Protein AF-A0A933IPQ5-F1 (afdb_monomer_lite)

Structure (mmCIF, N/CA/C/O backbone):
data_AF-A0A933IPQ5-F1
#
_entry.id   AF-A0A933IPQ5-F1
#
loop_
_atom_site.group_PDB
_atom_site.id
_atom_site.type_symbol
_atom_site.label_atom_id
_atom_site.label_alt_id
_atom_site.label_comp_id
_atom_site.label_asym_id
_atom_site.label_entity_id
_atom_site.label_seq_id
_atom_site.pdbx_PDB_ins_code
_atom_site.Cartn_x
_atom_site.Cartn_y
_atom_site.Cartn_z
_atom_site.occupancy
_atom_site.B_iso_or_equiv
_atom_site.auth_seq_id
_atom_site.auth_comp_id
_atom_site.auth_asym_id
_atom_site.auth_atom_id
_atom_site.pdbx_PDB_model_num
ATOM 1 N N . MET A 1 1 ? 5.133 -59.206 -15.570 1.00 48.47 1 MET A N 1
ATOM 2 C CA . MET A 1 1 ? 6.486 -58.717 -15.201 1.00 48.47 1 MET A CA 1
ATOM 3 C C . MET A 1 1 ? 6.543 -57.252 -14.744 1.00 48.47 1 MET A C 1
ATOM 5 O O . MET A 1 1 ? 7.464 -56.928 -14.013 1.00 48.47 1 MET A O 1
ATOM 9 N N . ARG A 1 2 ? 5.582 -56.373 -15.083 1.00 54.66 2 ARG A N 1
ATOM 10 C CA . ARG A 1 2 ? 5.675 -54.924 -14.789 1.00 54.66 2 ARG A CA 1
ATOM 11 C C . ARG A 1 2 ? 5.268 -54.469 -13.374 1.00 54.66 2 ARG A C 1
ATOM 13 O O . ARG A 1 2 ? 5.701 -53.408 -12.951 1.00 54.66 2 ARG A O 1
ATOM 20 N N . TRP A 1 3 ? 4.528 -55.270 -12.603 1.00 41.00 3 TRP A N 1
ATOM 21 C CA . TRP A 1 3 ? 4.095 -54.862 -11.252 1.00 41.00 3 TRP A CA 1
ATOM 22 C C . TRP A 1 3 ? 5.186 -55.035 -10.179 1.00 41.00 3 TRP A C 1
ATOM 24 O O . TRP A 1 3 ? 5.293 -54.234 -9.258 1.00 41.00 3 TRP A O 1
ATOM 34 N N . LYS A 1 4 ? 6.077 -56.022 -10.357 1.00 39.09 4 LYS A N 1
ATOM 35 C CA . LYS A 1 4 ? 7.210 -56.267 -9.447 1.00 39.09 4 LYS A CA 1
ATOM 36 C C . LYS A 1 4 ? 8.252 -55.140 -9.483 1.00 39.09 4 LYS A C 1
ATOM 38 O O . LYS A 1 4 ? 8.844 -54.850 -8.456 1.00 39.09 4 LYS A O 1
ATOM 43 N N . ALA A 1 5 ? 8.432 -54.471 -10.625 1.00 44.38 5 ALA A N 1
ATOM 44 C CA . ALA A 1 5 ? 9.351 -53.336 -10.752 1.00 44.38 5 ALA A CA 1
ATOM 45 C C . ALA A 1 5 ? 8.850 -52.082 -10.007 1.00 44.38 5 ALA A C 1
ATOM 47 O O . ALA A 1 5 ? 9.643 -51.369 -9.400 1.00 44.38 5 ALA A O 1
ATOM 48 N N . ILE A 1 6 ? 7.531 -51.859 -9.987 1.00 47.00 6 ILE A N 1
ATOM 49 C CA . ILE A 1 6 ? 6.905 -50.716 -9.303 1.00 47.00 6 ILE A CA 1
ATOM 50 C C . ILE A 1 6 ? 6.960 -50.897 -7.780 1.00 47.00 6 ILE A C 1
ATOM 52 O O . ILE A 1 6 ? 7.282 -49.954 -7.065 1.00 47.00 6 ILE A O 1
ATOM 56 N N . CYS A 1 7 ? 6.751 -52.119 -7.275 1.00 43.81 7 CYS A N 1
ATOM 57 C CA . CYS A 1 7 ? 6.909 -52.413 -5.847 1.00 43.81 7 CYS A CA 1
ATOM 58 C C . CYS A 1 7 ? 8.363 -52.268 -5.365 1.00 43.81 7 CYS A C 1
ATOM 60 O O . CYS A 1 7 ? 8.586 -51.863 -4.229 1.00 43.81 7 CYS A O 1
ATOM 62 N N . ILE A 1 8 ? 9.347 -52.559 -6.223 1.00 44.97 8 ILE A N 1
ATOM 63 C CA . ILE A 1 8 ? 10.772 -52.394 -5.898 1.00 44.97 8 ILE A CA 1
ATOM 64 C C . ILE A 1 8 ? 11.154 -50.905 -5.864 1.00 44.97 8 ILE A C 1
ATOM 66 O O . ILE A 1 8 ? 11.843 -50.486 -4.941 1.00 44.97 8 ILE A O 1
ATOM 70 N N . LEU A 1 9 ? 10.649 -50.082 -6.790 1.00 43.47 9 LEU A N 1
ATOM 71 C CA . LEU A 1 9 ? 10.875 -48.628 -6.777 1.00 43.47 9 LEU A CA 1
ATOM 72 C C . LEU A 1 9 ? 10.226 -47.935 -5.564 1.00 43.47 9 LEU A C 1
ATOM 74 O O . LEU A 1 9 ? 10.855 -47.083 -4.940 1.00 43.47 9 LEU A O 1
ATOM 78 N N . LEU A 1 10 ? 9.014 -48.346 -5.173 1.00 42.91 10 LEU A N 1
ATOM 79 C CA . LEU A 1 10 ? 8.332 -47.832 -3.976 1.00 42.91 10 LEU A CA 1
ATOM 80 C C . LEU A 1 10 ? 9.028 -48.241 -2.670 1.00 42.91 10 LEU A C 1
ATOM 82 O O . LEU A 1 10 ? 9.073 -47.438 -1.739 1.00 42.91 10 LEU A O 1
ATOM 86 N N . ALA A 1 11 ? 9.619 -49.440 -2.613 1.00 43.91 11 ALA A N 1
ATOM 87 C CA . ALA A 1 11 ? 10.411 -49.901 -1.469 1.00 43.91 11 ALA A CA 1
ATOM 88 C C . ALA A 1 11 ? 11.759 -49.162 -1.348 1.00 43.91 11 ALA A C 1
ATOM 90 O O . ALA A 1 11 ? 12.208 -48.869 -0.243 1.00 43.91 11 ALA A O 1
ATOM 91 N N . VAL A 1 12 ? 12.383 -48.803 -2.477 1.00 47.97 12 VAL A N 1
ATOM 92 C CA . VAL A 1 12 ? 13.620 -48.003 -2.501 1.00 47.97 12 VAL A CA 1
ATOM 93 C C . VAL A 1 12 ? 13.349 -46.551 -2.084 1.00 47.97 12 VAL A C 1
ATOM 95 O O . VAL A 1 12 ? 14.118 -45.991 -1.306 1.00 47.97 12 VAL A O 1
ATOM 98 N N . ALA A 1 13 ? 12.225 -45.962 -2.504 1.00 41.53 13 ALA A N 1
ATOM 99 C CA . ALA A 1 13 ? 11.838 -44.604 -2.109 1.00 41.53 13 ALA A CA 1
ATOM 100 C C . ALA A 1 13 ? 11.466 -44.495 -0.615 1.00 41.53 13 ALA A C 1
ATOM 102 O O . ALA A 1 13 ? 11.823 -43.519 0.043 1.00 41.53 13 ALA A O 1
ATOM 103 N N . THR A 1 14 ? 10.812 -45.515 -0.044 1.00 41.28 14 THR A N 1
ATOM 104 C CA . THR A 1 14 ? 10.500 -45.545 1.400 1.00 41.28 14 THR A CA 1
ATOM 105 C C . THR A 1 14 ? 11.727 -45.827 2.268 1.00 41.28 14 THR A C 1
ATOM 107 O O . THR A 1 14 ? 11.842 -45.244 3.345 1.00 41.28 14 THR A O 1
ATOM 110 N N . ALA A 1 15 ? 12.684 -46.632 1.794 1.00 37.62 15 ALA A N 1
ATOM 111 C CA . ALA A 1 15 ? 13.966 -46.818 2.477 1.00 37.62 15 ALA A CA 1
ATOM 112 C C . ALA A 1 15 ? 14.816 -45.533 2.493 1.00 37.62 15 ALA A C 1
ATOM 114 O O . ALA A 1 15 ? 15.481 -45.255 3.489 1.00 37.62 15 ALA A O 1
ATOM 115 N N . TYR A 1 16 ? 14.746 -44.712 1.438 1.00 42.06 16 TYR A N 1
ATOM 116 C CA . TYR A 1 16 ? 15.435 -43.416 1.388 1.00 42.06 16 TYR A CA 1
ATOM 117 C C . TYR A 1 16 ? 14.831 -42.401 2.372 1.00 42.06 16 TYR A C 1
ATOM 119 O O . TYR A 1 16 ? 15.558 -41.660 3.030 1.00 42.06 16 TYR A O 1
ATOM 127 N N . PHE A 1 17 ? 13.503 -42.413 2.534 1.00 36.44 17 PHE A N 1
ATOM 128 C CA . PHE A 1 17 ? 12.793 -41.507 3.443 1.00 36.44 17 PHE A CA 1
ATOM 129 C C . PHE A 1 17 ? 13.015 -41.850 4.928 1.00 36.44 17 PHE A C 1
ATOM 131 O O . PHE A 1 17 ? 13.050 -40.956 5.769 1.00 36.44 17 PHE A O 1
ATOM 138 N N . PHE A 1 18 ? 13.232 -43.128 5.265 1.00 36.28 18 PHE A N 1
ATOM 139 C CA . PHE A 1 18 ? 13.487 -43.557 6.649 1.00 36.28 18 PHE A CA 1
ATOM 140 C C . PHE A 1 18 ? 14.949 -43.380 7.101 1.00 36.28 18 PHE A C 1
ATOM 142 O O . PHE A 1 18 ? 15.230 -43.411 8.297 1.00 36.28 18 PHE A O 1
ATOM 149 N N . CYS A 1 19 ? 15.888 -43.161 6.173 1.00 32.88 19 CYS A N 1
ATOM 150 C CA . CYS A 1 19 ? 17.315 -43.035 6.489 1.00 32.88 19 CYS A CA 1
ATOM 151 C C . CYS A 1 19 ? 17.750 -41.609 6.891 1.00 32.88 19 CYS A C 1
ATOM 153 O O . CYS A 1 19 ? 18.868 -41.432 7.361 1.00 32.88 19 CYS A O 1
ATOM 155 N N . MET A 1 20 ? 16.872 -40.606 6.759 1.00 35.16 20 MET A N 1
ATOM 156 C CA . MET A 1 20 ? 17.141 -39.200 7.127 1.00 35.16 20 MET A CA 1
ATOM 157 C C . MET A 1 20 ? 16.955 -38.903 8.627 1.00 35.16 20 MET A C 1
ATOM 159 O O . MET A 1 20 ? 17.103 -37.763 9.057 1.00 35.16 20 MET A O 1
ATOM 163 N N . ALA A 1 21 ? 16.643 -39.917 9.436 1.00 36.75 21 ALA A N 1
ATOM 164 C CA . ALA A 1 21 ? 16.423 -39.784 10.873 1.00 36.75 21 ALA A CA 1
ATOM 165 C C . ALA A 1 21 ? 17.331 -40.734 11.675 1.00 36.75 21 ALA A C 1
ATOM 167 O O . ALA A 1 21 ? 16.839 -41.569 12.428 1.00 36.75 21 ALA A O 1
ATOM 168 N N . SER A 1 22 ? 18.653 -40.662 11.472 1.00 33.84 22 SER A N 1
ATOM 169 C CA . SER A 1 22 ? 19.723 -41.237 12.322 1.00 33.84 22 SER A CA 1
ATOM 170 C C . SER A 1 22 ? 21.101 -40.781 11.798 1.00 33.84 22 SER A C 1
ATOM 172 O O . SER A 1 22 ? 21.211 -40.489 10.610 1.00 33.84 22 SER A O 1
ATOM 174 N N . PRO A 1 23 ? 22.146 -40.665 12.643 1.00 43.03 23 PRO A N 1
ATOM 175 C CA . PRO A 1 23 ? 23.284 -39.771 12.407 1.00 43.03 23 PRO A CA 1
ATOM 176 C C . PRO A 1 23 ? 24.157 -40.183 11.213 1.00 43.03 23 PRO A C 1
ATOM 178 O O . PRO A 1 23 ? 24.222 -41.358 10.847 1.00 43.03 23 PRO A O 1
ATOM 181 N N . LEU A 1 24 ? 24.866 -39.188 10.667 1.00 49.53 24 LEU A N 1
ATOM 182 C CA . LEU A 1 24 ? 25.658 -39.130 9.426 1.00 49.53 24 LEU A CA 1
ATOM 183 C C . LEU A 1 24 ? 26.529 -40.351 9.043 1.00 49.53 24 LEU A C 1
ATOM 185 O O . LEU A 1 24 ? 26.934 -40.468 7.890 1.00 49.53 24 LEU A O 1
ATOM 189 N N . ARG A 1 25 ? 26.771 -41.317 9.934 1.00 45.38 25 ARG A N 1
ATOM 190 C CA . ARG A 1 25 ? 27.591 -42.514 9.661 1.00 45.38 25 ARG A CA 1
ATOM 191 C C . ARG A 1 25 ? 27.015 -43.460 8.600 1.00 45.38 25 ARG A C 1
ATOM 193 O O . ARG A 1 25 ? 27.763 -44.245 8.019 1.00 45.38 25 ARG A O 1
ATOM 200 N N . ALA A 1 26 ? 25.704 -43.430 8.348 1.00 48.66 26 ALA A N 1
ATOM 201 C CA . ALA A 1 26 ? 25.083 -44.270 7.316 1.00 48.66 26 ALA A CA 1
ATOM 202 C C . ALA A 1 26 ? 25.345 -43.750 5.885 1.00 48.66 26 ALA A C 1
ATOM 204 O O . ALA A 1 26 ? 25.379 -44.538 4.939 1.00 48.66 26 ALA A O 1
ATOM 205 N N . GLN A 1 27 ? 25.581 -42.442 5.733 1.00 56.38 27 GLN A N 1
ATOM 206 C CA . GLN A 1 27 ? 25.750 -41.762 4.445 1.00 56.38 27 GLN A CA 1
ATOM 207 C C . GLN A 1 27 ? 27.141 -42.014 3.830 1.00 56.38 27 GLN A C 1
ATOM 209 O O . GLN A 1 27 ? 27.279 -42.140 2.613 1.00 56.38 27 GLN A O 1
ATOM 214 N N . ASP A 1 28 ? 28.151 -42.209 4.678 1.00 60.62 28 ASP A N 1
ATOM 215 C CA . ASP A 1 28 ? 29.546 -42.445 4.289 1.00 60.62 28 ASP A CA 1
ATOM 216 C C . ASP A 1 28 ? 29.768 -43.761 3.533 1.00 60.62 28 ASP A C 1
ATOM 218 O O . ASP A 1 28 ? 30.496 -43.814 2.537 1.00 60.62 28 ASP A O 1
ATOM 222 N N . ARG A 1 29 ? 29.111 -44.838 3.984 1.00 64.62 29 ARG A N 1
ATOM 223 C CA . ARG A 1 29 ? 29.166 -46.144 3.306 1.00 64.62 29 ARG A CA 1
ATOM 224 C C . ARG A 1 29 ? 28.451 -46.113 1.963 1.00 64.62 29 ARG A C 1
ATOM 226 O O . ARG A 1 29 ? 28.926 -46.737 1.019 1.00 64.62 29 ARG A O 1
ATOM 233 N N . ALA A 1 30 ? 27.343 -45.381 1.875 1.00 70.25 30 ALA A N 1
ATOM 234 C CA . ALA A 1 30 ? 26.564 -45.266 0.648 1.00 70.25 30 ALA A CA 1
ATOM 235 C C . ALA A 1 30 ? 27.353 -44.544 -0.454 1.00 70.25 30 ALA A C 1
ATOM 237 O O . ALA A 1 30 ? 27.318 -44.963 -1.609 1.00 70.25 30 ALA A O 1
ATOM 238 N N . LEU A 1 31 ? 28.121 -43.509 -0.094 1.00 73.00 31 LEU A N 1
ATOM 239 C CA . LEU A 1 31 ? 28.927 -42.753 -1.050 1.00 73.00 31 LEU A CA 1
ATOM 240 C C . LEU A 1 31 ? 30.082 -43.594 -1.615 1.00 73.00 31 LEU A C 1
ATOM 242 O O . LEU A 1 31 ? 30.294 -43.610 -2.824 1.00 73.00 31 LEU A O 1
ATOM 246 N N . GLN A 1 32 ? 30.783 -44.357 -0.767 1.00 77.12 32 GLN A N 1
ATOM 247 C CA . GLN A 1 32 ? 31.840 -45.276 -1.216 1.00 77.12 32 GLN A CA 1
ATOM 248 C C . GLN A 1 32 ? 31.290 -46.400 -2.107 1.00 77.12 32 GLN A C 1
ATOM 250 O O . GLN A 1 32 ? 31.875 -46.701 -3.148 1.00 77.12 32 GLN A O 1
ATOM 255 N N . GLN A 1 33 ? 30.134 -46.966 -1.743 1.00 77.62 33 GLN A N 1
ATOM 256 C CA . GLN A 1 33 ? 29.444 -47.983 -2.542 1.00 77.62 33 GLN A CA 1
ATOM 257 C C . GLN A 1 33 ? 28.963 -47.440 -3.893 1.00 77.62 33 GLN A C 1
ATOM 259 O O . GLN A 1 33 ? 28.982 -48.164 -4.885 1.00 77.62 33 GLN A O 1
ATOM 264 N N . LEU A 1 34 ? 28.566 -46.166 -3.957 1.00 76.56 34 LEU A N 1
ATOM 265 C CA . LEU A 1 34 ? 28.175 -45.512 -5.203 1.00 76.56 34 LEU A CA 1
ATOM 266 C C . LEU A 1 34 ? 29.368 -45.347 -6.153 1.00 76.56 34 LEU A C 1
ATOM 268 O O . LEU A 1 34 ? 29.233 -45.647 -7.337 1.00 76.56 34 LEU A O 1
ATOM 272 N N . VAL A 1 35 ? 30.537 -44.932 -5.648 1.00 80.50 35 VAL A N 1
ATOM 273 C CA . VAL A 1 35 ? 31.761 -44.840 -6.469 1.00 80.50 35 VAL A CA 1
ATOM 274 C C . VAL A 1 35 ? 32.143 -46.210 -7.035 1.00 80.50 35 VAL A C 1
ATOM 276 O O . VAL A 1 35 ? 32.444 -46.315 -8.221 1.00 80.50 35 VAL A O 1
ATOM 279 N N . GLU A 1 36 ? 32.054 -47.268 -6.225 1.00 80.38 36 GLU A N 1
ATOM 280 C CA . GLU A 1 36 ? 32.298 -48.643 -6.682 1.00 80.38 36 GLU A CA 1
ATOM 281 C C . GLU A 1 36 ? 31.300 -49.096 -7.748 1.00 80.38 36 GLU A C 1
ATOM 283 O O . GLU A 1 36 ? 31.692 -49.701 -8.743 1.00 80.38 36 GLU A O 1
ATOM 288 N N . LEU A 1 37 ? 30.016 -48.773 -7.584 1.00 80.94 37 LEU A N 1
ATOM 289 C CA . LEU A 1 37 ? 28.974 -49.160 -8.532 1.00 80.94 37 LEU A CA 1
ATOM 290 C C . LEU A 1 37 ? 29.114 -48.426 -9.876 1.00 80.94 37 LEU A C 1
ATOM 292 O O . LEU A 1 37 ? 28.857 -49.012 -10.929 1.00 80.94 37 LEU A O 1
ATOM 296 N N . LEU A 1 38 ? 29.546 -47.163 -9.851 1.00 75.44 38 LEU A N 1
ATOM 297 C CA . LEU A 1 38 ? 29.796 -46.352 -11.044 1.00 75.44 38 LEU A CA 1
ATOM 298 C C . LEU A 1 38 ? 31.059 -46.801 -11.797 1.00 75.44 38 LEU A C 1
ATOM 300 O O . LEU A 1 38 ? 31.038 -46.863 -13.028 1.00 75.44 38 LEU A O 1
ATOM 304 N N . GLU A 1 39 ? 32.113 -47.199 -11.080 1.00 81.00 39 GLU A N 1
ATOM 305 C CA . GLU A 1 39 ? 33.301 -47.837 -11.665 1.00 81.00 39 GLU A CA 1
ATOM 306 C C . GLU A 1 39 ? 32.932 -49.183 -12.318 1.00 81.00 39 GLU A C 1
ATOM 308 O O . GLU A 1 39 ? 33.271 -49.443 -13.473 1.00 81.00 39 GLU A O 1
ATOM 313 N N . GLN A 1 40 ? 32.128 -50.010 -11.640 1.00 81.62 40 GLN A N 1
ATOM 314 C CA . GLN A 1 40 ? 31.706 -51.326 -12.136 1.00 81.62 40 GLN A CA 1
ATOM 315 C C . GLN A 1 40 ? 30.782 -51.253 -13.368 1.00 81.62 40 GLN A C 1
ATOM 317 O O . GLN A 1 40 ? 30.703 -52.201 -14.151 1.00 81.62 40 GLN A O 1
ATOM 322 N N . LYS A 1 41 ? 30.072 -50.132 -13.549 1.00 81.56 41 LYS A N 1
ATOM 323 C CA . LYS A 1 41 ? 29.212 -49.855 -14.712 1.00 81.56 41 LYS A CA 1
ATOM 324 C C . LYS A 1 41 ? 29.945 -49.153 -15.860 1.00 81.56 41 LYS A C 1
ATOM 326 O O . LYS A 1 41 ? 29.312 -48.876 -16.876 1.00 81.56 41 LYS A O 1
ATOM 331 N N . GLY A 1 42 ? 31.248 -48.894 -15.716 1.00 74.38 42 GLY A N 1
ATOM 332 C CA . GLY A 1 42 ? 32.068 -48.222 -16.726 1.00 74.38 42 GLY A CA 1
ATOM 333 C C . GLY A 1 42 ? 31.754 -46.733 -16.893 1.00 74.38 42 GLY A C 1
ATOM 334 O O . GLY A 1 42 ? 32.132 -46.149 -17.903 1.00 74.38 42 GLY A O 1
ATOM 335 N N . ALA A 1 43 ? 31.049 -46.127 -15.931 1.00 73.94 43 ALA A N 1
ATOM 336 C CA . ALA A 1 43 ? 30.713 -44.703 -15.939 1.00 73.94 43 ALA A CA 1
ATOM 337 C C . ALA A 1 43 ? 31.867 -43.819 -15.425 1.00 73.94 43 ALA A C 1
ATOM 339 O O . ALA A 1 43 ? 31.844 -42.612 -15.639 1.00 73.94 43 ALA A O 1
ATOM 340 N N . LEU A 1 44 ? 32.863 -44.417 -14.760 1.00 76.31 44 LEU A N 1
ATOM 341 C CA . LEU A 1 44 ? 34.088 -43.774 -14.281 1.00 76.31 44 LEU A CA 1
ATOM 342 C C . LEU A 1 44 ? 35.300 -44.605 -14.700 1.00 76.31 44 LEU A C 1
ATOM 344 O O . LEU A 1 44 ? 35.275 -45.835 -14.614 1.00 76.31 44 LEU A O 1
ATOM 348 N N . THR A 1 45 ? 36.381 -43.940 -15.099 1.00 86.25 45 THR A N 1
ATOM 349 C CA . THR A 1 45 ? 37.680 -44.604 -15.248 1.00 86.25 45 THR A CA 1
ATOM 350 C C . THR A 1 45 ? 38.297 -44.898 -13.869 1.00 86.25 45 THR A C 1
ATOM 352 O O . THR A 1 45 ? 38.021 -44.177 -12.905 1.00 86.25 45 THR A O 1
ATOM 355 N N . PRO A 1 46 ? 39.183 -45.906 -13.738 1.00 84.12 46 PRO A N 1
ATOM 356 C CA . PRO A 1 46 ? 39.826 -46.224 -12.455 1.00 84.12 46 PRO A CA 1
ATOM 357 C C . PRO A 1 46 ? 40.570 -45.034 -11.817 1.00 84.12 46 PRO A C 1
ATOM 359 O O . PRO A 1 46 ? 40.583 -44.884 -10.597 1.00 84.12 46 PRO A O 1
ATOM 362 N N . ALA A 1 47 ? 41.142 -44.142 -12.637 1.00 81.94 47 ALA A N 1
ATOM 363 C CA . ALA A 1 47 ? 41.834 -42.939 -12.167 1.00 81.94 47 ALA A CA 1
ATOM 364 C C . ALA A 1 47 ? 40.873 -41.877 -11.587 1.00 81.94 47 ALA A C 1
ATOM 366 O O . ALA A 1 47 ? 41.185 -41.219 -10.587 1.00 81.94 47 ALA A O 1
ATOM 367 N N . GLU A 1 48 ? 39.687 -41.718 -12.180 1.00 77.88 48 GLU A N 1
ATOM 368 C CA . GLU A 1 48 ? 38.645 -40.808 -11.684 1.00 77.88 48 GLU A CA 1
ATOM 369 C C . GLU A 1 48 ? 38.014 -41.343 -10.393 1.00 77.88 48 GLU A C 1
ATOM 371 O O . GLU A 1 48 ? 37.830 -40.589 -9.433 1.00 77.88 48 GLU A O 1
ATOM 376 N N . ALA A 1 49 ? 37.775 -42.656 -10.322 1.00 76.88 49 ALA A N 1
ATOM 377 C CA . ALA A 1 49 ? 37.281 -43.319 -9.120 1.00 76.88 49 ALA A CA 1
ATOM 378 C C . ALA A 1 49 ? 38.261 -43.165 -7.942 1.00 76.88 49 ALA A C 1
ATOM 380 O O . ALA A 1 49 ? 37.842 -42.858 -6.823 1.00 76.88 49 ALA A O 1
ATOM 381 N N . GLU A 1 50 ? 39.571 -43.306 -8.173 1.00 85.62 50 GLU A N 1
ATOM 382 C CA . GLU A 1 50 ? 40.584 -43.105 -7.129 1.00 85.62 50 GLU A CA 1
ATOM 383 C C . GLU A 1 50 ? 40.627 -41.649 -6.633 1.00 85.62 50 GLU A C 1
ATOM 385 O O . GLU A 1 50 ? 40.718 -41.397 -5.428 1.00 85.62 50 GLU A O 1
ATOM 390 N N . THR A 1 51 ? 40.492 -40.681 -7.544 1.00 85.88 51 THR A N 1
ATOM 391 C CA . THR A 1 51 ? 40.437 -39.252 -7.198 1.00 85.88 51 THR A CA 1
ATOM 392 C C . THR A 1 51 ? 39.222 -38.940 -6.325 1.00 85.88 51 THR A C 1
ATOM 394 O O . THR A 1 51 ? 39.357 -38.297 -5.282 1.00 85.88 51 THR A O 1
ATOM 397 N N . MET A 1 52 ? 38.048 -39.463 -6.688 1.00 78.00 52 MET A N 1
ATOM 398 C CA . MET A 1 52 ? 36.831 -39.313 -5.890 1.00 78.00 52 MET A CA 1
ATOM 399 C C . MET A 1 52 ? 36.964 -39.952 -4.504 1.00 78.00 52 MET A C 1
ATOM 401 O O . MET A 1 52 ? 36.625 -39.314 -3.509 1.00 78.00 52 MET A O 1
ATOM 405 N N . ARG A 1 53 ? 37.535 -41.161 -4.395 1.00 84.12 53 ARG A N 1
ATOM 406 C CA . ARG A 1 53 ? 37.780 -41.809 -3.090 1.00 84.12 53 ARG A CA 1
ATOM 407 C C . ARG A 1 53 ? 38.684 -40.959 -2.186 1.00 84.12 53 ARG A C 1
ATOM 409 O O . ARG A 1 53 ? 38.437 -40.884 -0.982 1.00 84.12 53 ARG A O 1
ATOM 416 N N . ARG A 1 54 ? 39.699 -40.284 -2.744 1.00 86.69 54 ARG A N 1
ATOM 417 C CA . ARG A 1 54 ? 40.584 -39.378 -1.982 1.00 86.69 54 ARG A CA 1
ATOM 418 C C . ARG A 1 54 ? 39.858 -38.134 -1.471 1.00 86.69 54 ARG A C 1
ATOM 420 O O . ARG A 1 54 ? 40.103 -37.733 -0.335 1.00 86.69 54 ARG A O 1
ATOM 427 N N . ILE A 1 55 ? 38.980 -37.538 -2.279 1.00 83.62 55 ILE A N 1
ATOM 428 C CA . ILE A 1 55 ? 38.173 -36.374 -1.875 1.00 83.62 55 ILE A CA 1
ATOM 429 C C . ILE A 1 55 ? 37.225 -36.765 -0.739 1.00 83.62 55 ILE A C 1
ATOM 431 O O . ILE A 1 55 ? 37.239 -36.127 0.308 1.00 83.62 55 ILE A O 1
ATOM 435 N N . ILE A 1 56 ? 36.511 -37.883 -0.888 1.00 82.56 56 ILE A N 1
ATOM 436 C CA . ILE A 1 56 ? 35.590 -38.397 0.136 1.00 82.56 56 ILE A CA 1
ATOM 437 C C . ILE A 1 56 ? 36.326 -38.644 1.460 1.00 82.56 56 ILE A C 1
ATOM 439 O O . ILE A 1 56 ? 35.876 -38.206 2.515 1.00 82.56 56 ILE A O 1
ATOM 443 N N . ALA A 1 57 ? 37.499 -39.284 1.416 1.00 83.62 57 ALA A N 1
ATOM 444 C CA . ALA A 1 57 ? 38.297 -39.538 2.616 1.00 83.62 57 ALA A CA 1
ATOM 445 C C . ALA A 1 57 ? 38.819 -38.248 3.279 1.00 83.62 57 ALA A C 1
ATOM 447 O O . ALA A 1 57 ? 38.979 -38.201 4.500 1.00 83.62 57 ALA A O 1
ATOM 448 N N . ARG A 1 58 ? 39.105 -37.201 2.493 1.00 87.56 58 ARG A N 1
ATOM 449 C CA . ARG A 1 58 ? 39.512 -35.886 3.006 1.00 87.56 58 ARG A CA 1
ATOM 450 C C . ARG A 1 58 ? 38.347 -35.177 3.693 1.00 87.56 58 ARG A C 1
ATOM 452 O O . ARG A 1 58 ? 38.530 -34.669 4.798 1.00 87.56 58 ARG A O 1
ATOM 459 N N . ASP A 1 59 ? 37.176 -35.173 3.069 1.00 81.50 59 ASP A N 1
ATOM 460 C CA . ASP A 1 59 ? 35.987 -34.512 3.605 1.00 81.50 59 ASP A CA 1
ATOM 461 C C . ASP A 1 59 ? 35.509 -35.186 4.894 1.00 81.50 59 ASP A C 1
ATOM 463 O O . ASP A 1 59 ? 35.182 -34.497 5.857 1.00 81.50 59 ASP A O 1
ATOM 467 N N . GLN A 1 60 ? 35.594 -36.518 4.976 1.00 82.19 60 GLN A N 1
ATOM 468 C CA . GLN A 1 60 ? 35.301 -37.273 6.200 1.00 82.19 60 GLN A CA 1
ATOM 469 C C . GLN A 1 60 ? 36.204 -36.879 7.375 1.00 82.19 60 GLN A C 1
ATOM 471 O O . GLN A 1 60 ? 35.733 -36.746 8.503 1.00 82.19 60 GLN A O 1
ATOM 476 N N . ARG A 1 61 ? 37.502 -36.659 7.126 1.00 85.81 61 ARG A N 1
ATOM 477 C CA . ARG A 1 61 ? 38.434 -36.196 8.170 1.00 85.81 61 ARG A CA 1
ATOM 478 C C . ARG A 1 61 ? 38.094 -34.786 8.641 1.00 85.81 61 ARG A C 1
ATOM 480 O O . ARG A 1 61 ? 38.039 -34.552 9.842 1.00 85.81 61 ARG A O 1
ATOM 487 N N . LEU A 1 62 ? 37.812 -33.880 7.704 1.00 84.50 62 LEU A N 1
ATOM 488 C CA . LEU A 1 62 ? 37.404 -32.505 8.007 1.00 84.50 62 LEU A CA 1
ATOM 489 C C . LEU A 1 62 ? 36.097 -32.448 8.803 1.00 84.50 62 LEU A C 1
ATOM 491 O O . LEU A 1 62 ? 35.949 -31.596 9.678 1.00 84.50 62 LEU A O 1
ATOM 495 N N . LEU A 1 63 ? 35.148 -33.335 8.501 1.00 81.62 63 LEU A N 1
ATOM 496 C CA . LEU A 1 63 ? 33.888 -33.404 9.229 1.00 81.62 63 LEU A CA 1
ATOM 497 C C . LEU A 1 63 ? 34.110 -33.849 10.676 1.00 81.62 63 LEU A C 1
ATOM 499 O O . LEU A 1 63 ? 33.625 -33.194 11.592 1.00 81.62 63 LEU A O 1
ATOM 503 N N . LEU A 1 64 ? 34.907 -34.903 10.874 1.00 85.19 64 LEU A N 1
ATOM 504 C CA . LEU A 1 64 ? 35.227 -35.423 12.203 1.00 85.19 64 LEU A CA 1
ATOM 505 C C . LEU A 1 64 ? 35.975 -34.389 13.059 1.00 85.19 64 LEU A C 1
ATOM 507 O O . LEU A 1 64 ? 35.674 -34.230 14.239 1.00 85.19 64 LEU A O 1
ATOM 511 N N . GLU A 1 65 ? 36.920 -33.653 12.467 1.00 89.50 65 GLU A N 1
ATOM 512 C CA . GLU A 1 65 ? 37.621 -32.553 13.144 1.00 89.50 65 GLU A CA 1
ATOM 513 C C . GLU A 1 65 ? 36.656 -31.434 13.568 1.00 89.50 65 GLU A C 1
ATOM 515 O O . GLU A 1 65 ? 36.760 -30.910 14.679 1.00 89.50 65 GLU A O 1
ATOM 520 N N . LYS A 1 66 ? 35.683 -31.083 12.715 1.00 84.69 66 LYS A N 1
ATOM 521 C CA . LYS A 1 66 ? 34.654 -30.087 13.046 1.00 84.69 66 LYS A CA 1
ATOM 522 C C . LYS A 1 66 ? 33.712 -30.560 14.149 1.00 84.69 66 LYS A C 1
ATOM 524 O O . LYS A 1 66 ? 33.393 -29.757 15.021 1.00 84.69 66 LYS A O 1
ATOM 529 N N . GLU A 1 67 ? 33.284 -31.821 14.122 1.00 85.62 67 GLU A N 1
ATOM 530 C CA . GLU A 1 67 ? 32.439 -32.410 15.170 1.00 85.62 67 GLU A CA 1
ATOM 531 C C . GLU A 1 67 ? 33.148 -32.370 16.528 1.00 85.62 67 GLU A C 1
ATOM 533 O O . GLU A 1 67 ? 32.589 -31.862 17.498 1.00 85.62 67 GLU A O 1
ATOM 538 N N . GLN A 1 68 ? 34.421 -32.778 16.582 1.00 89.44 68 GLN A N 1
ATOM 539 C CA . GLN A 1 68 ? 35.223 -32.709 17.808 1.00 89.44 68 GLN A CA 1
ATOM 540 C C . GLN A 1 68 ? 35.398 -31.271 18.319 1.00 89.44 68 GLN A C 1
ATOM 542 O O . GLN A 1 68 ? 35.332 -31.029 19.524 1.00 89.44 68 GLN A O 1
ATOM 547 N N . ALA A 1 69 ? 35.598 -30.301 17.422 1.00 90.06 69 ALA A N 1
ATOM 548 C CA . ALA A 1 69 ? 35.705 -28.891 17.797 1.00 90.06 69 ALA A CA 1
ATOM 549 C C . ALA A 1 69 ? 34.378 -28.320 18.336 1.00 90.06 69 ALA A C 1
ATOM 551 O O . ALA A 1 69 ? 34.386 -27.490 19.248 1.00 90.06 69 ALA A O 1
ATOM 552 N N . LEU A 1 70 ? 33.241 -28.761 17.789 1.00 86.06 70 LEU A N 1
ATOM 553 C CA . LEU A 1 70 ? 31.904 -28.392 18.259 1.00 86.06 70 LEU A CA 1
ATOM 554 C C . LEU A 1 70 ? 31.627 -28.952 19.655 1.00 86.06 70 LEU A C 1
ATOM 556 O O . LEU A 1 70 ? 31.237 -28.187 20.535 1.00 86.06 70 LEU A O 1
ATOM 560 N N . GLU A 1 71 ? 31.910 -30.237 19.882 1.00 88.88 71 GLU A N 1
ATOM 561 C CA . GLU A 1 71 ? 31.749 -30.872 21.197 1.00 88.88 71 GLU A CA 1
ATOM 562 C C . GLU A 1 71 ? 32.611 -30.188 22.270 1.00 88.88 71 GLU A C 1
ATOM 564 O O . GLU A 1 71 ? 32.144 -29.926 23.379 1.00 88.88 71 GLU A O 1
ATOM 569 N N . GLN A 1 72 ? 33.860 -29.832 21.943 1.00 91.50 72 GLN A N 1
ATOM 570 C CA . GLN A 1 72 ? 34.733 -29.091 22.863 1.00 91.50 72 GLN A CA 1
ATOM 571 C C . GLN A 1 72 ? 34.154 -27.721 23.230 1.00 91.50 72 GLN A C 1
ATOM 573 O O . GLN A 1 72 ? 34.179 -27.328 24.398 1.00 91.50 72 GLN A O 1
ATOM 578 N N . ARG A 1 73 ? 33.605 -27.000 22.247 1.00 89.00 73 ARG A N 1
ATOM 579 C CA . ARG A 1 73 ? 33.026 -25.669 22.454 1.00 89.00 73 ARG A CA 1
ATOM 580 C C . ARG A 1 73 ? 31.729 -25.718 23.259 1.00 89.00 73 ARG A C 1
ATOM 582 O O . ARG A 1 73 ? 31.497 -24.839 24.084 1.00 89.00 73 ARG A O 1
ATOM 589 N N . GLU A 1 74 ? 30.911 -26.745 23.057 1.00 89.62 74 GLU A N 1
ATOM 590 C CA . GLU A 1 74 ? 29.697 -26.975 23.844 1.00 89.62 74 GLU A CA 1
ATOM 591 C C . GLU A 1 74 ? 30.033 -27.280 25.312 1.00 89.62 74 GLU A C 1
ATOM 593 O O . GLU A 1 74 ? 29.455 -26.682 26.220 1.00 89.62 74 GLU A O 1
ATOM 598 N N . GLN A 1 75 ? 31.046 -28.118 25.564 1.00 90.88 75 GLN A N 1
ATOM 599 C CA . GLN A 1 75 ? 31.533 -28.371 26.924 1.00 90.88 75 GLN A CA 1
ATOM 600 C C . GLN A 1 75 ? 32.105 -27.114 27.594 1.00 90.88 75 GLN A C 1
ATOM 602 O O . GLN A 1 75 ? 31.929 -26.921 28.799 1.00 90.88 75 GLN A O 1
ATOM 607 N N . GLU A 1 76 ? 32.786 -26.252 26.838 1.00 92.31 76 GLU A N 1
ATOM 608 C CA . GLU A 1 76 ? 33.301 -24.979 27.347 1.00 92.31 76 GLU A CA 1
ATOM 609 C C . GLU A 1 76 ? 32.168 -24.019 27.740 1.00 92.31 76 GLU A C 1
ATOM 611 O O . GLU A 1 76 ? 32.220 -23.410 28.813 1.00 92.31 76 GLU A O 1
ATOM 616 N N . LEU A 1 77 ? 31.119 -23.922 26.917 1.00 86.88 77 LEU A N 1
ATOM 617 C CA . LEU A 1 77 ? 29.936 -23.109 27.208 1.00 86.88 77 LEU A CA 1
ATOM 618 C C . LEU A 1 77 ? 29.196 -23.608 28.452 1.00 86.88 77 LEU A C 1
ATOM 620 O O . LEU A 1 77 ? 28.919 -22.807 29.341 1.00 86.88 77 LEU A O 1
ATOM 624 N N . LEU A 1 78 ? 28.978 -24.920 28.572 1.00 89.81 78 LEU A N 1
ATOM 625 C CA . LEU A 1 78 ? 28.340 -25.523 29.747 1.00 89.81 78 LEU A CA 1
ATOM 626 C C . LEU A 1 78 ? 29.128 -25.250 31.036 1.00 89.81 78 LEU A C 1
ATOM 628 O O . LEU A 1 78 ? 28.543 -24.903 32.061 1.00 89.81 78 LEU A O 1
ATOM 632 N N . ARG A 1 79 ? 30.465 -25.340 30.995 1.00 90.31 79 ARG A N 1
ATOM 633 C CA . ARG A 1 79 ? 31.311 -24.973 32.146 1.00 90.31 79 ARG A CA 1
ATOM 634 C C . ARG A 1 79 ? 31.193 -23.496 32.501 1.00 90.31 79 ARG A C 1
ATOM 636 O O . ARG A 1 79 ? 31.225 -23.149 33.679 1.00 90.31 79 ARG A O 1
ATOM 643 N N . ARG A 1 80 ? 31.078 -22.619 31.502 1.00 86.25 80 ARG A N 1
ATOM 644 C CA . ARG A 1 80 ? 30.927 -21.175 31.711 1.00 86.25 80 ARG A CA 1
ATOM 645 C C . ARG A 1 80 ? 29.564 -20.832 32.307 1.00 86.25 80 ARG A C 1
ATOM 647 O O . ARG A 1 80 ? 29.513 -20.000 33.205 1.00 86.25 80 ARG A O 1
ATOM 654 N N . GLU A 1 81 ? 28.499 -21.486 31.854 1.00 84.44 81 GLU A N 1
ATOM 655 C CA . GLU A 1 81 ? 27.159 -21.362 32.437 1.00 84.44 81 GLU A CA 1
ATOM 656 C C . GLU A 1 81 ? 27.130 -21.854 33.886 1.00 84.44 81 GLU A C 1
ATOM 658 O O . GLU A 1 81 ? 26.650 -21.135 34.757 1.00 84.44 81 GLU A O 1
ATOM 663 N N . GLN A 1 82 ? 27.728 -23.012 34.179 1.00 83.88 82 GLN A N 1
ATOM 664 C CA . GLN A 1 82 ? 27.844 -23.519 35.552 1.00 83.88 82 GLN A CA 1
ATOM 665 C C . GLN A 1 82 ? 28.646 -22.567 36.450 1.00 83.88 82 GLN A C 1
ATOM 667 O O . GLN A 1 82 ? 28.215 -22.256 37.555 1.00 83.88 82 GLN A O 1
ATOM 672 N N . ALA A 1 83 ? 29.761 -22.022 35.956 1.00 82.25 83 ALA A N 1
ATOM 673 C CA . ALA A 1 83 ? 30.566 -21.052 36.699 1.00 82.25 83 ALA A CA 1
ATOM 674 C C . ALA A 1 83 ? 29.862 -19.697 36.918 1.00 82.25 83 ALA A C 1
ATOM 676 O O . ALA A 1 83 ? 30.224 -18.966 37.841 1.00 82.25 83 ALA A O 1
ATOM 677 N N . LEU A 1 84 ? 28.898 -19.328 36.067 1.00 77.50 84 LEU A N 1
ATOM 678 C CA . LEU A 1 84 ? 28.048 -18.147 36.256 1.00 77.50 84 LEU A CA 1
ATOM 679 C C . LEU A 1 84 ? 26.926 -18.439 37.262 1.00 77.50 84 LEU A C 1
ATOM 681 O O . LEU A 1 84 ? 26.724 -17.647 38.180 1.00 77.50 84 LEU A O 1
ATOM 685 N N . ALA A 1 85 ? 26.285 -19.606 37.161 1.00 75.12 85 ALA A N 1
ATOM 686 C CA . ALA A 1 85 ? 25.245 -20.055 38.086 1.00 75.12 85 ALA A CA 1
ATOM 687 C C . ALA A 1 85 ? 25.768 -20.273 39.519 1.00 75.12 85 ALA A C 1
ATOM 689 O O . ALA A 1 85 ? 25.043 -20.035 40.479 1.00 75.12 85 ALA A O 1
ATOM 690 N N . GLU A 1 86 ? 27.033 -20.672 39.689 1.00 71.94 86 GLU A N 1
ATOM 691 C CA . GLU A 1 86 ? 27.689 -20.777 41.003 1.00 71.94 86 GLU A CA 1
ATOM 692 C C . GLU A 1 86 ? 28.089 -19.416 41.601 1.00 71.94 86 GLU A C 1
ATOM 694 O O . GLU A 1 86 ? 28.315 -19.329 42.807 1.00 71.94 86 GLU A O 1
ATOM 699 N N . LYS A 1 87 ? 28.157 -18.344 40.797 1.00 67.62 87 LYS A N 1
ATOM 700 C CA . LYS A 1 87 ? 28.462 -16.978 41.267 1.00 67.62 87 LYS A CA 1
ATOM 701 C C . LYS A 1 87 ? 27.222 -16.174 41.666 1.00 67.62 87 LYS A C 1
ATOM 703 O O . LYS A 1 87 ? 27.344 -15.230 42.443 1.00 67.62 87 LYS A O 1
ATOM 708 N N . GLU A 1 88 ? 26.040 -16.543 41.182 1.00 58.03 88 GLU A N 1
ATOM 709 C CA . GLU A 1 88 ? 24.767 -15.901 41.542 1.00 58.03 88 GLU A CA 1
ATOM 710 C C . GLU A 1 88 ? 24.226 -16.166 42.974 1.00 58.03 88 GLU A C 1
ATOM 712 O O . GLU A 1 88 ? 23.490 -15.307 43.464 1.00 58.03 88 GLU A O 1
ATOM 717 N N . PRO A 1 89 ? 24.583 -17.227 43.739 1.00 52.75 89 PRO A N 1
ATOM 718 C CA . PRO A 1 89 ? 24.028 -17.424 45.082 1.00 52.75 89 PRO A CA 1
ATOM 719 C C . PRO A 1 89 ? 24.668 -16.534 46.160 1.00 52.75 89 PRO A C 1
ATOM 721 O O . PRO A 1 89 ? 24.152 -16.468 47.276 1.00 52.75 89 PRO A O 1
ATOM 724 N N . GLU A 1 90 ? 25.786 -15.851 45.881 1.00 46.41 90 GLU A N 1
ATOM 725 C CA . GLU A 1 90 ? 26.533 -15.108 46.912 1.00 46.41 90 GLU A CA 1
ATOM 726 C C . GLU A 1 90 ? 26.028 -13.670 47.153 1.00 46.41 90 GLU A C 1
ATOM 728 O O . GLU A 1 90 ? 26.442 -13.033 48.120 1.00 46.41 90 GLU A O 1
ATOM 733 N N . GLN A 1 91 ? 25.077 -13.170 46.350 1.00 45.91 91 GLN A N 1
ATOM 734 C CA . GLN A 1 91 ? 24.436 -11.856 46.559 1.00 45.91 91 GLN A CA 1
ATOM 735 C C . GLN A 1 91 ? 23.011 -11.917 47.136 1.00 45.91 91 GLN A C 1
ATOM 737 O O . GLN A 1 91 ? 22.420 -10.875 47.409 1.00 45.91 91 GLN A O 1
ATOM 742 N N . ALA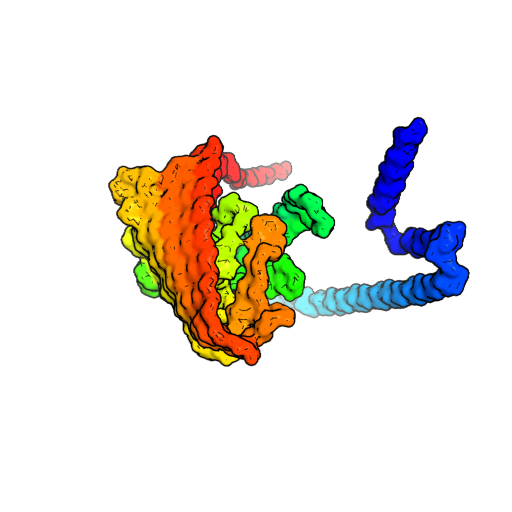 A 1 92 ? 22.476 -13.110 47.413 1.00 48.59 92 ALA A N 1
ATOM 743 C CA . ALA A 1 92 ? 21.153 -13.286 48.011 1.00 48.59 92 ALA A CA 1
ATOM 744 C C . ALA A 1 92 ? 21.245 -13.919 49.413 1.00 48.59 92 ALA A C 1
ATOM 746 O O . ALA A 1 92 ? 20.894 -15.079 49.620 1.00 48.59 92 ALA A O 1
ATOM 747 N N . LYS A 1 93 ? 21.699 -13.147 50.410 1.00 40.06 93 LYS A N 1
ATOM 748 C CA . LYS A 1 93 ? 21.461 -13.451 51.834 1.00 40.06 93 LYS A CA 1
ATOM 749 C C . LYS A 1 93 ? 20.624 -12.336 52.478 1.00 40.06 93 LYS A C 1
ATOM 751 O O . LYS A 1 93 ? 20.994 -11.173 52.332 1.00 40.06 93 LYS A O 1
ATOM 756 N N . PRO A 1 94 ? 19.538 -12.650 53.213 1.00 41.75 94 PRO A N 1
ATOM 757 C CA . PRO A 1 94 ? 18.774 -11.651 53.957 1.00 41.75 94 PRO A CA 1
ATOM 758 C C . PRO A 1 94 ? 19.552 -11.191 55.200 1.00 41.75 94 PRO A C 1
ATOM 760 O O . PRO A 1 94 ? 20.078 -12.020 55.945 1.00 41.75 94 PRO A O 1
ATOM 763 N N . LEU A 1 95 ? 19.607 -9.878 55.436 1.00 35.06 95 LEU A N 1
ATOM 764 C CA . LEU A 1 95 ? 20.090 -9.290 56.692 1.00 35.06 95 LEU A CA 1
ATOM 765 C C . LEU A 1 95 ? 19.037 -9.436 57.815 1.00 35.06 95 LEU A C 1
ATOM 767 O O . LEU A 1 95 ? 17.841 -9.460 57.515 1.00 35.06 95 LEU A O 1
ATOM 771 N N . PRO A 1 96 ? 19.446 -9.522 59.099 1.00 40.47 96 PRO A N 1
ATOM 772 C CA . PRO A 1 96 ? 18.532 -9.673 60.227 1.00 40.47 96 PRO A CA 1
ATOM 773 C C . PRO A 1 96 ? 17.829 -8.356 60.584 1.00 40.47 96 PRO A C 1
ATOM 775 O O . PRO A 1 96 ? 18.361 -7.268 60.385 1.00 40.47 96 PRO A O 1
ATOM 778 N N . SER A 1 97 ? 16.642 -8.498 61.167 1.00 41.97 97 SER A N 1
ATOM 779 C CA . SER A 1 97 ? 15.785 -7.449 61.721 1.00 41.97 97 SER A CA 1
ATOM 780 C C . SER A 1 97 ? 16.499 -6.524 62.717 1.00 41.97 97 SER A C 1
ATOM 782 O O . SER A 1 97 ? 16.882 -6.974 63.798 1.00 41.97 97 SER A O 1
ATOM 784 N N . GLU A 1 98 ? 16.556 -5.229 62.403 1.00 36.41 98 GLU A N 1
ATOM 785 C CA . GLU A 1 98 ? 16.731 -4.149 63.380 1.00 36.41 98 GLU A CA 1
ATOM 786 C C . GLU A 1 98 ? 15.527 -3.200 63.322 1.00 36.41 98 GLU A C 1
ATOM 788 O O . GLU A 1 98 ? 15.110 -2.738 62.259 1.00 36.41 98 GLU A O 1
ATOM 793 N N . GLU A 1 99 ? 14.948 -2.937 64.491 1.00 37.69 99 GLU A N 1
ATOM 794 C CA . GLU A 1 99 ? 13.884 -1.962 64.695 1.00 37.69 99 GLU A CA 1
ATOM 795 C C . GLU A 1 99 ? 14.382 -0.512 64.536 1.00 37.69 99 GLU A C 1
ATOM 797 O O . GLU A 1 99 ? 15.450 -0.132 65.009 1.00 37.69 99 GLU A O 1
ATOM 802 N N . SER A 1 100 ? 13.468 0.329 64.039 1.00 41.12 100 SER A N 1
ATOM 803 C CA . SER A 1 100 ? 13.321 1.772 64.303 1.00 41.12 100 SER A CA 1
ATOM 804 C C . SER A 1 100 ? 14.196 2.792 63.545 1.00 41.12 100 SER A C 1
ATOM 806 O O . SER A 1 100 ? 15.286 3.176 63.961 1.00 41.12 100 SER A O 1
ATOM 808 N N . LYS A 1 101 ? 13.593 3.387 62.501 1.00 32.19 101 LYS A N 1
ATOM 809 C CA . LYS A 1 101 ? 13.406 4.847 62.310 1.00 32.19 101 LYS A CA 1
ATOM 810 C C . LYS A 1 101 ? 12.476 5.104 61.110 1.00 32.19 101 LYS A C 1
ATOM 812 O O . LYS A 1 101 ? 12.559 4.366 60.132 1.00 32.19 101 LYS A O 1
ATOM 817 N N . PRO A 1 102 ? 11.589 6.117 61.153 1.00 45.66 102 PRO A N 1
ATOM 818 C CA . PRO A 1 102 ? 10.668 6.379 60.054 1.00 45.66 102 PRO A CA 1
ATOM 819 C C . PRO A 1 102 ? 11.430 7.064 58.914 1.00 45.66 102 PRO A C 1
ATOM 821 O O . PRO A 1 102 ? 12.093 8.078 59.134 1.00 45.66 102 PRO A O 1
ATOM 824 N N . SER A 1 103 ? 11.340 6.507 57.707 1.00 34.78 103 SER A N 1
ATOM 825 C CA . SER A 1 103 ? 11.834 7.131 56.477 1.00 34.78 103 SER A CA 1
ATOM 826 C C . SER A 1 103 ? 10.649 7.450 55.558 1.00 34.78 103 SER A C 1
ATOM 828 O O . SER A 1 103 ? 9.678 6.692 55.552 1.00 34.78 103 SER A O 1
ATOM 830 N N . PRO A 1 104 ? 10.681 8.582 54.836 1.00 42.47 104 PRO A N 1
ATOM 831 C CA . PRO A 1 104 ? 9.511 9.223 54.257 1.00 42.47 104 PRO A CA 1
ATOM 832 C C . PRO A 1 104 ? 9.162 8.658 52.880 1.00 42.47 104 PRO A C 1
ATOM 834 O O . PRO A 1 104 ? 10.046 8.465 52.050 1.00 42.47 104 PRO A O 1
ATOM 837 N N . GLY A 1 105 ? 7.858 8.540 52.627 1.00 41.09 105 GLY A N 1
ATOM 838 C CA . GLY A 1 105 ? 7.278 8.490 51.288 1.00 41.09 105 GLY A CA 1
ATOM 839 C C . GLY A 1 105 ? 7.455 7.154 50.583 1.00 41.09 105 GLY A C 1
ATOM 840 O O . GLY A 1 105 ? 8.450 6.929 49.896 1.00 41.09 105 GLY A O 1
ATOM 841 N N . GLU A 1 106 ? 6.429 6.309 50.675 1.00 42.22 106 GLU A N 1
ATOM 842 C CA . GLU A 1 106 ? 6.109 5.389 49.588 1.00 42.22 106 GLU A CA 1
ATOM 843 C C . GLU A 1 106 ? 6.092 6.211 48.294 1.00 42.22 106 GLU A C 1
ATOM 845 O O . GLU A 1 106 ? 5.278 7.120 48.124 1.00 42.22 106 GLU A O 1
ATOM 850 N N . LYS A 1 107 ? 7.052 5.954 47.404 1.00 43.50 107 LYS A N 1
ATOM 851 C CA . LYS A 1 107 ? 6.896 6.361 46.015 1.00 43.50 107 LYS A CA 1
ATOM 852 C C . LYS A 1 107 ? 5.725 5.540 45.501 1.00 43.50 107 LYS A C 1
ATOM 854 O O . LYS A 1 107 ? 5.868 4.329 45.359 1.00 43.50 107 LYS A O 1
ATOM 859 N N . GLU A 1 108 ? 4.587 6.190 45.281 1.00 48.84 108 GLU A N 1
ATOM 860 C CA . GLU A 1 108 ? 3.539 5.656 44.418 1.00 48.84 108 GLU A CA 1
ATOM 861 C C . GLU A 1 108 ? 4.228 5.108 43.164 1.00 48.84 108 GLU A C 1
ATOM 863 O O . GLU A 1 108 ? 4.948 5.840 42.477 1.00 48.84 108 GLU A O 1
ATOM 868 N N . GLU A 1 109 ? 4.079 3.810 42.897 1.00 52.81 109 GLU A N 1
ATOM 869 C CA . GLU A 1 109 ? 4.403 3.263 41.586 1.00 52.81 109 GLU A CA 1
ATOM 870 C C . GLU A 1 109 ? 3.454 3.928 40.589 1.00 52.81 109 GLU A C 1
ATOM 872 O O . GLU A 1 109 ? 2.331 3.487 40.365 1.00 52.81 109 GLU A O 1
ATOM 877 N N . THR A 1 110 ? 3.907 5.030 39.997 1.00 59.94 110 THR A N 1
ATOM 878 C CA . THR A 1 110 ? 3.257 5.750 38.900 1.00 59.94 110 THR A CA 1
ATOM 879 C C . THR A 1 110 ? 3.397 4.972 37.585 1.00 59.94 110 THR A C 1
ATOM 881 O O . THR A 1 110 ? 3.783 5.513 36.550 1.00 59.94 110 THR A O 1
ATOM 884 N N . GLY A 1 111 ? 3.145 3.663 37.627 1.00 68.19 111 GLY A N 1
ATOM 885 C CA . GLY A 1 111 ? 3.113 2.799 36.456 1.00 68.19 111 GLY A CA 1
ATOM 886 C C . GLY A 1 111 ? 1.737 2.845 35.801 1.00 68.19 111 GLY A C 1
ATOM 887 O O . GLY A 1 111 ? 0.720 2.683 36.471 1.00 68.19 111 GLY A O 1
ATOM 888 N N . LEU A 1 112 ? 1.692 3.040 34.482 1.00 80.81 112 LEU A N 1
ATOM 889 C CA . LEU A 1 112 ? 0.456 2.884 33.715 1.00 80.81 112 LEU A CA 1
ATOM 890 C C . LEU A 1 112 ? -0.006 1.422 33.792 1.00 80.81 112 LEU A C 1
ATOM 892 O O . LEU A 1 112 ? 0.739 0.513 33.421 1.00 80.81 112 LEU A O 1
ATOM 896 N N . ALA A 1 113 ? -1.238 1.191 34.245 1.00 88.50 113 ALA A N 1
ATOM 897 C CA . ALA A 1 113 ? -1.824 -0.143 34.254 1.00 88.50 113 ALA A CA 1
ATOM 898 C C . ALA A 1 113 ? -2.079 -0.618 32.812 1.00 88.50 113 ALA A C 1
ATOM 900 O O . ALA A 1 113 ? -2.737 0.066 32.023 1.00 88.50 113 ALA A O 1
ATOM 901 N N . LEU A 1 114 ? -1.547 -1.794 32.467 1.00 90.31 114 LEU A N 1
ATOM 902 C CA . LEU A 1 114 ? -1.669 -2.416 31.148 1.00 90.31 114 LEU A CA 1
ATOM 903 C C . LEU A 1 114 ? -2.596 -3.634 31.213 1.00 90.31 114 LEU A C 1
ATOM 905 O O . LEU A 1 114 ? -2.501 -4.452 32.127 1.00 90.31 114 LEU A O 1
ATOM 909 N N . GLU A 1 115 ? -3.443 -3.793 30.202 1.00 92.62 115 GLU A N 1
ATOM 910 C CA . GLU A 1 115 ? -4.245 -4.987 29.963 1.00 92.62 115 GLU A CA 1
ATOM 911 C C . GLU A 1 115 ? -3.817 -5.696 28.673 1.00 92.62 115 GLU A C 1
ATOM 913 O O . GLU A 1 115 ? -3.487 -5.068 27.663 1.00 92.62 115 GLU A O 1
ATOM 918 N N . ALA A 1 116 ? -3.840 -7.030 28.707 1.00 93.06 116 ALA A N 1
ATOM 919 C CA . ALA A 1 116 ? -3.629 -7.874 27.539 1.00 93.06 116 ALA A CA 1
ATOM 920 C C . ALA A 1 116 ? -4.982 -8.363 27.006 1.00 93.06 116 ALA A C 1
ATOM 922 O O . ALA A 1 116 ? -5.733 -9.035 27.715 1.00 93.06 116 ALA A O 1
ATOM 923 N N . VAL A 1 117 ? -5.289 -8.045 25.749 1.00 91.38 117 VAL A N 1
ATOM 924 C CA . VAL A 1 117 ? -6.571 -8.352 25.103 1.00 91.38 117 VAL A CA 1
ATOM 925 C C . VAL A 1 117 ? -6.322 -9.082 23.790 1.00 91.38 117 VAL A C 1
ATOM 927 O O . VAL A 1 117 ? -5.503 -8.667 22.975 1.00 91.38 117 VAL A O 1
ATOM 930 N N . TYR A 1 118 ? -7.052 -10.172 23.554 1.00 86.06 118 TYR A N 1
ATOM 931 C CA . TYR A 1 118 ? -7.028 -10.863 22.268 1.00 86.06 118 TYR A CA 1
ATOM 932 C C . TYR A 1 118 ? -8.281 -10.523 21.450 1.00 86.06 118 TYR A C 1
ATOM 934 O O . TYR A 1 118 ? -9.316 -11.178 21.571 1.00 86.06 118 TYR A O 1
ATOM 942 N N . GLU A 1 119 ? -8.182 -9.496 20.605 1.00 81.50 119 GLU A N 1
ATOM 943 C CA . GLU A 1 119 ? -9.256 -9.035 19.718 1.00 81.50 119 GLU A CA 1
ATOM 944 C C . GLU A 1 119 ? -8.714 -8.815 18.299 1.00 81.50 119 GLU A C 1
ATOM 946 O O . GLU A 1 119 ? -8.023 -7.843 17.998 1.00 81.50 119 GLU A O 1
ATOM 951 N N . GLU A 1 120 ? -8.978 -9.782 17.414 1.00 74.19 120 GLU A N 1
ATOM 952 C CA . GLU A 1 120 ? -8.412 -9.831 16.053 1.00 74.19 120 GLU A CA 1
ATOM 953 C C . GLU A 1 120 ? -6.868 -9.764 16.003 1.00 74.19 120 GLU A C 1
ATOM 955 O O . GLU A 1 120 ? -6.278 -9.450 14.968 1.00 74.19 120 GLU A O 1
ATOM 960 N N . GLY A 1 121 ? -6.203 -10.079 17.110 1.00 81.50 121 GLY A N 1
ATOM 961 C CA . GLY A 1 121 ? -4.764 -9.965 17.309 1.00 81.50 121 GLY A CA 1
ATOM 962 C C . GLY A 1 121 ? -4.454 -9.853 18.796 1.00 81.50 121 GLY A C 1
ATOM 963 O O . GLY A 1 121 ? -5.369 -9.704 19.605 1.00 81.50 121 GLY A O 1
ATOM 964 N N . PHE A 1 122 ? -3.177 -9.947 19.152 1.00 92.19 122 PHE A N 1
ATOM 965 C CA . PHE A 1 122 ? -2.738 -9.737 20.525 1.00 92.19 122 PHE A CA 1
ATOM 966 C C . PHE A 1 122 ? -2.500 -8.246 20.751 1.00 92.19 122 PHE A C 1
ATOM 968 O O . PHE A 1 122 ? -1.678 -7.655 20.056 1.00 92.19 122 PHE A O 1
ATOM 975 N N . TRP A 1 123 ? -3.217 -7.656 21.700 1.00 93.75 123 TRP A N 1
ATOM 976 C CA . TRP A 1 123 ? -3.085 -6.263 22.102 1.00 93.75 123 TRP A CA 1
ATOM 977 C C . TRP A 1 123 ? -2.591 -6.178 23.538 1.00 93.75 123 TRP A C 1
ATOM 979 O O . TRP A 1 123 ? -3.085 -6.881 24.414 1.00 93.75 123 TRP A O 1
ATOM 989 N N . LEU A 1 124 ? -1.662 -5.266 23.773 1.00 94.38 124 LEU A N 1
ATOM 990 C CA . LEU A 1 124 ? -1.267 -4.766 25.076 1.00 94.38 124 LEU A CA 1
ATOM 991 C C . LEU A 1 124 ? -1.638 -3.284 25.090 1.00 94.38 124 LEU A C 1
ATOM 993 O O . LEU A 1 124 ? -1.105 -2.525 24.286 1.00 94.38 124 LEU A O 1
ATOM 997 N N . ARG A 1 125 ? -2.576 -2.861 25.933 1.00 93.50 125 ARG A N 1
ATOM 998 C CA . ARG A 1 125 ? -3.030 -1.461 25.969 1.00 93.50 125 ARG A CA 1
ATOM 999 C C . ARG A 1 125 ? -3.217 -0.977 27.392 1.00 93.50 125 ARG A C 1
ATOM 1001 O O . ARG A 1 125 ? -3.415 -1.783 28.294 1.00 93.50 125 ARG A O 1
ATOM 1008 N N . THR A 1 126 ? -3.139 0.326 27.601 1.00 92.06 126 THR A N 1
ATOM 1009 C CA . THR A 1 126 ? -3.432 0.928 28.902 1.00 92.06 126 THR A CA 1
ATOM 1010 C C . THR A 1 126 ? -4.906 0.776 29.251 1.00 92.06 126 THR A C 1
ATOM 1012 O O . THR A 1 126 ? -5.766 0.803 28.371 1.00 92.06 126 THR A O 1
ATOM 1015 N N . THR A 1 127 ? -5.212 0.630 30.540 1.00 88.44 127 THR A N 1
ATOM 1016 C CA . THR A 1 127 ? -6.604 0.672 31.020 1.00 88.44 127 THR A CA 1
ATOM 1017 C C . THR A 1 127 ? -7.196 2.073 30.891 1.00 88.44 127 THR A C 1
ATOM 1019 O O . THR A 1 127 ? -8.402 2.228 30.712 1.00 88.44 127 THR A O 1
ATOM 1022 N N . GLU A 1 128 ? -6.345 3.097 30.976 1.00 87.06 128 GLU A N 1
ATOM 1023 C CA . GLU A 1 128 ? -6.702 4.457 30.593 1.00 87.06 128 GLU A CA 1
ATOM 1024 C C . GLU A 1 128 ? -6.832 4.537 29.064 1.00 87.06 128 GLU A C 1
ATOM 1026 O O . GLU A 1 128 ? -5.917 4.105 28.351 1.00 87.06 128 GLU A O 1
ATOM 1031 N N . PRO A 1 129 ? -7.957 5.057 28.544 1.00 80.94 129 PRO A N 1
ATOM 1032 C CA . PRO A 1 129 ? -8.178 5.142 27.110 1.00 80.94 129 PRO A CA 1
ATOM 1033 C C . PRO A 1 129 ? -7.151 6.069 26.454 1.00 80.94 129 PRO A C 1
ATOM 1035 O O . PRO A 1 129 ? -6.727 7.063 27.037 1.00 80.94 129 PRO A O 1
ATOM 1038 N N . ASP A 1 130 ? -6.775 5.730 25.223 1.00 84.06 130 ASP A N 1
ATOM 1039 C CA . ASP A 1 130 ? -5.981 6.578 24.328 1.00 84.06 130 ASP A CA 1
ATOM 1040 C C . ASP A 1 130 ? -4.591 6.999 24.842 1.00 84.06 130 ASP A C 1
ATOM 1042 O O . ASP A 1 130 ? -4.015 7.953 24.328 1.00 84.06 130 ASP A O 1
ATOM 1046 N N . VAL A 1 131 ? -4.011 6.295 25.824 1.00 90.75 131 VAL A N 1
ATOM 1047 C CA . VAL A 1 131 ? -2.646 6.581 26.313 1.00 90.75 131 VAL A CA 1
ATOM 1048 C C . VAL A 1 131 ? -1.603 5.768 25.553 1.00 90.75 131 VAL A C 1
ATOM 1050 O O . VAL A 1 131 ? -0.682 6.339 24.970 1.00 90.75 131 VAL A O 1
ATOM 1053 N N . PHE A 1 132 ? -1.735 4.443 25.535 1.00 93.75 132 PHE A N 1
ATOM 1054 C CA . PHE A 1 132 ? -0.811 3.580 24.808 1.00 93.75 132 PHE A CA 1
ATOM 1055 C C . PHE A 1 132 ? -1.474 2.276 24.377 1.00 93.75 132 PHE A C 1
ATOM 1057 O O . PHE A 1 132 ? -2.224 1.651 25.132 1.00 93.75 132 PHE A O 1
ATOM 1064 N N . SER A 1 133 ? -1.125 1.819 23.179 1.00 95.25 133 SER A N 1
ATOM 1065 C CA . SER A 1 133 ? -1.365 0.449 22.756 1.00 95.25 133 SER A CA 1
ATOM 1066 C C . SER A 1 133 ? -0.208 -0.110 21.945 1.00 95.25 133 SER A C 1
ATOM 1068 O O . SER A 1 133 ? 0.553 0.615 21.304 1.00 95.25 133 SER A O 1
ATOM 1070 N N . LEU A 1 134 ? -0.115 -1.433 21.957 1.00 95.88 134 LEU A N 1
ATOM 1071 C CA . LEU A 1 134 ? 0.743 -2.239 21.113 1.00 95.88 134 LEU A CA 1
ATOM 1072 C C . LEU A 1 134 ? -0.039 -3.469 20.668 1.00 95.88 134 LEU A C 1
ATOM 1074 O O . LEU A 1 134 ? -0.430 -4.309 21.476 1.00 95.88 134 LEU A O 1
ATOM 1078 N N . ARG A 1 135 ? -0.215 -3.613 19.365 1.00 95.69 135 ARG A N 1
ATOM 1079 C CA . ARG A 1 135 ? -0.667 -4.834 18.721 1.00 95.69 135 ARG A CA 1
ATOM 1080 C C . ARG A 1 135 ? 0.533 -5.608 18.216 1.00 95.69 135 ARG A C 1
ATOM 1082 O O . ARG A 1 135 ? 1.310 -5.094 17.417 1.00 95.69 135 ARG A O 1
ATOM 1089 N N . VAL A 1 136 ? 0.606 -6.878 18.586 1.00 95.06 136 VAL A N 1
ATOM 1090 C CA . VAL A 1 136 ? 1.509 -7.847 17.969 1.00 95.06 136 VAL A CA 1
ATOM 1091 C C . VAL A 1 136 ? 0.696 -8.726 17.024 1.00 95.06 136 VAL A C 1
ATOM 1093 O O . VAL A 1 136 ? -0.268 -9.393 17.413 1.00 95.06 136 VAL A O 1
ATOM 1096 N N . GLY A 1 137 ? 1.066 -8.700 15.751 1.00 92.62 137 GLY A N 1
ATOM 1097 C CA . GLY A 1 137 ? 0.437 -9.466 14.687 1.00 92.62 137 GLY A CA 1
ATOM 1098 C C . GLY A 1 137 ? 1.463 -10.101 13.761 1.00 92.62 137 GLY A C 1
ATOM 1099 O O . GLY A 1 137 ? 2.666 -9.886 13.871 1.00 92.62 137 GLY A O 1
ATOM 1100 N N . GLY A 1 138 ? 0.973 -10.882 12.809 1.00 91.69 138 GLY A N 1
ATOM 1101 C CA . GLY A 1 138 ? 1.814 -11.463 11.777 1.00 91.69 138 GLY A CA 1
ATOM 1102 C C . GLY A 1 138 ? 1.009 -11.883 10.559 1.00 91.69 138 GLY A C 1
ATOM 1103 O O . GLY A 1 138 ? -0.224 -11.946 10.595 1.00 91.69 138 GLY A O 1
ATOM 1104 N N . LEU A 1 139 ? 1.728 -12.158 9.478 1.00 91.56 139 LEU A N 1
ATOM 1105 C CA . LEU A 1 139 ? 1.183 -12.715 8.248 1.00 91.56 139 LEU A CA 1
ATOM 1106 C C . LEU A 1 139 ? 2.056 -13.891 7.827 1.00 91.56 139 LEU A C 1
ATOM 1108 O O . LEU A 1 139 ? 3.233 -13.706 7.532 1.00 91.56 139 LEU A O 1
ATOM 1112 N N . LEU A 1 140 ? 1.461 -15.078 7.771 1.00 93.50 140 LEU A N 1
ATOM 1113 C CA . LEU A 1 140 ? 2.064 -16.248 7.152 1.00 93.50 140 LEU A CA 1
ATOM 1114 C C . LEU A 1 140 ? 1.212 -16.635 5.946 1.00 93.50 140 LEU A C 1
ATOM 1116 O O . LEU A 1 140 ? 0.016 -16.886 6.088 1.00 93.50 140 LEU A O 1
ATOM 1120 N N . GLN A 1 141 ? 1.826 -16.657 4.770 1.00 92.88 141 GLN A N 1
ATOM 1121 C CA . GLN A 1 141 ? 1.217 -17.126 3.533 1.00 92.88 141 GLN A CA 1
ATOM 1122 C C . GLN A 1 141 ? 2.104 -18.200 2.923 1.00 92.88 141 GLN A C 1
ATOM 1124 O O . GLN A 1 141 ? 3.306 -17.997 2.745 1.00 92.88 141 GLN A O 1
ATOM 1129 N N . THR A 1 142 ? 1.495 -19.341 2.628 1.00 92.56 142 THR A N 1
ATOM 1130 C CA . THR A 1 142 ? 2.154 -20.518 2.072 1.00 92.56 142 THR A CA 1
ATOM 1131 C C . THR A 1 142 ? 1.415 -20.943 0.823 1.00 92.56 142 THR A C 1
ATOM 1133 O O . THR A 1 142 ? 0.192 -21.095 0.864 1.00 92.56 142 THR A O 1
ATOM 1136 N N . ASP A 1 143 ? 2.161 -21.208 -0.236 1.00 89.50 143 ASP A N 1
ATOM 1137 C CA . ASP A 1 143 ? 1.611 -21.566 -1.529 1.00 89.50 143 ASP A CA 1
ATOM 1138 C C . ASP A 1 143 ? 2.049 -22.980 -1.894 1.00 89.50 143 ASP A C 1
ATOM 1140 O O . ASP A 1 143 ? 3.173 -23.398 -1.611 1.00 89.50 143 ASP A O 1
ATOM 1144 N N . TYR A 1 144 ? 1.170 -23.696 -2.584 1.00 89.12 144 TYR A N 1
ATOM 1145 C CA . TYR A 1 144 ? 1.577 -24.771 -3.473 1.00 89.12 144 TYR A CA 1
ATOM 1146 C C . TYR A 1 144 ? 1.278 -24.315 -4.892 1.00 89.12 144 TYR A C 1
ATOM 1148 O O . TYR A 1 144 ? 0.135 -23.974 -5.202 1.00 89.12 144 TYR A O 1
ATOM 1156 N N . ARG A 1 145 ? 2.305 -24.269 -5.736 1.00 84.12 145 ARG A N 1
ATOM 1157 C CA . ARG A 1 145 ? 2.167 -23.825 -7.125 1.00 84.12 145 ARG A CA 1
ATOM 1158 C C . ARG A 1 145 ? 2.223 -25.031 -8.043 1.00 84.12 145 ARG A C 1
ATOM 1160 O O . ARG A 1 145 ? 3.055 -25.908 -7.835 1.00 84.12 145 ARG A O 1
ATOM 1167 N N . TYR A 1 146 ? 1.324 -25.067 -9.020 1.00 84.25 146 TYR A N 1
ATOM 1168 C CA . TYR A 1 146 ? 1.295 -26.075 -10.070 1.00 84.25 146 TYR A CA 1
ATOM 1169 C C . TYR A 1 146 ? 1.093 -25.389 -11.416 1.00 84.25 146 TYR A C 1
ATOM 1171 O O . TYR A 1 146 ? 0.152 -24.605 -11.560 1.00 84.25 146 TYR A O 1
ATOM 1179 N N . TYR A 1 147 ? 1.957 -25.695 -12.380 1.00 77.06 147 TYR A N 1
ATOM 1180 C CA . TYR A 1 147 ? 1.856 -25.182 -13.742 1.00 77.06 147 TYR A CA 1
ATOM 1181 C C . TYR A 1 147 ? 1.902 -26.320 -14.755 1.00 77.06 147 TYR A C 1
ATOM 1183 O O . TYR A 1 147 ? 2.639 -27.290 -14.575 1.00 77.06 147 TYR A O 1
ATOM 1191 N N . ASP A 1 148 ? 1.123 -26.168 -15.821 1.00 75.44 148 ASP A N 1
ATOM 1192 C CA . ASP A 1 148 ? 1.110 -27.057 -16.979 1.00 75.44 148 ASP A CA 1
ATOM 1193 C C . ASP A 1 148 ? 1.614 -26.244 -18.183 1.00 75.44 148 ASP A C 1
ATOM 1195 O O . ASP A 1 148 ? 0.915 -25.349 -18.663 1.00 75.44 148 ASP A O 1
ATOM 1199 N N . TYR A 1 149 ? 2.875 -26.459 -18.575 1.00 70.44 149 TYR A N 1
ATOM 1200 C CA . TYR A 1 149 ? 3.561 -25.733 -19.652 1.00 70.44 149 TYR A CA 1
ATOM 1201 C C . TYR A 1 149 ? 3.949 -26.695 -20.788 1.00 70.44 149 TYR A C 1
ATOM 1203 O O . TYR A 1 149 ? 4.415 -27.802 -20.530 1.00 70.44 149 TYR A O 1
ATOM 1211 N N . ASP A 1 150 ? 3.810 -26.247 -22.042 1.00 66.56 150 ASP A N 1
ATOM 1212 C CA . ASP A 1 150 ? 4.074 -27.050 -23.254 1.00 66.56 150 ASP A CA 1
ATOM 1213 C C . ASP A 1 150 ? 5.572 -27.195 -23.620 1.00 66.56 150 ASP A C 1
ATOM 1215 O O . ASP A 1 150 ? 5.921 -27.995 -24.490 1.00 66.56 150 ASP A O 1
ATOM 1219 N N . SER A 1 151 ? 6.479 -26.434 -22.995 1.00 59.97 151 SER A N 1
ATOM 1220 C CA . SER A 1 151 ? 7.925 -26.438 -23.290 1.00 59.97 151 SER A CA 1
ATOM 1221 C C . SER A 1 151 ? 8.776 -26.804 -22.072 1.00 59.97 151 SER A C 1
ATOM 1223 O O . SER A 1 151 ? 8.325 -26.648 -20.942 1.00 59.97 151 SER A O 1
ATOM 1225 N N . GLU A 1 152 ? 10.022 -27.244 -22.310 1.00 60.62 152 GLU A N 1
ATOM 1226 C CA . GLU A 1 152 ? 11.052 -27.453 -21.277 1.00 60.62 152 GLU A CA 1
ATOM 1227 C C . GLU A 1 152 ? 11.317 -26.147 -20.502 1.00 60.62 152 GLU A C 1
ATOM 1229 O O . GLU A 1 152 ? 12.167 -25.347 -20.881 1.00 60.62 152 GLU A O 1
ATOM 1234 N N . ASP A 1 153 ? 10.569 -25.920 -19.425 1.00 59.59 153 ASP A N 1
ATOM 1235 C CA . ASP A 1 153 ? 10.862 -24.930 -18.391 1.00 59.59 153 ASP A CA 1
ATOM 1236 C C . ASP A 1 153 ? 10.345 -25.453 -17.037 1.00 59.59 153 ASP A C 1
ATOM 1238 O O . ASP A 1 153 ? 9.437 -26.287 -16.981 1.00 59.59 153 ASP A O 1
ATOM 1242 N N . PRO A 1 154 ? 10.996 -25.056 -15.939 1.00 54.78 154 PRO A N 1
ATOM 1243 C CA . PRO A 1 154 ? 11.766 -25.896 -15.039 1.00 54.78 154 PRO A CA 1
ATOM 1244 C C . PRO A 1 154 ? 10.879 -26.463 -13.917 1.00 54.78 154 PRO A C 1
ATOM 1246 O O . PRO A 1 154 ? 9.709 -26.122 -13.795 1.00 54.78 154 PRO A O 1
ATOM 1249 N N . ASP A 1 155 ? 11.427 -27.299 -13.041 1.00 55.94 155 ASP A N 1
ATOM 1250 C CA . ASP A 1 155 ? 10.765 -27.791 -11.824 1.00 55.94 155 ASP A CA 1
ATOM 1251 C C . ASP A 1 155 ? 10.198 -26.653 -10.927 1.00 55.94 155 ASP A C 1
ATOM 1253 O O . ASP A 1 155 ? 10.837 -26.198 -9.978 1.00 55.94 155 ASP A O 1
ATOM 1257 N N . GLN A 1 156 ? 8.986 -26.162 -11.218 1.00 62.84 156 GLN A N 1
ATOM 1258 C CA . GLN A 1 156 ? 8.342 -25.032 -10.520 1.00 62.84 156 GLN A CA 1
ATOM 1259 C C . GLN A 1 156 ? 7.184 -25.457 -9.623 1.00 62.84 156 GLN A C 1
ATOM 1261 O O . GLN A 1 156 ? 6.667 -24.634 -8.860 1.00 62.84 156 GLN A O 1
ATOM 1266 N N . ASN A 1 157 ? 6.790 -26.732 -9.676 1.00 78.38 157 ASN A N 1
ATOM 1267 C CA . ASN A 1 157 ? 5.806 -27.264 -8.750 1.00 78.38 157 ASN A CA 1
ATOM 1268 C C . ASN A 1 157 ? 6.437 -27.351 -7.367 1.00 78.38 157 ASN A C 1
ATOM 1270 O O . ASN A 1 157 ? 7.216 -28.261 -7.083 1.00 78.38 157 ASN A O 1
ATOM 1274 N N . LYS A 1 158 ? 6.134 -26.385 -6.505 1.00 82.81 158 LYS A N 1
ATOM 1275 C CA . LYS A 1 158 ? 6.799 -26.269 -5.211 1.00 82.81 158 LYS A CA 1
ATOM 1276 C C . LYS A 1 158 ? 5.851 -25.796 -4.132 1.00 82.81 158 LYS A C 1
ATOM 1278 O O . LYS A 1 158 ? 4.935 -25.010 -4.380 1.00 82.81 158 LYS A O 1
ATOM 1283 N N . PHE A 1 159 ? 6.132 -26.268 -2.925 1.00 87.88 159 PHE A N 1
ATOM 1284 C CA . PHE A 1 159 ? 5.704 -25.588 -1.718 1.00 87.88 159 PHE A CA 1
ATOM 1285 C C . PHE A 1 159 ? 6.617 -24.387 -1.503 1.00 87.88 159 PHE A C 1
ATOM 1287 O O . PHE A 1 159 ? 7.839 -24.511 -1.587 1.00 87.88 159 PHE A O 1
ATOM 1294 N N . ASP A 1 160 ? 6.020 -23.235 -1.246 1.00 86.50 160 ASP A N 1
ATOM 1295 C CA . ASP A 1 160 ? 6.732 -21.985 -1.028 1.00 86.50 160 ASP A CA 1
ATOM 1296 C C . ASP A 1 160 ? 6.130 -21.250 0.165 1.00 86.50 160 ASP A C 1
ATOM 1298 O O . ASP A 1 160 ? 4.918 -21.269 0.385 1.00 86.50 160 ASP A O 1
ATOM 1302 N N . ILE A 1 161 ? 6.976 -20.571 0.932 1.00 89.06 161 ILE A N 1
ATOM 1303 C CA . ILE A 1 161 ? 6.502 -19.560 1.872 1.00 89.06 161 ILE A CA 1
ATOM 1304 C C . ILE A 1 161 ? 6.500 -18.262 1.080 1.00 89.06 161 ILE A C 1
ATOM 1306 O O . ILE A 1 161 ? 7.552 -17.759 0.698 1.00 89.06 161 ILE A O 1
ATOM 1310 N N . ARG A 1 162 ? 5.311 -17.730 0.803 1.00 87.56 162 ARG A N 1
ATOM 1311 C CA . ARG A 1 162 ? 5.149 -16.533 -0.022 1.00 87.56 162 ARG A CA 1
ATOM 1312 C C . ARG A 1 162 ? 5.388 -15.250 0.761 1.00 87.56 162 ARG A C 1
ATOM 1314 O O . ARG A 1 162 ? 5.942 -14.300 0.209 1.00 87.56 162 ARG A O 1
ATOM 1321 N N . ARG A 1 163 ? 4.937 -15.216 2.020 1.00 90.38 163 ARG A N 1
ATOM 1322 C CA . ARG A 1 163 ? 5.140 -14.107 2.965 1.00 90.38 163 ARG A CA 1
ATOM 1323 C C . ARG A 1 163 ? 5.243 -14.665 4.380 1.00 90.38 163 ARG A C 1
ATOM 1325 O O . ARG A 1 163 ? 4.404 -15.463 4.791 1.00 90.38 163 ARG A O 1
ATOM 1332 N N . ALA A 1 164 ? 6.236 -14.209 5.131 1.00 93.00 164 ALA A N 1
ATOM 1333 C CA . ALA A 1 164 ? 6.347 -14.438 6.566 1.00 93.00 164 ALA A CA 1
ATOM 1334 C C . ALA A 1 164 ? 6.696 -13.103 7.220 1.00 93.00 164 ALA A C 1
ATOM 1336 O O . ALA A 1 164 ? 7.804 -12.604 7.036 1.00 93.00 164 ALA A O 1
ATOM 1337 N N . ARG A 1 165 ? 5.737 -12.492 7.920 1.00 93.19 165 ARG A N 1
ATOM 1338 C CA . ARG A 1 165 ? 5.873 -11.135 8.459 1.00 93.19 165 ARG A CA 1
ATOM 1339 C C . ARG A 1 165 ? 5.510 -11.041 9.923 1.00 93.19 165 ARG A C 1
ATOM 1341 O O . ARG A 1 165 ? 4.539 -11.663 10.357 1.00 93.19 165 ARG A O 1
ATOM 1348 N N . LEU A 1 166 ? 6.237 -10.184 10.628 1.00 93.94 166 LEU A N 1
ATOM 1349 C CA . LEU A 1 166 ? 5.891 -9.697 11.959 1.00 93.94 166 LEU A CA 1
ATOM 1350 C C . LEU A 1 166 ? 5.392 -8.257 11.841 1.00 93.94 166 LEU A C 1
ATOM 1352 O O . LEU A 1 166 ? 5.995 -7.444 11.145 1.00 93.94 166 LEU A O 1
ATOM 1356 N N . LEU A 1 167 ? 4.288 -7.965 12.520 1.00 95.06 167 LEU A N 1
ATOM 1357 C CA . LEU A 1 167 ? 3.650 -6.656 12.558 1.00 95.06 167 LEU A CA 1
ATOM 1358 C C . LEU A 1 167 ? 3.570 -6.180 14.006 1.00 95.06 167 LEU A C 1
ATOM 1360 O O . LEU A 1 167 ? 2.993 -6.867 14.849 1.00 95.06 167 LEU A O 1
ATOM 1364 N N . LEU A 1 168 ? 4.084 -4.984 14.257 1.00 96.62 168 LEU A N 1
ATOM 1365 C CA . LEU A 1 168 ? 3.895 -4.225 15.482 1.00 96.62 168 LEU A CA 1
ATOM 1366 C C . LEU A 1 168 ? 3.212 -2.910 15.098 1.00 96.62 168 LEU A C 1
ATOM 1368 O O . LEU A 1 168 ? 3.743 -2.150 14.295 1.00 96.62 168 LEU A O 1
ATOM 1372 N N . GLU A 1 169 ? 2.018 -2.648 15.611 1.00 96.50 169 GLU A N 1
ATOM 1373 C CA . GLU A 1 169 ? 1.300 -1.391 15.352 1.00 96.50 169 GLU A CA 1
ATOM 1374 C C . GLU A 1 169 ? 0.576 -0.937 16.612 1.00 96.50 169 GLU A C 1
ATOM 1376 O O . GLU A 1 169 ? 0.197 -1.767 17.432 1.00 96.50 169 GLU A O 1
ATOM 1381 N N . GLY A 1 170 ? 0.363 0.357 16.782 1.00 95.50 170 GLY A N 1
ATOM 1382 C CA . GLY A 1 170 ? -0.340 0.873 17.948 1.00 95.50 170 GLY A CA 1
ATOM 1383 C C . GLY A 1 170 ? -0.422 2.385 17.931 1.00 95.50 170 GLY A C 1
ATOM 1384 O O . GLY A 1 170 ? -0.071 3.016 16.935 1.00 95.50 170 GLY A O 1
ATOM 1385 N N . TRP A 1 171 ? -0.865 2.945 19.050 1.00 95.69 171 TRP A N 1
ATOM 1386 C CA . TRP A 1 171 ? -0.918 4.387 19.263 1.00 95.69 171 TRP A CA 1
ATOM 1387 C C . TRP A 1 171 ? -0.205 4.775 20.557 1.00 95.69 171 TRP A C 1
ATOM 1389 O O . TRP A 1 171 ? -0.156 4.010 21.524 1.00 95.69 171 TRP A O 1
ATOM 1399 N N . LEU A 1 172 ? 0.364 5.973 20.558 1.00 93.50 172 LEU A N 1
ATOM 1400 C CA . LEU A 1 172 ? 0.904 6.677 21.713 1.00 93.50 172 LEU A CA 1
ATOM 1401 C C . LEU A 1 172 ? 0.133 7.990 21.794 1.00 93.50 172 LEU A C 1
ATOM 1403 O O . LEU A 1 172 ? 0.284 8.834 20.923 1.00 93.50 172 LEU A O 1
ATOM 1407 N N . THR A 1 173 ? -0.669 8.208 22.831 1.00 91.81 173 THR A N 1
ATOM 1408 C CA . THR A 1 173 ? -1.666 9.296 22.877 1.00 91.81 173 THR A CA 1
ATOM 1409 C C . THR A 1 173 ? -2.764 9.159 21.807 1.00 91.81 173 THR A C 1
ATOM 1411 O O . THR A 1 173 ? -2.675 8.346 20.891 1.00 91.81 173 THR A O 1
ATOM 1414 N N . SER A 1 174 ? -3.798 9.997 21.880 1.00 90.56 174 SER A N 1
ATOM 1415 C CA . SER A 1 174 ? -4.880 10.046 20.888 1.00 90.56 174 SER A CA 1
ATOM 1416 C C . SER A 1 174 ? -4.481 10.628 19.522 1.00 90.56 174 SER A C 1
ATOM 1418 O O . SER A 1 174 ? -5.303 10.633 18.609 1.00 90.56 174 SER A O 1
ATOM 1420 N N . HIS A 1 175 ? -3.254 11.139 19.370 1.00 94.44 175 HIS A N 1
ATOM 1421 C CA . HIS A 1 175 ? -2.827 11.875 18.173 1.00 94.44 175 HIS A CA 1
ATOM 1422 C C . HIS A 1 175 ? -1.638 11.247 17.445 1.00 94.44 175 HIS A C 1
ATOM 1424 O O . HIS A 1 175 ? -1.172 11.839 16.475 1.00 94.44 175 HIS A O 1
ATOM 1430 N N . PHE A 1 176 ? -1.103 10.113 17.901 1.00 97.06 176 PHE A N 1
ATOM 1431 C CA . PHE A 1 176 ? 0.071 9.518 17.269 1.00 97.06 176 PHE A CA 1
ATOM 1432 C C . PHE A 1 176 ? -0.059 8.006 17.139 1.00 97.06 176 PHE A C 1
ATOM 1434 O O . PHE A 1 176 ? -0.073 7.284 18.133 1.00 97.06 176 PHE A O 1
ATOM 1441 N N . ASP A 1 177 ? -0.065 7.541 15.898 1.00 97.62 177 ASP A N 1
ATOM 1442 C CA . ASP A 1 177 ? -0.000 6.134 15.534 1.00 97.62 177 ASP A CA 1
ATOM 1443 C C . ASP A 1 177 ? 1.426 5.762 15.123 1.00 97.62 177 ASP A C 1
ATOM 1445 O O . ASP A 1 177 ? 2.191 6.577 14.604 1.00 97.62 177 ASP A O 1
ATOM 1449 N N . TYR A 1 178 ? 1.789 4.497 15.302 1.00 97.94 178 TYR A N 1
ATOM 1450 C CA . TYR A 1 178 ? 3.055 3.959 14.820 1.00 97.94 178 TYR A CA 1
ATOM 1451 C C . TYR A 1 178 ? 2.879 2.566 14.229 1.00 97.94 178 TYR A C 1
ATOM 1453 O O . TYR A 1 178 ? 1.995 1.795 14.619 1.00 97.94 178 TYR A O 1
ATOM 1461 N N . LYS A 1 179 ? 3.755 2.226 13.282 1.00 97.81 179 LYS A N 1
ATOM 1462 C CA . LYS A 1 179 ? 3.786 0.903 12.661 1.00 97.81 179 LYS A CA 1
ATOM 1463 C C . LYS A 1 179 ? 5.211 0.471 12.344 1.00 97.81 179 LYS A C 1
ATOM 1465 O O . LYS A 1 179 ? 5.994 1.240 11.796 1.00 97.81 179 LYS A O 1
ATOM 1470 N N . PHE A 1 180 ? 5.490 -0.792 12.632 1.00 97.31 180 PHE A N 1
ATOM 1471 C CA . PHE A 1 180 ? 6.685 -1.520 12.244 1.00 97.31 180 PHE A CA 1
ATOM 1472 C C . PHE A 1 180 ? 6.279 -2.878 11.651 1.00 97.31 180 PHE A C 1
ATOM 1474 O O . PHE A 1 180 ? 5.633 -3.691 12.313 1.00 97.31 180 PHE A O 1
ATOM 1481 N N . GLU A 1 181 ? 6.625 -3.138 10.394 1.00 95.56 181 GLU A N 1
ATOM 1482 C CA . GLU A 1 181 ? 6.346 -4.393 9.692 1.00 95.56 181 GLU A CA 1
ATOM 1483 C C . GLU A 1 181 ? 7.630 -4.923 9.054 1.00 95.56 181 GLU A C 1
ATOM 1485 O O . GLU A 1 181 ? 8.290 -4.220 8.290 1.00 95.56 181 GLU A O 1
ATOM 1490 N N . TYR A 1 182 ? 7.965 -6.177 9.350 1.00 93.62 182 TYR A N 1
ATOM 1491 C CA . TYR A 1 182 ? 9.208 -6.810 8.917 1.00 93.62 182 TYR A CA 1
ATOM 1492 C C . TYR A 1 182 ? 8.941 -8.132 8.197 1.00 93.62 182 TYR A C 1
ATOM 1494 O O . TYR A 1 182 ? 8.156 -8.946 8.692 1.00 93.62 182 TYR A O 1
ATOM 1502 N N . GLU A 1 183 ? 9.599 -8.361 7.057 1.00 91.75 183 GLU A N 1
ATOM 1503 C CA . GLU A 1 183 ? 9.485 -9.583 6.251 1.00 91.75 183 GLU A CA 1
ATOM 1504 C C . GLU A 1 183 ? 10.727 -10.476 6.396 1.00 91.75 183 GLU A C 1
ATOM 1506 O O . GLU A 1 183 ? 11.862 -10.051 6.187 1.00 91.75 183 GLU A O 1
ATOM 1511 N N . PHE A 1 184 ? 10.496 -11.741 6.752 1.00 89.81 184 PHE A N 1
ATOM 1512 C CA . PHE A 1 184 ? 11.538 -12.746 6.987 1.00 89.81 184 PHE A CA 1
ATOM 1513 C C . PHE A 1 184 ? 11.850 -13.613 5.765 1.00 89.81 184 PHE A C 1
ATOM 1515 O O . PHE A 1 184 ? 12.758 -14.439 5.834 1.00 89.81 184 PHE A O 1
ATOM 1522 N N . GLN A 1 185 ? 11.075 -13.486 4.688 1.00 85.75 185 GLN A N 1
ATOM 1523 C CA . GLN A 1 185 ? 11.132 -14.390 3.547 1.00 85.75 185 GLN A CA 1
ATOM 1524 C C . GLN A 1 185 ? 11.662 -13.695 2.289 1.00 85.75 185 GLN A C 1
ATOM 1526 O O . GLN A 1 185 ? 11.301 -12.559 2.012 1.00 85.75 185 GLN A O 1
ATOM 1531 N N . GLY A 1 186 ? 12.505 -14.402 1.526 1.00 69.56 186 GLY A N 1
ATOM 1532 C CA . GLY A 1 186 ? 13.193 -13.891 0.332 1.00 69.56 186 GLY A CA 1
ATOM 1533 C C . GLY A 1 186 ? 14.706 -14.140 0.382 1.00 69.56 186 GLY A C 1
ATOM 1534 O O . GLY A 1 186 ? 15.321 -14.104 1.447 1.00 69.56 186 GLY A O 1
ATOM 1535 N N . ALA A 1 187 ? 15.330 -14.446 -0.761 1.00 49.00 187 ALA A N 1
ATOM 1536 C CA . ALA A 1 187 ? 16.767 -14.719 -0.815 1.00 49.00 187 ALA A CA 1
ATOM 1537 C C . ALA A 1 187 ? 17.571 -13.439 -0.518 1.00 49.00 187 ALA A C 1
ATOM 1539 O O . ALA A 1 187 ? 17.501 -12.474 -1.272 1.00 49.00 187 ALA A O 1
ATOM 1540 N N . GLY A 1 188 ? 18.328 -13.434 0.585 1.00 57.72 188 GLY A N 1
ATOM 1541 C CA . GLY A 1 188 ? 19.197 -12.319 0.985 1.00 57.72 188 GLY A CA 1
ATOM 1542 C C . GLY A 1 188 ? 18.494 -11.119 1.631 1.00 57.72 188 GLY A C 1
ATOM 1543 O O . GLY A 1 188 ? 19.177 -10.191 2.048 1.00 57.72 188 GLY A O 1
ATOM 1544 N N . SER A 1 189 ? 17.165 -11.127 1.764 1.00 57.34 189 SER A N 1
ATOM 1545 C CA . SER A 1 189 ? 16.402 -9.913 2.053 1.00 57.34 189 SER A CA 1
ATOM 1546 C C . SER A 1 189 ? 15.680 -9.983 3.401 1.00 57.34 189 SER A C 1
ATOM 1548 O O . SER A 1 189 ? 14.563 -10.481 3.532 1.00 57.34 189 SER A O 1
ATOM 1550 N N . ARG A 1 190 ? 16.359 -9.457 4.413 1.00 57.97 190 ARG A N 1
ATOM 1551 C CA . ARG A 1 190 ? 15.802 -9.004 5.685 1.00 57.97 190 ARG A CA 1
ATOM 1552 C C . ARG A 1 190 ? 15.145 -7.640 5.451 1.00 57.97 190 ARG A C 1
ATOM 1554 O O . ARG A 1 190 ? 15.800 -6.626 5.658 1.00 57.97 190 ARG A O 1
ATOM 1561 N N . ARG A 1 191 ? 13.898 -7.617 4.972 1.00 80.06 191 ARG A N 1
ATOM 1562 C CA . ARG A 1 191 ? 13.279 -6.376 4.473 1.00 80.06 191 ARG A CA 1
ATOM 1563 C C . ARG A 1 191 ? 12.434 -5.718 5.545 1.00 80.06 191 ARG A C 1
ATOM 1565 O O . ARG A 1 191 ? 11.447 -6.291 6.021 1.00 80.06 191 ARG A O 1
ATOM 1572 N N . LEU A 1 192 ? 12.816 -4.500 5.902 1.00 88.69 192 LEU A N 1
ATOM 1573 C CA . LEU A 1 192 ? 11.916 -3.590 6.586 1.00 88.69 192 LEU A CA 1
ATOM 1574 C C . LEU A 1 192 ? 10.869 -3.146 5.566 1.00 88.69 192 LEU A C 1
ATOM 1576 O O . LEU A 1 192 ? 11.236 -2.626 4.522 1.00 88.69 192 LEU A O 1
ATOM 1580 N N . LEU A 1 193 ? 9.587 -3.398 5.832 1.00 92.06 193 LEU A N 1
ATOM 1581 C CA . LEU A 1 193 ? 8.516 -2.986 4.928 1.00 92.06 193 LEU A CA 1
ATOM 1582 C C . LEU A 1 193 ? 7.984 -1.624 5.347 1.00 92.06 193 LEU A C 1
ATOM 1584 O O . LEU A 1 193 ? 8.172 -0.643 4.640 1.00 92.06 193 LEU A O 1
ATOM 1588 N N . ASP A 1 194 ? 7.340 -1.563 6.510 1.00 95.44 194 ASP A N 1
ATOM 1589 C CA . ASP A 1 194 ? 6.790 -0.321 7.043 1.00 95.44 194 ASP A CA 1
ATOM 1590 C C . ASP A 1 194 ? 7.509 0.025 8.351 1.00 95.44 194 ASP A C 1
ATOM 1592 O O . ASP A 1 194 ? 7.644 -0.830 9.223 1.00 95.44 194 ASP A O 1
ATOM 1596 N N . ALA A 1 195 ? 7.941 1.272 8.498 1.00 96.94 195 ALA A N 1
ATOM 1597 C CA . ALA A 1 195 ? 8.517 1.822 9.720 1.00 96.94 195 ALA A CA 1
ATOM 1598 C C . ALA A 1 195 ? 8.228 3.318 9.768 1.00 96.94 195 ALA A C 1
ATOM 1600 O O . ALA A 1 195 ? 8.965 4.117 9.193 1.00 96.94 195 ALA A O 1
ATOM 1601 N N . TYR A 1 196 ? 7.126 3.698 10.408 1.00 98.06 196 TYR A N 1
ATOM 1602 C CA . TYR A 1 196 ? 6.678 5.087 10.410 1.00 98.06 196 TYR A CA 1
ATOM 1603 C C . TYR A 1 196 ? 5.935 5.472 11.688 1.00 98.06 196 TYR A C 1
ATOM 1605 O O . TYR A 1 196 ? 5.373 4.622 12.387 1.00 98.06 196 TYR A O 1
ATOM 1613 N N . GLY A 1 197 ? 5.900 6.781 11.936 1.00 98.44 197 GLY A N 1
ATOM 1614 C CA . GLY A 1 197 ? 4.959 7.440 12.841 1.00 98.44 197 GLY A CA 1
ATOM 1615 C C . GLY A 1 197 ? 3.952 8.278 12.051 1.00 98.44 197 GLY A C 1
ATOM 1616 O O . GLY A 1 197 ? 4.270 8.776 10.969 1.00 98.44 197 GLY A O 1
ATOM 1617 N N . ASP A 1 198 ? 2.735 8.414 12.563 1.00 98.38 198 ASP A N 1
ATOM 1618 C CA . ASP A 1 198 ? 1.631 9.138 11.927 1.00 98.38 198 ASP A CA 1
ATOM 1619 C C . ASP A 1 198 ? 0.955 10.043 12.960 1.00 98.38 198 ASP A C 1
ATOM 1621 O O . ASP A 1 198 ? 0.389 9.570 13.939 1.00 98.38 198 ASP A O 1
ATOM 1625 N N . VAL A 1 199 ? 1.075 11.356 12.771 1.00 98.19 199 VAL A N 1
ATOM 1626 C CA . VAL A 1 199 ? 0.568 12.376 13.690 1.00 98.19 199 VAL A CA 1
ATOM 1627 C C . VAL A 1 199 ? -0.765 12.906 13.166 1.00 98.19 199 VAL A C 1
ATOM 1629 O O . VAL A 1 199 ? -0.816 13.542 12.112 1.00 98.19 199 VAL A O 1
ATOM 1632 N N . HIS A 1 200 ? -1.837 12.732 13.929 1.00 96.81 200 HIS A N 1
ATOM 1633 C CA . HIS A 1 200 ? -3.159 13.285 13.646 1.00 96.81 200 HIS A CA 1
ATOM 1634 C C . HIS A 1 200 ? -3.262 14.717 14.179 1.00 96.81 200 HIS A C 1
ATOM 1636 O O . HIS A 1 200 ? -3.641 14.947 15.326 1.00 96.81 200 HIS A O 1
ATOM 1642 N N . LEU A 1 201 ? -2.910 15.701 13.347 1.00 96.06 201 LEU A N 1
ATOM 1643 C CA . LEU A 1 201 ? -2.957 17.116 13.730 1.00 96.06 201 LEU A CA 1
ATOM 1644 C C . LEU A 1 201 ? -4.398 17.631 13.813 1.00 96.06 201 LEU A C 1
ATOM 1646 O O . LEU A 1 201 ? -4.747 18.381 14.722 1.00 96.06 201 LEU A O 1
ATOM 1650 N N . LEU A 1 202 ? -5.226 17.259 12.834 1.00 95.88 202 LEU A N 1
ATOM 1651 C CA . LEU A 1 202 ? -6.632 17.644 12.711 1.00 95.88 202 LEU A CA 1
ATOM 1652 C C . LEU A 1 202 ? -7.424 16.458 12.133 1.00 95.88 202 LEU A C 1
ATOM 1654 O O . LEU A 1 202 ? -6.840 15.629 11.435 1.00 95.88 202 LEU A O 1
ATOM 1658 N N . PRO A 1 203 ? -8.761 16.400 12.299 1.00 92.12 203 PRO A N 1
ATOM 1659 C CA . PRO A 1 203 ? -9.581 15.335 11.703 1.00 92.12 203 PRO A CA 1
ATOM 1660 C C . PRO A 1 203 ? -9.439 15.213 10.177 1.00 92.12 203 PRO A C 1
ATOM 1662 O O . PRO A 1 203 ? -9.701 14.165 9.601 1.00 92.12 203 PRO A O 1
ATOM 1665 N N . TYR A 1 204 ? -9.025 16.299 9.524 1.00 95.25 204 TYR A N 1
ATOM 1666 C CA . TYR A 1 204 ? -8.797 16.391 8.087 1.00 95.25 204 TYR A CA 1
ATOM 1667 C C . TYR A 1 204 ? -7.316 16.549 7.723 1.00 95.25 204 TYR A C 1
ATOM 1669 O O . TYR A 1 204 ? -7.023 16.870 6.583 1.00 95.25 204 TYR A O 1
ATOM 1677 N N . LEU A 1 205 ? -6.373 16.385 8.656 1.00 97.31 205 LEU A N 1
ATOM 1678 C CA . LEU A 1 205 ? -4.945 16.504 8.359 1.00 97.31 205 LEU A CA 1
ATOM 1679 C C . LEU A 1 205 ? -4.119 15.618 9.291 1.00 97.31 205 LEU A C 1
ATOM 1681 O O . LEU A 1 205 ? -3.957 15.925 10.471 1.00 97.31 205 LEU A O 1
ATOM 1685 N N . SER A 1 206 ? -3.552 14.558 8.728 1.00 98.31 206 SER A N 1
ATOM 1686 C CA . SER A 1 206 ? -2.544 13.721 9.381 1.00 98.31 206 SER A CA 1
ATOM 1687 C C . SER A 1 206 ? -1.222 13.805 8.627 1.00 98.31 206 SER A C 1
ATOM 1689 O O . SER A 1 206 ? -1.218 14.002 7.410 1.00 98.31 206 SER A O 1
ATOM 1691 N N . VAL A 1 207 ? -0.111 13.675 9.347 1.00 98.62 207 VAL A N 1
ATOM 1692 C CA . VAL A 1 207 ? 1.246 13.703 8.793 1.00 98.62 207 VAL A CA 1
ATOM 1693 C C . VAL A 1 207 ? 1.948 12.405 9.146 1.00 98.62 207 VAL A C 1
ATOM 1695 O O . VAL A 1 207 ? 2.202 12.135 10.317 1.00 98.62 207 VAL A O 1
ATOM 1698 N N . ARG A 1 208 ? 2.321 11.637 8.126 1.00 98.62 208 ARG A N 1
ATOM 1699 C CA . ARG A 1 208 ? 3.086 10.401 8.264 1.00 98.62 208 ARG A CA 1
ATOM 1700 C C . ARG A 1 208 ? 4.533 10.619 7.852 1.00 98.62 208 ARG A C 1
ATOM 1702 O O . ARG A 1 208 ? 4.772 11.210 6.803 1.00 98.62 208 ARG A O 1
ATOM 1709 N N . LEU A 1 209 ? 5.471 10.114 8.647 1.00 98.31 209 LEU A N 1
ATOM 1710 C CA . LEU A 1 209 ? 6.910 10.180 8.392 1.00 98.31 209 LEU A CA 1
ATOM 1711 C C . LEU A 1 209 ? 7.551 8.809 8.626 1.00 98.31 209 LEU A C 1
ATOM 1713 O O . LEU A 1 209 ? 7.335 8.199 9.676 1.00 98.31 209 LEU A O 1
ATOM 1717 N N . GLY A 1 210 ? 8.361 8.354 7.673 1.00 97.06 210 GLY A N 1
ATOM 1718 C CA . GLY A 1 210 ? 9.080 7.082 7.736 1.00 97.06 210 GLY A CA 1
ATOM 1719 C C . GLY A 1 210 ? 8.962 6.303 6.432 1.00 97.06 210 GLY A C 1
ATOM 1720 O O . GLY A 1 210 ? 8.654 6.886 5.397 1.00 97.06 210 GLY A O 1
ATOM 1721 N N . GLN A 1 211 ? 9.207 4.996 6.475 1.00 95.94 211 GLN A N 1
ATOM 1722 C CA . GLN A 1 211 ? 9.059 4.125 5.311 1.00 95.94 211 GLN A CA 1
ATOM 1723 C C . GLN A 1 211 ? 7.661 3.513 5.280 1.00 95.94 211 GLN A C 1
ATOM 1725 O O . GLN A 1 211 ? 7.224 2.891 6.254 1.00 95.94 211 GLN A O 1
ATOM 1730 N N . PHE A 1 212 ? 6.938 3.700 4.179 1.00 96.94 212 PHE A N 1
ATOM 1731 C CA . PHE A 1 212 ? 5.589 3.166 3.989 1.00 96.94 212 PHE A CA 1
ATOM 1732 C C . PHE A 1 212 ? 5.211 3.129 2.508 1.00 96.94 212 PHE A C 1
ATOM 1734 O O . PHE A 1 212 ? 5.923 3.646 1.655 1.00 96.94 212 PHE A O 1
ATOM 1741 N N . LYS A 1 213 ? 4.072 2.506 2.187 1.00 96.69 213 LYS A N 1
ATOM 1742 C CA . LYS A 1 213 ? 3.517 2.516 0.824 1.00 96.69 213 LYS A CA 1
ATOM 1743 C C . LYS A 1 213 ? 3.163 3.930 0.385 1.00 96.69 213 LYS A C 1
ATOM 1745 O O . LYS A 1 213 ? 2.367 4.588 1.060 1.00 96.69 213 LYS A O 1
ATOM 1750 N N . GLU A 1 214 ? 3.664 4.341 -0.769 1.00 97.62 214 GLU A N 1
ATOM 1751 C CA . GLU A 1 214 ? 3.289 5.620 -1.357 1.00 97.62 214 GLU A CA 1
ATOM 1752 C C . GLU A 1 214 ? 1.779 5.672 -1.665 1.00 97.62 214 GLU A C 1
ATOM 1754 O O . GLU A 1 214 ? 1.162 4.637 -1.953 1.00 97.62 214 GLU A O 1
ATOM 1759 N N . PRO A 1 215 ? 1.137 6.854 -1.593 1.00 97.56 215 PRO A N 1
ATOM 1760 C CA . PRO A 1 215 ? -0.288 6.988 -1.858 1.00 97.56 215 PRO A CA 1
ATOM 1761 C C . PRO A 1 215 ? -0.549 6.919 -3.367 1.00 97.56 215 PRO A C 1
ATOM 1763 O O . PRO A 1 215 ? -0.774 7.938 -4.007 1.00 97.56 215 PRO A O 1
ATOM 1766 N N . PHE A 1 216 ? -0.535 5.716 -3.938 1.00 98.00 216 PHE A N 1
ATOM 1767 C CA . PHE A 1 216 ? -0.796 5.463 -5.355 1.00 98.00 216 PHE A CA 1
ATOM 1768 C C . PHE A 1 216 ? -1.446 4.093 -5.529 1.00 98.00 216 PHE A C 1
ATOM 1770 O O . PHE A 1 216 ? -0.979 3.140 -4.919 1.00 98.00 216 PHE A O 1
ATOM 1777 N N . SER A 1 217 ? -2.456 3.989 -6.399 1.00 97.69 217 SER A N 1
ATOM 1778 C CA . SER A 1 217 ? -3.174 2.745 -6.737 1.00 97.69 217 SER A CA 1
ATOM 1779 C C . SER A 1 217 ? -3.926 2.079 -5.572 1.00 97.69 217 SER A C 1
ATOM 1781 O O . SER A 1 217 ? -3.431 1.899 -4.459 1.00 97.69 217 SER A O 1
ATOM 1783 N N . LEU A 1 218 ? -5.147 1.637 -5.857 1.00 97.25 218 LEU A N 1
ATOM 1784 C CA . LEU A 1 218 ? -6.021 0.904 -4.954 1.00 97.25 218 LEU A CA 1
ATOM 1785 C C . LEU A 1 218 ? -5.409 -0.435 -4.528 1.00 97.25 218 LEU A C 1
ATOM 1787 O O . LEU A 1 218 ? -5.383 -0.736 -3.330 1.00 97.25 218 LEU A O 1
ATOM 1791 N N . GLU A 1 219 ? -4.928 -1.253 -5.465 1.00 95.81 219 GLU A N 1
ATOM 1792 C CA . GLU A 1 219 ? -4.331 -2.560 -5.168 1.00 95.81 219 GLU A CA 1
ATOM 1793 C C . GLU A 1 219 ? -3.020 -2.430 -4.385 1.00 95.81 219 GLU A C 1
ATOM 1795 O O . GLU A 1 219 ? -2.758 -3.216 -3.460 1.00 95.81 219 GLU A O 1
ATOM 1800 N N . GLN A 1 220 ? -2.222 -1.414 -4.722 1.00 95.06 220 GLN A N 1
ATOM 1801 C CA . GLN A 1 220 ? -0.951 -1.126 -4.069 1.00 95.06 220 GLN A CA 1
ATOM 1802 C C . GLN A 1 220 ? -1.169 -0.761 -2.599 1.00 95.06 220 GLN A C 1
ATOM 1804 O O . GLN A 1 220 ? -0.653 -1.455 -1.716 1.00 95.06 220 GLN A O 1
ATOM 1809 N N . VAL A 1 221 ? -2.004 0.241 -2.296 1.00 96.00 221 VAL A N 1
ATOM 1810 C CA . VAL A 1 221 ? -2.243 0.668 -0.902 1.00 96.00 221 VAL A CA 1
ATOM 1811 C C . VAL A 1 221 ? -3.100 -0.313 -0.092 1.00 96.00 221 VAL A C 1
ATOM 1813 O O . VAL A 1 221 ? -3.072 -0.299 1.143 1.00 96.00 221 VAL A O 1
ATOM 1816 N N . THR A 1 222 ? -3.837 -1.213 -0.748 1.00 95.88 222 THR A N 1
ATOM 1817 C CA . THR A 1 222 ? -4.602 -2.260 -0.061 1.00 95.88 222 THR A CA 1
ATOM 1818 C C . THR A 1 222 ? -3.660 -3.209 0.694 1.00 95.88 222 THR A C 1
ATOM 1820 O O . THR A 1 222 ? -2.591 -3.608 0.216 1.00 95.88 222 THR A O 1
ATOM 1823 N N . LYS A 1 223 ? -4.038 -3.568 1.931 1.00 92.31 223 LYS A N 1
ATOM 1824 C CA . LYS A 1 223 ? -3.252 -4.489 2.771 1.00 92.31 223 LYS A CA 1
ATOM 1825 C C . LYS A 1 223 ? -3.126 -5.841 2.068 1.00 92.31 223 LYS A C 1
ATOM 1827 O O . LYS A 1 223 ? -4.118 -6.373 1.588 1.00 92.31 223 LYS A O 1
ATOM 1832 N N . ASP A 1 224 ? -1.938 -6.436 2.094 1.00 90.50 224 ASP A N 1
ATOM 1833 C CA . ASP A 1 224 ? -1.622 -7.661 1.340 1.00 90.50 224 ASP A CA 1
ATOM 1834 C C . ASP A 1 224 ? -2.567 -8.831 1.665 1.00 90.50 224 ASP A C 1
ATOM 1836 O O . ASP A 1 224 ? -2.945 -9.590 0.782 1.00 90.50 224 ASP A O 1
ATOM 1840 N N . LYS A 1 225 ? -3.023 -8.938 2.919 1.00 89.50 225 LYS A N 1
ATOM 1841 C CA . LYS A 1 225 ? -3.992 -9.960 3.353 1.00 89.50 225 LYS A CA 1
ATOM 1842 C C . LYS A 1 225 ? -5.428 -9.751 2.843 1.00 89.50 225 LYS A C 1
ATOM 1844 O O . LYS A 1 225 ? -6.264 -10.621 3.055 1.00 89.50 225 LYS A O 1
ATOM 1849 N N . ASN A 1 226 ? -5.729 -8.584 2.272 1.00 92.88 226 ASN A N 1
ATOM 1850 C CA . ASN A 1 226 ? -7.046 -8.235 1.735 1.00 92.88 226 ASN A CA 1
ATOM 1851 C C . ASN A 1 226 ? -7.103 -8.377 0.207 1.00 92.88 226 ASN A C 1
ATOM 1853 O O . ASN A 1 226 ? -8.171 -8.187 -0.366 1.00 92.88 226 ASN A O 1
ATOM 1857 N N . ILE A 1 227 ? -5.979 -8.662 -0.456 1.00 92.50 227 ILE A N 1
ATOM 1858 C CA . ILE A 1 227 ? -5.964 -8.914 -1.898 1.00 92.50 227 ILE A CA 1
ATOM 1859 C C . ILE A 1 227 ? -6.752 -10.197 -2.176 1.00 92.50 227 ILE A C 1
ATOM 1861 O O . ILE A 1 227 ? -6.626 -11.182 -1.451 1.00 92.50 227 ILE A O 1
ATOM 1865 N N . VAL A 1 228 ? -7.612 -10.149 -3.194 1.00 91.62 228 VAL A N 1
ATOM 1866 C CA . VAL A 1 228 ? -8.576 -11.220 -3.490 1.00 91.62 228 VAL A CA 1
ATOM 1867 C C . VAL A 1 228 ? -7.926 -12.383 -4.245 1.00 91.62 228 VAL A C 1
ATOM 1869 O O . VAL A 1 228 ? -8.307 -13.536 -4.051 1.00 91.62 228 VAL A O 1
ATOM 1872 N N . PHE A 1 229 ? -6.938 -12.090 -5.091 1.00 92.00 229 PHE A N 1
ATOM 1873 C CA . PHE A 1 229 ? -6.170 -13.088 -5.832 1.00 92.00 229 PHE A CA 1
ATOM 1874 C C . PHE A 1 229 ? -4.910 -13.520 -5.070 1.00 92.00 229 PHE A C 1
ATOM 1876 O O . PHE A 1 229 ? -4.457 -12.838 -4.151 1.00 92.00 229 PHE A O 1
ATOM 1883 N N . ALA A 1 230 ? -4.335 -14.659 -5.468 1.00 89.50 230 ALA A N 1
ATOM 1884 C CA . ALA A 1 230 ? -3.099 -15.179 -4.875 1.00 89.50 230 ALA A CA 1
ATOM 1885 C C . ALA A 1 230 ? -1.910 -14.217 -5.068 1.00 89.50 230 ALA A C 1
ATOM 1887 O O . ALA A 1 230 ? -1.125 -13.992 -4.146 1.00 89.50 230 ALA A O 1
ATOM 1888 N N . GLU A 1 231 ? -1.828 -13.597 -6.246 1.00 89.62 231 GLU A N 1
ATOM 1889 C CA . GLU A 1 231 ? -0.893 -12.519 -6.557 1.00 89.62 231 GLU A CA 1
ATOM 1890 C C . GLU A 1 231 ? -1.650 -11.289 -7.048 1.00 89.62 231 GLU A C 1
ATOM 1892 O O . GLU A 1 231 ? -2.804 -11.373 -7.468 1.00 89.62 231 GLU A O 1
ATOM 1897 N N . ARG A 1 232 ? -0.974 -10.146 -6.981 1.00 92.44 232 ARG A N 1
ATOM 1898 C CA . ARG A 1 232 ? -1.482 -8.882 -7.508 1.00 92.44 232 ARG A CA 1
ATOM 1899 C C . ARG A 1 232 ? -1.463 -8.851 -9.036 1.00 92.44 232 ARG A C 1
ATOM 1901 O O . ARG A 1 232 ? -0.854 -9.712 -9.675 1.00 92.44 232 ARG A O 1
ATOM 1908 N N . SER A 1 233 ? -2.131 -7.852 -9.602 1.00 93.06 233 SER A N 1
ATOM 1909 C CA . SER A 1 233 ? -2.096 -7.562 -11.035 1.00 93.06 233 SER A CA 1
ATOM 1910 C C . SER A 1 233 ? -0.669 -7.300 -11.537 1.00 93.06 233 SER A C 1
ATOM 1912 O O . SER A 1 233 ? 0.238 -6.976 -10.769 1.00 93.06 233 SER A O 1
ATOM 1914 N N . MET A 1 234 ? -0.463 -7.408 -12.852 1.00 91.12 234 MET A N 1
ATOM 1915 C CA . MET A 1 234 ? 0.808 -7.016 -13.471 1.00 91.12 234 MET A CA 1
ATOM 1916 C C . MET A 1 234 ? 1.062 -5.506 -13.329 1.00 91.12 234 MET A C 1
ATOM 1918 O O . MET A 1 234 ? 2.209 -5.099 -13.140 1.00 91.12 234 MET A O 1
ATOM 1922 N N . GLY A 1 235 ? 0.003 -4.688 -13.330 1.00 91.31 235 GLY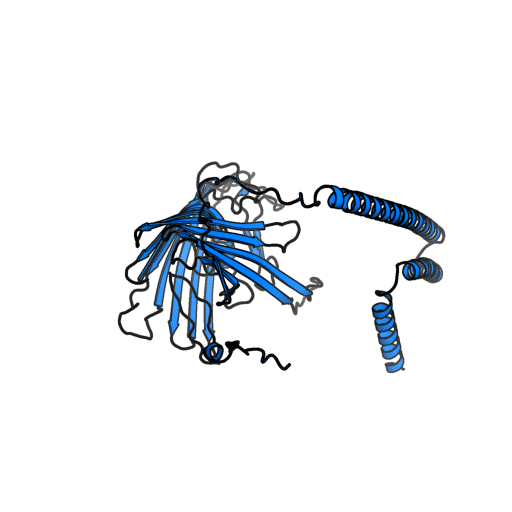 A N 1
ATOM 1923 C CA . GLY A 1 235 ? 0.075 -3.243 -13.120 1.00 91.31 235 GLY A CA 1
ATOM 1924 C C . GLY A 1 235 ? 0.687 -2.831 -11.789 1.00 91.31 235 GLY A C 1
ATOM 1925 O O . GLY A 1 235 ? 1.311 -1.774 -11.725 1.00 91.31 235 GLY A O 1
ATOM 1926 N N . TYR A 1 236 ? 0.627 -3.685 -10.761 1.00 91.81 236 TYR A N 1
ATOM 1927 C CA . TYR A 1 236 ? 1.330 -3.479 -9.489 1.00 91.81 236 TYR A CA 1
ATOM 1928 C C . TYR A 1 236 ? 2.809 -3.113 -9.683 1.00 91.81 236 TYR A C 1
ATOM 1930 O O . TYR A 1 236 ? 3.317 -2.221 -9.007 1.00 91.81 236 TYR A O 1
ATOM 1938 N N . TYR A 1 237 ? 3.493 -3.747 -10.641 1.00 90.94 237 TYR A N 1
ATOM 1939 C CA . TYR A 1 237 ? 4.914 -3.505 -10.917 1.00 90.94 237 TYR A CA 1
ATOM 1940 C C . TYR A 1 237 ? 5.202 -2.141 -11.565 1.00 90.94 237 TYR A C 1
ATOM 1942 O O . TYR A 1 237 ? 6.359 -1.736 -11.635 1.00 90.94 237 TYR A O 1
ATOM 1950 N N . LEU A 1 238 ? 4.171 -1.433 -12.035 1.00 92.88 238 LEU A N 1
ATOM 1951 C CA . LEU A 1 238 ? 4.278 -0.081 -12.592 1.00 92.88 238 LEU A CA 1
ATOM 1952 C C . LEU A 1 238 ? 4.003 1.009 -11.538 1.00 92.88 238 LEU A C 1
ATOM 1954 O O . LEU A 1 238 ? 4.304 2.185 -11.765 1.00 92.88 238 LEU A O 1
ATOM 1958 N N . THR A 1 239 ? 3.434 0.632 -10.388 1.00 94.25 239 THR A N 1
ATOM 1959 C CA . THR A 1 239 ? 3.122 1.546 -9.280 1.00 94.25 239 THR A CA 1
ATOM 1960 C C . THR A 1 239 ? 4.373 1.890 -8.466 1.00 94.25 239 THR A C 1
ATOM 1962 O O . THR A 1 239 ? 5.321 1.100 -8.438 1.00 94.25 239 THR A O 1
ATOM 1965 N N . PRO A 1 240 ? 4.411 3.058 -7.799 1.00 92.06 240 PRO A N 1
ATOM 1966 C CA . PRO A 1 240 ? 5.429 3.308 -6.800 1.00 92.06 240 PRO A CA 1
ATOM 1967 C C . PRO A 1 240 ? 5.207 2.386 -5.593 1.00 92.06 240 PRO A C 1
ATOM 1969 O O . PRO A 1 240 ? 4.078 2.060 -5.212 1.00 92.06 240 PRO A O 1
ATOM 1972 N N . GLY A 1 241 ? 6.317 1.905 -5.048 1.00 91.94 241 GLY A N 1
ATOM 1973 C CA . GLY A 1 241 ? 6.367 0.860 -4.042 1.00 91.94 241 GLY A CA 1
ATOM 1974 C C . GLY A 1 241 ? 6.127 1.381 -2.627 1.00 91.94 241 GLY A C 1
ATOM 1975 O O . GLY A 1 241 ? 5.185 2.123 -2.335 1.00 91.94 241 GLY A O 1
ATOM 1976 N N . ARG A 1 242 ? 6.989 0.917 -1.728 1.00 92.81 242 ARG A N 1
ATOM 1977 C CA . ARG A 1 242 ? 7.241 1.588 -0.460 1.00 92.81 242 ARG A CA 1
ATOM 1978 C C . ARG A 1 242 ? 8.490 2.423 -0.607 1.00 92.81 242 ARG A C 1
ATOM 1980 O O . ARG A 1 242 ? 9.402 1.994 -1.307 1.00 92.81 242 ARG A O 1
ATOM 1987 N N . ASP A 1 243 ? 8.507 3.542 0.090 1.00 93.56 243 ASP A N 1
ATOM 1988 C CA . ASP A 1 243 ? 9.633 4.457 0.085 1.00 93.56 243 ASP A CA 1
ATOM 1989 C C . ASP A 1 243 ? 9.685 5.218 1.417 1.00 93.56 243 ASP A C 1
ATOM 1991 O O . ASP A 1 243 ? 8.687 5.297 2.152 1.00 93.56 243 ASP A O 1
ATOM 1995 N N . LEU A 1 244 ? 10.869 5.710 1.762 1.00 93.75 244 LEU A N 1
ATOM 1996 C CA . LEU A 1 244 ? 11.107 6.594 2.886 1.00 93.75 244 LEU A CA 1
ATOM 1997 C C . LEU A 1 244 ? 10.664 8.008 2.508 1.00 93.75 244 LEU A C 1
ATOM 1999 O O . LEU A 1 244 ? 11.144 8.609 1.552 1.00 93.75 244 LEU A O 1
ATOM 2003 N N . GLY A 1 245 ? 9.757 8.580 3.290 1.00 95.81 245 GLY A N 1
ATOM 2004 C CA . GLY A 1 245 ? 9.286 9.919 2.989 1.00 95.81 245 GLY A CA 1
ATOM 2005 C C . GLY A 1 245 ? 8.339 10.501 4.015 1.00 95.81 245 GLY A C 1
ATOM 2006 O O . GLY A 1 245 ? 8.197 10.022 5.146 1.00 95.81 245 GLY A O 1
ATOM 2007 N N . VAL A 1 246 ? 7.686 11.575 3.589 1.00 98.25 246 VAL A N 1
ATOM 2008 C CA . VAL A 1 246 ? 6.673 12.293 4.354 1.00 98.25 246 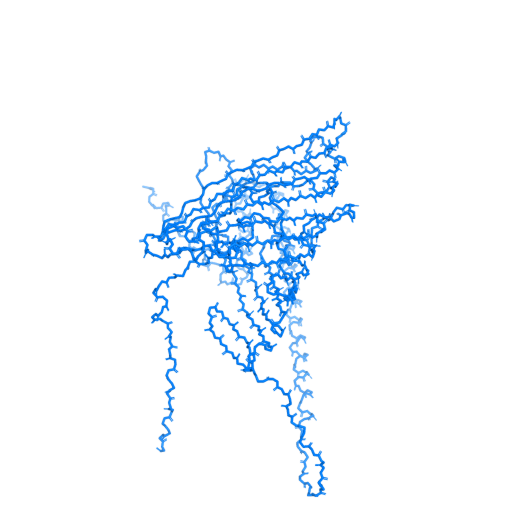VAL A CA 1
ATOM 2009 C C . VAL A 1 246 ? 5.402 12.421 3.529 1.00 98.25 246 VAL A C 1
ATOM 2011 O O . VAL A 1 246 ? 5.440 12.732 2.342 1.00 98.25 246 VAL A O 1
ATOM 2014 N N . MET A 1 247 ? 4.254 12.204 4.160 1.00 98.50 247 MET A N 1
ATOM 2015 C CA . MET A 1 247 ? 2.952 12.288 3.509 1.00 98.50 247 MET A CA 1
ATOM 2016 C C . MET A 1 247 ? 1.956 13.028 4.389 1.00 98.50 247 MET A C 1
ATOM 2018 O O . MET A 1 247 ? 1.844 12.752 5.582 1.00 98.50 247 MET A O 1
ATOM 2022 N N . VAL A 1 248 ? 1.168 13.908 3.777 1.00 98.69 248 VAL A N 1
ATOM 2023 C CA . VAL A 1 248 ? -0.070 14.419 4.361 1.00 98.69 248 VAL A CA 1
ATOM 2024 C C . VAL A 1 248 ? -1.250 13.623 3.825 1.00 98.69 248 VAL A C 1
ATOM 2026 O O . VAL A 1 248 ? -1.357 13.388 2.621 1.00 98.69 248 VAL A O 1
ATOM 2029 N N . HIS A 1 249 ? -2.142 13.185 4.705 1.00 98.56 249 HIS A N 1
ATOM 2030 C CA . HIS A 1 249 ? -3.303 12.386 4.312 1.00 98.56 249 HIS A CA 1
ATOM 2031 C C . HIS A 1 249 ? -4.477 12.596 5.259 1.00 98.56 249 HIS A C 1
ATOM 2033 O O . HIS A 1 249 ? -4.297 13.005 6.409 1.00 98.56 249 HIS A O 1
ATOM 2039 N N . ALA A 1 250 ? -5.684 12.338 4.761 1.00 97.50 250 ALA A N 1
ATOM 2040 C CA . ALA A 1 250 ? -6.888 12.295 5.579 1.00 97.50 250 ALA A CA 1
ATOM 2041 C C . ALA A 1 250 ? -8.044 11.586 4.864 1.00 97.50 250 ALA A C 1
ATOM 2043 O O . ALA A 1 250 ? -8.066 11.446 3.637 1.00 97.50 250 ALA A O 1
ATOM 2044 N N . SER A 1 251 ? -9.037 11.201 5.664 1.00 96.81 251 SER A N 1
ATOM 2045 C CA . SER A 1 251 ? -10.367 10.793 5.223 1.00 96.81 251 SER A CA 1
ATOM 2046 C C . SER A 1 251 ? -11.373 11.801 5.770 1.00 96.81 251 SER A C 1
ATOM 2048 O O . SER A 1 251 ? -11.425 12.028 6.977 1.00 96.81 251 SER A O 1
ATOM 2050 N N . VAL A 1 252 ? -12.131 12.456 4.894 1.00 96.19 252 VAL A N 1
ATOM 2051 C CA . VAL A 1 252 ? -13.009 13.578 5.253 1.00 96.19 252 VAL A CA 1
ATOM 2052 C C . VAL A 1 252 ? -14.433 13.365 4.745 1.00 96.19 252 VAL A C 1
ATOM 2054 O O . VAL A 1 252 ? -14.673 12.586 3.819 1.00 96.19 252 VAL A O 1
ATOM 2057 N N . TRP A 1 253 ? -15.378 14.086 5.361 1.00 95.00 253 TRP A N 1
ATOM 2058 C CA . TRP A 1 253 ? -16.817 13.996 5.079 1.00 95.00 253 TRP A CA 1
ATOM 2059 C C . TRP A 1 253 ? -17.338 12.558 5.152 1.00 95.00 253 TRP A C 1
ATOM 2061 O O . TRP A 1 253 ? -17.900 12.059 4.181 1.00 95.00 253 TRP A O 1
ATOM 2071 N N . ASP A 1 254 ? -17.104 11.892 6.285 1.00 93.25 254 ASP A N 1
ATOM 2072 C CA . ASP A 1 254 ? -17.550 10.514 6.529 1.00 93.25 254 ASP A CA 1
ATOM 2073 C C . ASP A 1 254 ? -17.046 9.535 5.457 1.00 93.25 254 ASP A C 1
ATOM 2075 O O . ASP A 1 254 ? -17.803 8.756 4.882 1.00 93.25 254 ASP A O 1
ATOM 2079 N N . ASP A 1 255 ? -15.743 9.601 5.157 1.00 95.25 255 ASP A N 1
ATOM 2080 C CA . ASP A 1 255 ? -15.070 8.720 4.194 1.00 95.25 255 ASP A CA 1
ATOM 2081 C C . ASP A 1 255 ? -15.554 8.895 2.739 1.00 95.25 255 ASP A C 1
ATOM 2083 O O . ASP A 1 255 ? -15.403 8.006 1.897 1.00 95.25 255 ASP A O 1
ATOM 2087 N N . ARG A 1 256 ? -16.132 10.059 2.409 1.00 96.50 256 ARG A N 1
ATOM 2088 C CA . ARG A 1 256 ? -16.476 10.429 1.025 1.00 96.50 256 ARG A CA 1
ATOM 2089 C C . ARG A 1 256 ? -15.271 10.876 0.225 1.00 96.50 256 ARG A C 1
ATOM 2091 O O . ARG A 1 256 ? -15.242 10.656 -0.980 1.00 96.50 256 ARG A O 1
ATOM 2098 N N . VAL A 1 257 ? -14.301 11.531 0.855 1.00 97.94 257 VAL A N 1
ATOM 2099 C CA . VAL A 1 257 ? -13.068 11.956 0.187 1.00 97.94 257 VAL A CA 1
ATOM 2100 C C . VAL A 1 257 ? -11.879 11.461 0.981 1.00 97.94 257 VAL A C 1
ATOM 2102 O O . VAL A 1 257 ? -11.748 11.750 2.166 1.00 97.94 257 VAL A O 1
ATOM 2105 N N . ASN A 1 258 ? -11.002 10.730 0.307 1.00 98.25 258 ASN A N 1
ATOM 2106 C CA . ASN A 1 258 ? -9.733 10.279 0.852 1.00 98.25 258 ASN A CA 1
ATOM 2107 C C . ASN A 1 258 ? -8.624 10.829 -0.020 1.00 98.25 258 ASN A C 1
ATOM 2109 O O . ASN A 1 258 ? -8.685 10.699 -1.241 1.00 98.25 258 ASN A O 1
ATOM 2113 N N . TYR A 1 259 ? -7.609 11.416 0.590 1.00 98.44 259 TYR A N 1
ATOM 2114 C CA . TYR A 1 259 ? -6.471 11.916 -0.159 1.00 98.44 259 TYR A CA 1
ATOM 2115 C C . TYR A 1 259 ? -5.163 11.620 0.561 1.00 98.44 259 TYR A C 1
ATOM 2117 O O . TYR A 1 259 ? -5.119 11.511 1.786 1.00 98.44 259 TYR A O 1
ATOM 2125 N N . GLY A 1 260 ? -4.101 11.516 -0.226 1.00 98.56 260 GLY A N 1
ATOM 2126 C CA . GLY A 1 260 ? -2.725 11.446 0.237 1.00 98.56 260 GLY A CA 1
ATOM 2127 C C . GLY A 1 260 ? -1.833 12.205 -0.734 1.00 98.56 260 GLY A C 1
ATOM 2128 O O . GLY A 1 260 ? -2.008 12.086 -1.943 1.00 98.56 260 GLY A O 1
ATOM 2129 N N . LEU A 1 261 ? -0.911 13.003 -0.209 1.00 98.56 261 LEU A N 1
ATOM 2130 C CA . LEU A 1 261 ? 0.104 13.730 -0.968 1.00 98.56 261 LEU A CA 1
ATOM 2131 C C . LEU A 1 261 ? 1.424 13.588 -0.218 1.00 98.56 261 LEU A C 1
ATOM 2133 O O . LEU A 1 261 ? 1.468 13.884 0.976 1.00 98.56 261 LEU A O 1
ATOM 2137 N N . GLY A 1 262 ? 2.481 13.139 -0.883 1.00 98.19 262 GLY A N 1
ATOM 2138 C CA . GLY A 1 262 ? 3.760 12.893 -0.229 1.00 98.19 262 GLY A CA 1
ATOM 2139 C C . GLY A 1 262 ? 4.973 13.182 -1.096 1.00 98.19 262 GLY A C 1
ATOM 2140 O O . GLY A 1 262 ? 4.870 13.300 -2.317 1.00 98.19 262 GLY A O 1
ATOM 2141 N N . LEU A 1 263 ? 6.102 13.324 -0.407 1.00 97.88 263 LEU A N 1
ATOM 2142 C CA . LEU A 1 263 ? 7.442 13.440 -0.962 1.00 97.88 263 LEU A CA 1
ATOM 2143 C C . LEU A 1 263 ? 8.286 12.278 -0.429 1.00 97.88 263 LEU A C 1
ATOM 2145 O O . LEU A 1 263 ? 8.293 12.043 0.783 1.00 97.88 263 LEU A O 1
ATOM 2149 N N . PHE A 1 264 ? 8.973 11.584 -1.326 1.00 95.19 264 PHE A N 1
ATOM 2150 C CA . PHE A 1 264 ? 9.710 10.340 -1.089 1.00 95.19 264 PHE A CA 1
ATOM 2151 C C . PHE A 1 264 ? 11.086 10.398 -1.760 1.00 95.19 264 PHE A C 1
ATOM 2153 O O . PHE A 1 264 ? 11.341 11.334 -2.518 1.00 95.19 264 PHE A O 1
ATOM 2160 N N . ASN A 1 265 ? 11.973 9.436 -1.508 1.00 90.81 265 ASN A N 1
ATOM 2161 C CA . ASN A 1 265 ? 13.294 9.431 -2.143 1.00 90.81 265 ASN A CA 1
ATOM 2162 C C . ASN A 1 265 ? 13.230 9.041 -3.633 1.00 90.81 265 ASN A C 1
ATOM 2164 O O . ASN A 1 265 ? 13.996 9.563 -4.435 1.00 90.81 265 ASN A O 1
ATOM 2168 N N . GLY A 1 266 ? 12.281 8.189 -4.033 1.00 83.88 266 GLY A N 1
ATOM 2169 C CA . GLY A 1 266 ? 12.044 7.777 -5.423 1.00 83.88 266 GLY A CA 1
ATOM 2170 C C . GLY A 1 266 ? 12.851 6.553 -5.880 1.00 83.88 266 GLY A C 1
ATOM 2171 O O . GLY A 1 266 ? 12.729 6.114 -7.039 1.00 83.88 266 GLY A O 1
ATOM 2172 N N . ASP A 1 267 ? 13.666 5.985 -4.991 1.00 77.94 267 ASP A N 1
ATOM 2173 C CA . ASP A 1 267 ? 14.514 4.811 -5.207 1.00 77.94 267 ASP A CA 1
ATOM 2174 C C . ASP A 1 267 ? 13.977 3.522 -4.557 1.00 77.94 267 ASP A C 1
ATOM 2176 O O . ASP A 1 267 ? 14.452 2.431 -4.888 1.00 77.94 267 ASP A O 1
ATOM 2180 N N . GLY A 1 268 ? 12.904 3.616 -3.764 1.00 80.06 268 GLY A N 1
ATOM 2181 C CA . GLY A 1 268 ? 12.198 2.479 -3.178 1.00 80.06 268 GLY A CA 1
ATOM 2182 C C . GLY A 1 268 ? 12.487 2.281 -1.688 1.00 80.06 268 GLY A C 1
ATOM 2183 O O . GLY A 1 268 ? 12.618 3.229 -0.926 1.00 80.06 268 GLY A O 1
ATOM 2184 N N . GLU A 1 269 ? 12.501 1.024 -1.234 1.00 76.38 269 GLU A N 1
ATOM 2185 C CA . GLU A 1 269 ? 12.793 0.694 0.171 1.00 76.38 269 GLU A CA 1
ATOM 2186 C C . GLU A 1 269 ? 14.263 1.037 0.504 1.00 76.38 269 GLU A C 1
ATOM 2188 O O . GLU A 1 269 ? 15.119 0.909 -0.361 1.00 76.38 269 GLU A O 1
ATOM 2193 N N . ASP A 1 270 ? 14.578 1.415 1.752 1.00 61.56 270 ASP A N 1
ATOM 2194 C CA . ASP A 1 270 ? 15.914 1.891 2.200 1.00 61.56 270 ASP A CA 1
ATOM 2195 C C . ASP A 1 270 ? 17.066 0.875 1.983 1.00 61.56 270 ASP A C 1
ATOM 2197 O O . ASP A 1 270 ? 18.243 1.213 2.075 1.00 61.56 270 ASP A O 1
ATOM 2201 N N . ASP A 1 271 ? 16.750 -0.389 1.673 1.00 61.25 271 ASP A N 1
ATOM 2202 C CA . ASP A 1 271 ? 17.722 -1.426 1.296 1.00 61.25 271 ASP A CA 1
ATOM 2203 C C . ASP A 1 271 ? 17.943 -1.568 -0.223 1.00 61.25 271 ASP A C 1
ATOM 2205 O O . ASP A 1 271 ? 18.714 -2.431 -0.665 1.00 61.25 271 ASP A O 1
ATOM 2209 N N . ALA A 1 272 ? 17.285 -0.735 -1.030 1.00 61.00 272 ALA A N 1
ATOM 2210 C CA . ALA A 1 272 ? 17.456 -0.691 -2.470 1.00 61.00 272 ALA A CA 1
ATOM 2211 C C . ALA A 1 272 ? 18.824 -0.103 -2.844 1.00 61.00 272 ALA A C 1
ATOM 2213 O O . ALA A 1 272 ? 19.406 0.733 -2.155 1.00 61.00 272 ALA A O 1
ATOM 2214 N N . THR A 1 273 ? 19.362 -0.539 -3.983 1.00 57.97 273 THR A N 1
ATOM 2215 C CA . THR A 1 273 ? 20.464 0.179 -4.628 1.00 57.97 273 THR A CA 1
ATOM 2216 C C . THR A 1 273 ? 19.928 1.532 -5.085 1.00 57.97 273 THR A C 1
ATOM 2218 O O . THR A 1 273 ? 19.243 1.584 -6.107 1.00 57.97 273 THR A O 1
ATOM 2221 N N . GLY A 1 274 ? 20.189 2.573 -4.294 1.00 58.56 274 GLY A N 1
ATOM 2222 C CA . GLY A 1 274 ? 19.683 3.922 -4.527 1.00 58.56 274 GLY A CA 1
ATOM 2223 C C . GLY A 1 274 ? 20.087 4.524 -5.876 1.00 58.56 274 GLY A C 1
ATOM 2224 O O . GLY A 1 274 ? 20.991 4.034 -6.566 1.00 58.56 274 GLY A O 1
ATOM 2225 N N . GLY A 1 275 ? 19.386 5.594 -6.249 1.00 61.97 275 GLY A N 1
ATOM 2226 C CA . GLY A 1 275 ? 19.788 6.479 -7.343 1.00 61.97 275 GLY A CA 1
ATOM 2227 C C . GLY A 1 275 ? 20.909 7.432 -6.915 1.00 61.97 275 GLY A C 1
ATOM 2228 O O . GLY A 1 275 ? 21.144 7.645 -5.731 1.00 61.97 275 GLY A O 1
ATOM 2229 N N . ASP A 1 276 ? 21.591 8.018 -7.890 1.00 69.06 276 ASP A N 1
ATOM 2230 C CA . ASP A 1 276 ? 22.539 9.122 -7.711 1.00 69.06 276 ASP A CA 1
ATOM 2231 C C . ASP A 1 276 ? 21.822 10.500 -7.711 1.00 69.06 276 ASP A C 1
ATOM 2233 O O . ASP A 1 276 ? 22.467 11.542 -7.571 1.00 69.06 276 ASP A O 1
ATOM 2237 N N . VAL A 1 277 ? 20.496 10.529 -7.917 1.00 74.50 277 VAL A N 1
ATOM 2238 C CA . VAL A 1 277 ? 19.661 11.745 -7.939 1.00 74.50 277 VAL A CA 1
ATOM 2239 C C . VAL A 1 277 ? 19.107 12.072 -6.548 1.00 74.50 277 VAL A C 1
ATOM 2241 O O . VAL A 1 277 ? 18.310 11.321 -6.001 1.00 74.50 277 VAL A O 1
ATOM 2244 N N . ASP A 1 278 ? 19.448 13.258 -6.035 1.00 78.69 278 ASP A N 1
ATOM 2245 C CA . ASP A 1 278 ? 19.037 13.749 -4.704 1.00 78.69 278 ASP A CA 1
ATOM 2246 C C . ASP A 1 278 ? 17.657 14.461 -4.679 1.00 78.69 278 ASP A C 1
ATOM 2248 O O . ASP A 1 278 ? 17.300 15.118 -3.695 1.00 78.69 278 ASP A O 1
ATOM 2252 N N . GLU A 1 279 ? 16.885 14.425 -5.771 1.00 87.00 279 GLU A N 1
ATOM 2253 C CA . GLU A 1 279 ? 15.586 15.113 -5.863 1.00 87.00 279 GLU A CA 1
ATOM 2254 C C . GLU A 1 279 ? 14.427 14.213 -5.405 1.00 87.00 279 GLU A C 1
ATOM 2256 O O . GLU A 1 279 ? 14.305 13.100 -5.907 1.00 87.00 279 GLU A O 1
ATOM 2261 N N . PRO A 1 280 ? 13.518 14.694 -4.531 1.00 91.12 280 PRO A N 1
ATOM 2262 C CA . PRO A 1 280 ? 12.431 13.863 -4.026 1.00 91.12 280 PRO A CA 1
ATOM 2263 C C . PRO A 1 280 ? 11.381 13.534 -5.101 1.00 91.12 280 PRO A C 1
ATOM 2265 O O . PRO A 1 280 ? 10.980 14.400 -5.887 1.00 91.12 280 PRO A O 1
ATOM 2268 N N . GLU A 1 281 ? 10.862 12.305 -5.072 1.00 94.50 281 GLU A N 1
ATOM 2269 C CA . GLU A 1 281 ? 9.665 11.888 -5.807 1.00 94.50 281 GLU A CA 1
ATOM 2270 C C . GLU A 1 281 ? 8.412 12.461 -5.145 1.00 94.50 281 GLU A C 1
ATOM 2272 O O . GLU A 1 281 ? 8.217 12.374 -3.935 1.00 94.50 281 GLU A O 1
ATOM 2277 N N . PHE A 1 282 ? 7.528 13.035 -5.952 1.00 97.88 282 PHE A N 1
ATOM 2278 C CA . PHE A 1 282 ? 6.204 13.455 -5.529 1.00 97.88 282 PHE A CA 1
ATOM 2279 C C . PHE A 1 282 ? 5.163 12.420 -5.934 1.00 97.88 282 PHE A C 1
ATOM 2281 O O . PHE A 1 282 ? 5.037 12.121 -7.122 1.00 97.88 282 PHE A O 1
ATOM 2288 N N . THR A 1 283 ? 4.342 11.985 -4.977 1.00 98.44 283 THR A N 1
ATOM 2289 C CA . THR A 1 283 ? 3.229 11.061 -5.225 1.00 98.44 283 THR A CA 1
ATOM 2290 C C . THR A 1 283 ? 1.948 11.558 -4.573 1.00 98.44 283 THR A C 1
ATOM 2292 O O . THR A 1 283 ? 1.933 12.008 -3.425 1.00 98.44 283 THR A O 1
ATOM 2295 N N . GLY A 1 284 ? 0.841 11.471 -5.307 1.00 98.50 284 GLY A N 1
ATOM 2296 C CA . GLY A 1 284 ? -0.468 11.904 -4.845 1.00 98.50 284 GLY A CA 1
ATOM 2297 C C . GLY A 1 284 ? -1.595 10.985 -5.288 1.00 98.50 284 GLY A C 1
ATOM 2298 O O . GLY A 1 284 ? -1.592 10.483 -6.409 1.00 98.50 284 GLY A O 1
ATOM 2299 N N . ARG A 1 285 ? -2.604 10.826 -4.429 1.00 98.62 285 ARG A N 1
ATOM 2300 C CA . ARG A 1 285 ? -3.832 10.073 -4.708 1.00 98.62 285 ARG A CA 1
ATOM 2301 C C . ARG A 1 285 ? -5.042 10.748 -4.095 1.00 98.62 285 ARG A C 1
ATOM 2303 O O . ARG A 1 285 ? -4.996 11.223 -2.963 1.00 98.62 285 ARG A O 1
ATOM 2310 N N . LEU A 1 286 ? -6.137 10.744 -4.845 1.00 98.69 286 LEU A N 1
ATOM 2311 C CA . LEU A 1 286 ? -7.442 11.245 -4.437 1.00 98.69 286 LEU A CA 1
ATOM 2312 C C . LEU A 1 286 ? -8.500 10.199 -4.781 1.00 98.69 286 LEU A C 1
ATOM 2314 O O . LEU A 1 286 ? -8.579 9.748 -5.920 1.00 98.69 286 LEU A O 1
ATOM 2318 N N . VAL A 1 287 ? -9.332 9.851 -3.807 1.00 98.62 287 VAL A N 1
ATOM 2319 C CA . VAL A 1 287 ? -10.447 8.915 -3.950 1.00 98.62 287 VAL A CA 1
ATOM 2320 C C . VAL A 1 287 ? -11.725 9.597 -3.495 1.00 98.62 287 VAL A C 1
ATOM 2322 O O . VAL A 1 287 ? -11.773 10.208 -2.427 1.00 98.62 287 VAL A O 1
ATOM 2325 N N . PHE A 1 288 ? -12.768 9.458 -4.299 1.00 98.25 288 PHE A N 1
ATOM 2326 C CA . PHE A 1 288 ? -14.086 10.014 -4.075 1.00 98.25 288 PHE A CA 1
ATOM 2327 C C . PHE A 1 288 ? -15.145 8.908 -4.059 1.00 98.25 288 PHE A C 1
ATOM 2329 O O . PHE A 1 288 ? -15.301 8.166 -5.029 1.00 98.25 288 PHE A O 1
ATOM 2336 N N . ALA A 1 289 ? -15.890 8.828 -2.961 1.00 97.81 289 ALA A N 1
ATOM 2337 C CA . ALA A 1 289 ? -17.019 7.932 -2.743 1.00 97.81 289 ALA A CA 1
ATOM 2338 C C . ALA A 1 289 ? -18.318 8.760 -2.619 1.00 97.81 289 ALA A C 1
ATOM 2340 O O . ALA A 1 289 ? -18.765 9.056 -1.508 1.00 97.81 289 ALA A O 1
ATOM 2341 N N . PRO A 1 290 ? -18.922 9.197 -3.744 1.00 95.56 290 PRO A N 1
ATOM 2342 C CA . PRO A 1 290 ? -19.989 10.207 -3.751 1.00 95.56 290 PRO A CA 1
ATOM 2343 C C . PRO A 1 290 ? -21.251 9.816 -2.979 1.00 95.56 290 PRO A C 1
ATOM 2345 O O . PRO A 1 290 ? -21.911 10.681 -2.409 1.00 95.56 290 PRO A O 1
ATOM 2348 N N . PHE A 1 291 ? -21.601 8.531 -2.982 1.00 95.75 291 PHE A N 1
ATOM 2349 C CA . PHE A 1 291 ? -22.894 8.037 -2.498 1.00 95.75 291 PHE A CA 1
ATOM 2350 C C . PHE A 1 291 ? -22.848 7.497 -1.066 1.00 95.75 291 PHE A C 1
ATOM 2352 O O . PHE A 1 291 ? -23.846 6.977 -0.558 1.00 95.75 291 PHE A O 1
ATOM 2359 N N . ARG A 1 292 ? -21.697 7.609 -0.402 1.00 93.94 292 ARG A N 1
ATOM 2360 C CA . ARG A 1 292 ? -21.541 7.180 0.984 1.00 93.94 292 ARG A CA 1
ATOM 2361 C C . ARG A 1 292 ? -22.484 7.964 1.890 1.00 93.94 292 ARG A C 1
ATOM 2363 O O . ARG A 1 292 ? -22.569 9.191 1.798 1.00 93.94 292 ARG A O 1
ATOM 2370 N N . GLU A 1 293 ? -23.213 7.260 2.751 1.00 91.38 293 GLU A N 1
ATOM 2371 C CA . GLU A 1 293 ? -24.231 7.841 3.641 1.00 91.38 293 GLU A CA 1
ATOM 2372 C C . GLU A 1 293 ? -25.400 8.548 2.904 1.00 91.38 293 GLU A C 1
ATOM 2374 O O . GLU A 1 293 ? -26.081 9.391 3.481 1.00 91.38 293 GLU A O 1
ATOM 2379 N N . TRP A 1 294 ? -25.666 8.248 1.620 1.00 91.75 294 TRP A N 1
ATOM 2380 C CA . TRP A 1 294 ? -26.845 8.775 0.890 1.00 91.75 294 TRP A CA 1
ATOM 2381 C C . TRP A 1 294 ? -28.103 7.902 1.026 1.00 91.75 294 TRP A C 1
ATOM 2383 O O . TRP A 1 294 ? -29.146 8.229 0.463 1.00 91.75 294 TRP A O 1
ATOM 2393 N N . GLY A 1 295 ? -28.023 6.776 1.743 1.00 91.62 295 GLY A N 1
ATOM 2394 C CA . GLY A 1 295 ? -29.149 5.849 1.902 1.00 91.62 295 GLY A CA 1
ATOM 2395 C C . GLY A 1 295 ? -29.465 5.019 0.650 1.00 91.62 295 GLY A C 1
ATOM 2396 O O . GLY A 1 295 ? -30.575 4.506 0.525 1.00 91.62 295 GLY A O 1
ATOM 2397 N N . LEU A 1 296 ? -28.505 4.878 -0.274 1.00 94.00 296 LEU A N 1
ATOM 2398 C CA . LEU A 1 296 ? -28.587 4.016 -1.458 1.00 94.00 296 LEU A CA 1
ATOM 2399 C C . LEU A 1 296 ? -27.638 2.815 -1.288 1.00 94.00 296 LEU A C 1
ATOM 2401 O O . LEU A 1 296 ? -26.479 2.905 -1.693 1.00 94.00 296 LEU A O 1
ATOM 2405 N N . PRO A 1 297 ? -28.100 1.672 -0.743 1.00 92.94 297 PRO A N 1
ATOM 2406 C CA . PRO A 1 297 ? -27.208 0.572 -0.355 1.00 92.94 297 PRO A CA 1
ATOM 2407 C C . PRO A 1 297 ? -26.373 -0.019 -1.498 1.00 92.94 297 PRO A C 1
ATOM 2409 O O . PRO A 1 297 ? -25.318 -0.590 -1.264 1.00 92.94 297 PRO A O 1
ATOM 2412 N N . TRP A 1 298 ? -26.845 0.090 -2.742 1.00 94.00 298 TRP A N 1
ATOM 2413 C CA . TRP A 1 298 ? -26.155 -0.425 -3.930 1.00 94.00 298 TRP A CA 1
ATOM 2414 C C . TRP A 1 298 ? -25.071 0.512 -4.476 1.00 94.00 298 TRP A C 1
ATOM 2416 O O . TRP A 1 298 ? -24.313 0.105 -5.352 1.00 94.00 298 TRP A O 1
ATOM 2426 N N . LEU A 1 299 ? -24.980 1.742 -3.964 1.00 95.62 299 LEU A N 1
ATOM 2427 C CA . LEU A 1 299 ? -23.945 2.719 -4.316 1.00 95.62 299 LEU A CA 1
ATOM 2428 C C . LEU A 1 299 ? -23.074 3.135 -3.126 1.00 95.62 299 LEU A C 1
ATOM 2430 O O . LEU A 1 299 ? -22.087 3.830 -3.329 1.00 95.62 299 LEU A O 1
ATOM 2434 N N . GLU A 1 300 ? -23.411 2.726 -1.905 1.00 94.25 300 GLU A N 1
ATOM 2435 C CA . GLU A 1 300 ? -22.748 3.166 -0.669 1.00 94.25 300 GLU A CA 1
ATOM 2436 C C . GLU A 1 300 ? -21.221 2.958 -0.677 1.00 94.25 300 GLU A C 1
ATOM 2438 O O . GLU A 1 300 ? -20.478 3.822 -0.209 1.00 94.25 300 GLU A O 1
ATOM 2443 N N . ASP A 1 301 ? -20.765 1.855 -1.279 1.00 96.00 301 ASP A N 1
ATOM 2444 C CA . ASP A 1 301 ? -19.350 1.496 -1.439 1.00 96.00 301 ASP A CA 1
ATOM 2445 C C . ASP A 1 301 ? -18.835 1.687 -2.876 1.00 96.00 301 ASP A C 1
ATOM 2447 O O . ASP A 1 301 ? -17.860 1.060 -3.292 1.00 96.00 301 ASP A O 1
ATOM 2451 N N . PHE A 1 302 ? -19.484 2.553 -3.656 1.00 97.81 302 PHE A N 1
ATOM 2452 C CA . PHE A 1 302 ? -18.935 3.028 -4.920 1.00 97.81 302 PHE A CA 1
ATOM 2453 C C . PHE A 1 302 ? -17.866 4.095 -4.662 1.00 97.81 302 PHE A C 1
ATOM 2455 O O . PHE A 1 302 ? -18.150 5.131 -4.058 1.00 97.81 302 PHE A O 1
ATOM 2462 N N . GLN A 1 303 ? -16.660 3.868 -5.175 1.00 98.19 303 GLN A N 1
ATOM 2463 C CA . GLN A 1 303 ? -15.558 4.818 -5.147 1.00 98.19 303 GLN A CA 1
ATOM 2464 C C . GLN A 1 303 ? -14.848 4.888 -6.500 1.00 98.19 303 GLN A C 1
ATOM 2466 O O . GLN A 1 303 ? -14.675 3.887 -7.193 1.00 98.19 303 GLN A O 1
ATOM 2471 N N . ILE A 1 304 ? -14.393 6.084 -6.847 1.00 98.50 304 ILE A N 1
ATOM 2472 C CA . ILE A 1 304 ? -13.512 6.343 -7.984 1.00 98.50 304 ILE A CA 1
ATOM 2473 C C . ILE A 1 304 ? -12.319 7.145 -7.497 1.00 98.50 304 ILE A C 1
ATOM 2475 O O . ILE A 1 304 ? -12.444 7.933 -6.563 1.00 98.50 304 ILE A O 1
ATOM 2479 N N . GLY A 1 305 ? -11.167 6.978 -8.120 1.00 98.31 305 GLY A N 1
ATOM 2480 C CA . GLY A 1 305 ? -9.976 7.700 -7.715 1.00 98.31 305 GLY A CA 1
ATOM 2481 C C . GLY A 1 305 ? -8.981 7.882 -8.840 1.00 98.31 305 GLY A C 1
ATOM 2482 O O . GLY A 1 305 ? -9.092 7.293 -9.916 1.00 98.31 305 GLY A O 1
ATOM 2483 N N . GLY A 1 306 ? -8.003 8.730 -8.564 1.00 98.44 306 GLY A N 1
ATOM 2484 C CA . GLY A 1 306 ? -6.872 8.982 -9.434 1.00 98.44 306 GLY A CA 1
ATOM 2485 C C . GLY A 1 306 ? -5.599 9.108 -8.616 1.00 98.44 306 GLY A C 1
ATOM 2486 O O . GLY A 1 306 ? -5.628 9.592 -7.482 1.00 98.44 306 GLY A O 1
ATOM 2487 N N . SER A 1 307 ? -4.492 8.666 -9.198 1.00 98.50 307 SER A N 1
ATOM 2488 C CA . SER A 1 307 ? -3.154 8.782 -8.629 1.00 98.50 307 SER A CA 1
ATOM 2489 C C . SER A 1 307 ? -2.194 9.387 -9.649 1.00 98.50 307 SER A C 1
ATOM 2491 O O . SER A 1 307 ? -2.359 9.206 -10.857 1.00 98.50 307 SER A O 1
ATOM 2493 N N . LEU A 1 308 ? -1.190 10.108 -9.170 1.00 98.19 308 LEU A N 1
ATOM 2494 C CA . LEU A 1 308 ? -0.140 10.710 -9.980 1.00 98.19 308 LEU A CA 1
ATOM 2495 C C . LEU A 1 308 ? 1.198 10.613 -9.252 1.00 98.19 308 LEU A C 1
ATOM 2497 O O . LEU A 1 308 ? 1.237 10.665 -8.025 1.00 98.19 308 LEU A O 1
ATOM 2501 N N . GLY A 1 309 ? 2.273 10.474 -10.018 1.00 97.56 309 GLY A N 1
ATOM 2502 C CA . GLY A 1 309 ? 3.640 10.438 -9.512 1.00 97.56 309 GLY A CA 1
ATOM 2503 C C . GLY A 1 309 ? 4.591 11.169 -10.452 1.00 97.56 309 GLY A C 1
ATOM 2504 O O . GLY A 1 309 ? 4.412 11.123 -11.675 1.00 97.56 309 GLY A O 1
ATOM 2505 N N . TYR A 1 310 ? 5.584 11.850 -9.891 1.00 96.56 310 TYR A N 1
ATOM 2506 C CA . TYR A 1 310 ? 6.641 12.531 -10.630 1.00 96.56 310 TYR A CA 1
ATOM 2507 C C . TYR A 1 310 ? 7.967 12.424 -9.885 1.00 96.56 310 TYR A C 1
ATOM 2509 O O . TYR A 1 310 ? 8.058 12.833 -8.731 1.00 96.56 310 TYR A O 1
ATOM 2517 N N . ALA A 1 311 ? 9.001 11.969 -10.583 1.00 94.00 311 ALA A N 1
ATOM 2518 C CA . ALA A 1 311 ? 10.364 11.942 -10.074 1.00 94.00 311 ALA A CA 1
ATOM 2519 C C . ALA A 1 311 ? 11.346 12.356 -11.167 1.00 94.00 311 ALA A C 1
ATOM 2521 O O . ALA A 1 311 ? 11.132 12.051 -12.349 1.00 94.00 311 ALA A O 1
ATOM 2522 N N . ARG A 1 312 ? 12.448 12.995 -10.764 1.00 91.50 312 ARG A N 1
ATOM 2523 C CA . ARG A 1 312 ? 13.673 12.913 -11.557 1.00 91.50 312 ARG A CA 1
ATOM 2524 C C . ARG A 1 312 ? 14.387 11.625 -11.206 1.00 91.50 312 ARG A C 1
ATOM 2526 O O . ARG A 1 312 ? 14.369 11.197 -10.060 1.00 91.50 312 ARG A O 1
ATOM 2533 N N . ILE A 1 313 ? 14.938 10.988 -12.218 1.00 88.06 313 ILE A N 1
ATOM 2534 C CA . ILE A 1 313 ? 15.511 9.656 -12.114 1.00 88.06 313 ILE A CA 1
ATOM 2535 C C . ILE A 1 313 ? 16.830 9.619 -12.858 1.00 88.06 313 ILE A C 1
ATOM 2537 O O . ILE A 1 313 ? 17.026 10.378 -13.798 1.00 88.06 313 ILE A O 1
ATOM 2541 N N . ASP A 1 314 ? 17.694 8.689 -12.489 1.00 83.69 314 ASP A N 1
ATOM 2542 C CA . ASP A 1 314 ? 18.819 8.286 -13.316 1.00 83.69 314 ASP A CA 1
ATOM 2543 C C . ASP A 1 314 ? 18.621 6.850 -13.818 1.00 83.69 314 ASP A C 1
ATOM 2545 O O . ASP A 1 314 ? 17.553 6.239 -13.682 1.00 83.69 314 ASP A O 1
ATOM 2549 N N . ARG A 1 315 ? 19.663 6.298 -14.444 1.00 79.81 315 ARG A N 1
ATOM 2550 C CA . ARG A 1 315 ? 19.638 4.936 -14.975 1.00 79.81 315 ARG A CA 1
ATOM 2551 C C . ARG A 1 315 ? 19.257 3.905 -13.901 1.00 79.81 315 ARG A C 1
ATOM 2553 O O . ARG A 1 315 ? 18.490 3.001 -14.206 1.00 79.81 315 ARG A O 1
ATOM 2560 N N . ASN A 1 316 ? 19.742 4.023 -12.666 1.00 78.62 316 ASN A N 1
ATOM 2561 C CA . ASN A 1 316 ? 19.555 3.043 -11.595 1.00 78.62 316 ASN A CA 1
ATOM 2562 C C . ASN A 1 316 ? 18.076 2.930 -11.187 1.00 78.62 316 ASN A C 1
ATOM 2564 O O . ASN A 1 316 ? 17.627 1.841 -10.832 1.00 78.62 316 ASN A O 1
ATOM 2568 N N . ASN A 1 317 ? 17.290 4.003 -11.335 1.00 79.06 317 ASN A N 1
ATOM 2569 C CA . ASN A 1 317 ? 15.846 3.990 -11.076 1.00 79.06 317 ASN A CA 1
ATOM 2570 C C . ASN A 1 317 ? 15.016 3.398 -12.240 1.00 79.06 317 ASN A C 1
ATOM 2572 O O . ASN A 1 317 ? 13.793 3.239 -12.113 1.00 79.06 317 ASN A O 1
ATOM 2576 N N . VAL A 1 318 ? 15.637 3.083 -13.386 1.00 79.44 318 VAL A N 1
ATOM 2577 C CA . VAL A 1 318 ? 14.991 2.384 -14.509 1.00 79.44 318 VAL A CA 1
ATOM 2578 C C . VAL A 1 318 ? 15.112 0.877 -14.299 1.00 79.44 318 VAL A C 1
ATOM 2580 O O . VAL A 1 318 ? 15.963 0.195 -14.873 1.00 79.44 318 VAL A O 1
ATOM 2583 N N . ASN A 1 319 ? 14.236 0.362 -13.440 1.00 77.94 319 ASN A N 1
ATOM 2584 C CA . ASN A 1 319 ? 14.113 -1.060 -13.161 1.00 77.94 319 ASN A CA 1
ATOM 2585 C C . ASN A 1 319 ? 12.633 -1.449 -13.112 1.00 77.94 319 ASN A C 1
ATOM 2587 O O . ASN A 1 319 ? 11.907 -1.040 -12.206 1.00 77.94 319 ASN A O 1
ATOM 2591 N N . ILE A 1 320 ? 12.182 -2.220 -14.101 1.00 81.00 320 ILE A N 1
ATOM 2592 C CA . ILE A 1 320 ? 10.837 -2.794 -14.128 1.00 81.00 320 ILE A CA 1
ATOM 2593 C C . ILE A 1 320 ? 10.961 -4.291 -14.361 1.00 81.00 320 ILE A C 1
ATOM 2595 O O . ILE A 1 320 ? 11.301 -4.731 -15.455 1.00 81.00 320 ILE A O 1
ATOM 2599 N N . ASN A 1 321 ? 10.608 -5.069 -13.341 1.00 84.38 321 ASN A N 1
ATOM 2600 C CA . ASN A 1 321 ? 10.528 -6.522 -13.418 1.00 84.38 321 ASN A CA 1
ATOM 2601 C C . ASN A 1 321 ? 9.071 -6.958 -13.240 1.00 84.38 321 ASN A C 1
ATOM 2603 O O . ASN A 1 321 ? 8.607 -7.178 -12.120 1.00 84.38 321 ASN A O 1
ATOM 2607 N N . VAL A 1 322 ? 8.336 -7.061 -14.347 1.00 85.62 322 VAL A N 1
ATOM 2608 C CA . VAL A 1 322 ? 6.949 -7.532 -14.336 1.00 85.62 322 VAL A CA 1
ATOM 2609 C C . VAL A 1 322 ? 6.946 -9.049 -14.275 1.00 85.62 322 VAL A C 1
ATOM 2611 O O . VAL A 1 322 ? 7.527 -9.734 -15.126 1.00 85.62 322 VAL A O 1
ATOM 2614 N N . LYS A 1 323 ? 6.231 -9.591 -13.292 1.00 85.12 323 LYS A N 1
ATOM 2615 C CA . LYS A 1 323 ? 5.989 -11.028 -13.184 1.00 85.12 323 LYS A CA 1
ATOM 2616 C C . LYS A 1 323 ? 4.533 -11.350 -13.468 1.00 85.12 323 LYS A C 1
ATOM 2618 O O . LYS A 1 323 ? 3.636 -10.568 -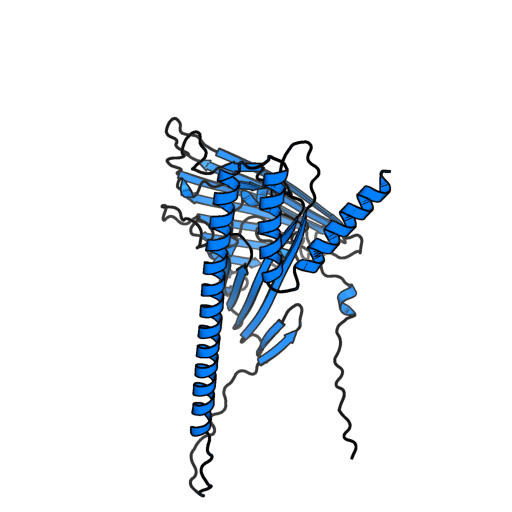13.164 1.00 85.12 323 LYS A O 1
ATOM 2623 N N . THR A 1 324 ? 4.303 -12.523 -14.041 1.00 83.12 324 THR A N 1
ATOM 2624 C CA . THR A 1 324 ? 2.957 -13.082 -14.173 1.00 83.12 324 THR A CA 1
ATOM 2625 C C . THR A 1 324 ? 2.405 -13.497 -12.808 1.00 83.12 324 THR A C 1
ATOM 2627 O O . THR A 1 324 ? 3.145 -13.619 -11.830 1.00 83.12 324 THR A O 1
ATOM 2630 N N . THR A 1 325 ? 1.114 -13.831 -12.749 1.00 79.06 325 THR A N 1
ATOM 2631 C CA . THR A 1 325 ? 0.508 -14.518 -11.593 1.00 79.06 325 THR A CA 1
ATOM 2632 C C . THR A 1 325 ? 1.222 -15.834 -11.258 1.00 79.06 325 THR A C 1
ATOM 2634 O O . THR A 1 325 ? 1.202 -16.273 -10.113 1.00 79.06 325 THR A O 1
ATOM 2637 N N . GLY A 1 326 ? 1.900 -16.448 -12.237 1.00 76.12 326 GLY A N 1
ATOM 2638 C CA . GLY A 1 326 ? 2.748 -17.620 -12.033 1.00 76.12 326 GLY A CA 1
ATOM 2639 C C . GLY A 1 326 ? 4.135 -17.313 -11.447 1.00 76.12 326 GLY A C 1
ATOM 2640 O O . GLY A 1 326 ? 4.954 -18.219 -11.287 1.00 76.12 326 GLY A O 1
ATOM 2641 N N . LEU A 1 327 ? 4.425 -16.046 -11.135 1.00 77.06 327 LEU A N 1
ATOM 2642 C CA . LEU A 1 327 ? 5.729 -15.533 -10.700 1.00 77.06 327 LEU A CA 1
ATOM 2643 C C . LEU A 1 327 ? 6.878 -15.798 -11.681 1.00 77.06 327 LEU A C 1
ATOM 2645 O O . LEU A 1 327 ? 8.050 -15.698 -11.312 1.00 77.06 327 LEU A O 1
ATOM 2649 N N . THR A 1 328 ? 6.547 -16.087 -12.937 1.00 77.69 328 THR A N 1
ATOM 2650 C CA . THR A 1 328 ? 7.502 -16.082 -14.040 1.00 77.69 328 THR A CA 1
ATOM 2651 C C . THR A 1 328 ? 7.724 -14.644 -14.488 1.00 77.69 328 THR A C 1
ATOM 2653 O O . THR A 1 328 ? 6.777 -13.858 -14.559 1.00 77.69 328 THR A O 1
ATOM 2656 N N . THR A 1 329 ? 8.973 -14.274 -14.759 1.00 79.19 329 THR A N 1
ATOM 2657 C CA . THR A 1 329 ? 9.284 -12.952 -15.309 1.00 79.19 329 THR A CA 1
ATOM 2658 C C . THR A 1 329 ? 8.706 -12.866 -16.717 1.00 79.19 329 THR A C 1
ATOM 2660 O O . THR A 1 329 ? 9.107 -13.611 -17.605 1.00 79.19 329 THR A O 1
ATOM 2663 N N . PHE A 1 330 ? 7.722 -11.987 -16.891 1.00 76.19 330 PHE A N 1
ATOM 2664 C CA . PHE A 1 330 ? 7.055 -11.738 -18.166 1.00 76.19 330 PHE A CA 1
ATOM 2665 C C . PHE A 1 330 ? 7.810 -10.694 -18.982 1.00 76.19 330 PHE A C 1
ATOM 2667 O O . PHE A 1 330 ? 7.993 -10.839 -20.187 1.00 76.19 330 PHE A O 1
ATOM 2674 N N . PHE A 1 331 ? 8.242 -9.638 -18.299 1.00 78.12 331 PHE A N 1
ATOM 2675 C CA . PHE A 1 331 ? 8.908 -8.500 -18.900 1.00 78.12 331 PHE A CA 1
ATOM 2676 C C . PHE A 1 331 ? 9.934 -7.956 -17.914 1.00 78.12 331 PHE A C 1
ATOM 2678 O O . PHE A 1 331 ? 9.629 -7.780 -16.734 1.00 78.12 331 PHE A O 1
ATOM 2685 N N . ASP A 1 332 ? 11.149 -7.726 -18.395 1.00 77.88 332 ASP A N 1
ATOM 2686 C CA . ASP A 1 332 ? 12.259 -7.247 -17.581 1.00 77.88 332 ASP A CA 1
ATOM 2687 C C . ASP A 1 332 ? 12.978 -6.120 -18.313 1.00 77.88 332 ASP A C 1
ATOM 2689 O O . ASP A 1 332 ? 13.523 -6.309 -19.402 1.00 77.88 332 ASP A O 1
ATOM 2693 N N . VAL A 1 333 ? 12.964 -4.942 -17.704 1.00 68.94 333 VAL A N 1
ATOM 2694 C CA . VAL A 1 333 ? 13.764 -3.790 -18.099 1.00 68.94 333 VAL A CA 1
ATOM 2695 C C . VAL A 1 333 ? 14.710 -3.532 -16.946 1.00 68.94 333 VAL A C 1
ATOM 2697 O O . VAL A 1 333 ? 14.347 -2.902 -15.957 1.00 68.94 333 VAL A O 1
ATOM 2700 N N . ALA A 1 334 ? 15.928 -4.039 -17.088 1.00 63.19 334 ALA A N 1
ATOM 2701 C CA . ALA A 1 334 ? 17.041 -3.727 -16.212 1.00 63.19 334 ALA A CA 1
ATOM 2702 C C . ALA A 1 334 ? 18.108 -2.985 -17.022 1.00 63.19 334 ALA A C 1
ATOM 2704 O O . ALA A 1 334 ? 18.412 -3.363 -18.157 1.00 63.19 334 ALA A O 1
ATOM 2705 N N . THR A 1 335 ? 18.741 -1.981 -16.416 1.00 54.81 335 THR A N 1
ATOM 2706 C CA . THR A 1 335 ? 19.889 -1.219 -16.955 1.00 54.81 335 THR A CA 1
ATOM 2707 C C . THR A 1 335 ? 21.018 -2.071 -17.542 1.00 54.81 335 THR A C 1
ATOM 2709 O O . THR A 1 335 ? 21.811 -1.582 -18.346 1.00 54.81 335 THR A O 1
ATOM 2712 N N . SER A 1 336 ? 21.090 -3.345 -17.150 1.00 50.47 336 SER A N 1
ATOM 2713 C CA . SER A 1 336 ? 22.116 -4.315 -17.542 1.00 50.47 336 SER A CA 1
ATOM 2714 C C . SER A 1 336 ? 21.704 -5.256 -18.686 1.00 50.47 336 SER A C 1
ATOM 2716 O O . SER A 1 336 ? 22.434 -6.206 -18.984 1.00 50.47 336 SER A O 1
ATOM 2718 N N . ALA A 1 337 ? 20.552 -5.043 -19.334 1.00 46.72 337 ALA A N 1
ATOM 2719 C CA . ALA A 1 337 ? 20.150 -5.853 -20.481 1.00 46.72 337 ALA A CA 1
ATOM 2720 C C . ALA A 1 337 ? 21.178 -5.712 -21.625 1.00 46.72 337 ALA A C 1
ATOM 2722 O O . ALA A 1 337 ? 21.573 -4.615 -22.008 1.00 46.72 337 ALA A O 1
ATOM 2723 N N . LYS A 1 338 ? 21.638 -6.853 -22.157 1.00 44.00 338 LYS A N 1
ATOM 2724 C CA . LYS A 1 338 ? 22.805 -7.041 -23.053 1.00 44.00 338 LYS A CA 1
ATOM 2725 C C . LYS A 1 338 ? 22.846 -6.214 -24.352 1.00 44.00 338 LYS A C 1
ATOM 2727 O O . LYS A 1 338 ? 23.832 -6.313 -25.080 1.00 44.00 338 LYS A O 1
ATOM 2732 N N . PHE A 1 339 ? 21.829 -5.417 -24.658 1.00 41.75 339 PHE A N 1
ATOM 2733 C CA . PHE A 1 339 ? 21.753 -4.607 -25.869 1.00 41.75 339 PHE A CA 1
ATOM 2734 C C . PHE A 1 339 ? 21.320 -3.184 -25.485 1.00 41.75 339 PHE A C 1
ATOM 2736 O O . PHE A 1 339 ? 20.184 -2.977 -25.083 1.00 41.75 339 PHE A O 1
ATOM 2743 N N . ASN A 1 340 ? 22.254 -2.230 -25.601 1.00 53.06 340 ASN A N 1
ATOM 2744 C CA . ASN A 1 340 ? 22.166 -0.822 -25.181 1.00 53.06 340 ASN A CA 1
ATOM 2745 C C . ASN A 1 340 ? 22.050 -0.575 -23.665 1.00 53.06 340 ASN A C 1
ATOM 2747 O O . ASN A 1 340 ? 20.970 -0.373 -23.121 1.00 53.06 340 ASN A O 1
ATOM 2751 N N . VAL A 1 341 ? 23.210 -0.480 -23.003 1.00 65.44 341 VAL A N 1
ATOM 2752 C CA . VAL A 1 341 ? 23.318 0.013 -21.621 1.00 65.44 341 VAL A CA 1
ATOM 2753 C C . VAL A 1 341 ? 22.685 1.406 -21.536 1.00 65.44 341 VAL A C 1
ATOM 2755 O O . VAL A 1 341 ? 23.142 2.332 -22.217 1.00 65.44 341 VAL A O 1
ATOM 2758 N N . ILE A 1 342 ? 21.649 1.545 -20.706 1.00 71.81 342 ILE A N 1
ATOM 2759 C CA . ILE A 1 342 ? 21.053 2.842 -20.370 1.00 71.81 342 ILE A CA 1
ATOM 2760 C C . ILE A 1 342 ? 22.125 3.664 -19.658 1.00 71.81 342 ILE A C 1
ATOM 2762 O O . ILE A 1 342 ? 22.668 3.249 -18.631 1.00 71.81 342 ILE A O 1
ATOM 2766 N N . ARG A 1 343 ? 22.476 4.809 -20.239 1.00 75.94 343 ARG A N 1
ATOM 2767 C CA . ARG A 1 343 ? 23.501 5.703 -19.696 1.00 75.94 343 ARG A CA 1
ATOM 2768 C C . ARG A 1 343 ? 22.884 6.738 -18.779 1.00 75.94 343 ARG A C 1
ATOM 2770 O O . ARG A 1 343 ? 23.410 6.946 -17.692 1.00 75.94 343 ARG A O 1
ATOM 2777 N N . GLU A 1 344 ? 21.784 7.330 -19.223 1.00 79.12 344 GLU A N 1
ATOM 2778 C CA . GLU A 1 344 ? 21.088 8.413 -18.537 1.00 79.12 344 GLU A CA 1
ATOM 2779 C C . GLU A 1 344 ? 19.573 8.226 -18.690 1.00 79.12 344 GLU A C 1
ATOM 2781 O O . GLU A 1 344 ? 19.098 7.642 -19.668 1.00 79.12 344 GLU A O 1
ATOM 2786 N N . ALA A 1 345 ? 18.837 8.718 -17.703 1.00 82.81 345 ALA A N 1
ATOM 2787 C CA . ALA A 1 345 ? 17.404 8.971 -17.734 1.00 82.81 345 ALA A CA 1
ATOM 2788 C C . ALA A 1 345 ? 17.190 10.339 -17.064 1.00 82.81 345 ALA A C 1
ATOM 2790 O O . ALA A 1 345 ? 18.084 10.789 -16.348 1.00 82.81 345 ALA A O 1
ATOM 2791 N N . ASP A 1 346 ? 16.064 11.007 -17.321 1.00 87.56 346 ASP A N 1
ATOM 2792 C CA . ASP A 1 346 ? 15.780 12.319 -16.713 1.00 87.56 346 ASP A CA 1
ATOM 2793 C C . ASP A 1 346 ? 14.529 12.269 -15.834 1.00 87.56 346 ASP A C 1
ATOM 2795 O O . ASP A 1 346 ? 14.584 12.542 -14.637 1.00 87.56 346 ASP A O 1
ATOM 2799 N N . LYS A 1 347 ? 13.377 11.896 -16.408 1.00 92.44 347 LYS A N 1
ATOM 2800 C CA . LYS A 1 347 ? 12.081 12.023 -15.722 1.00 92.44 347 LYS A CA 1
ATOM 2801 C C . LYS A 1 347 ? 11.250 10.757 -15.788 1.00 92.44 347 LYS A C 1
ATOM 2803 O O . LYS A 1 347 ? 11.190 10.083 -16.818 1.00 92.44 347 LYS A O 1
ATOM 2808 N N . ARG A 1 348 ? 10.519 10.506 -14.703 1.00 93.44 348 ARG A N 1
ATOM 2809 C CA . ARG A 1 348 ? 9.494 9.470 -14.596 1.00 93.44 348 ARG A CA 1
ATOM 2810 C C . ARG A 1 348 ? 8.159 10.098 -14.220 1.00 93.44 348 ARG A C 1
ATOM 2812 O O . ARG A 1 348 ? 8.067 10.809 -13.223 1.00 93.44 348 ARG A O 1
ATOM 2819 N N . TYR A 1 349 ? 7.125 9.787 -14.993 1.00 96.38 349 TYR A N 1
ATOM 2820 C CA . TYR A 1 349 ? 5.740 10.142 -14.692 1.00 96.38 349 TYR A CA 1
ATOM 2821 C C . TYR A 1 349 ? 4.919 8.882 -14.468 1.00 96.38 349 TYR A C 1
ATOM 2823 O O . TYR A 1 349 ? 5.052 7.914 -15.217 1.00 96.38 349 TYR A O 1
ATOM 2831 N N . ARG A 1 350 ? 4.037 8.906 -13.470 1.00 97.06 350 ARG A N 1
ATOM 2832 C CA . ARG A 1 350 ? 3.056 7.849 -13.222 1.00 97.06 350 ARG A CA 1
ATOM 2833 C C . ARG A 1 350 ? 1.655 8.426 -13.178 1.00 97.06 350 ARG A C 1
ATOM 2835 O O . ARG A 1 350 ? 1.431 9.467 -12.567 1.00 97.06 350 ARG A O 1
ATOM 2842 N N . TYR A 1 351 ? 0.713 7.713 -13.776 1.00 98.19 351 TYR A N 1
ATOM 2843 C CA . TYR A 1 351 ? -0.708 8.031 -13.762 1.00 98.19 351 TYR A CA 1
ATOM 2844 C C . TYR A 1 351 ? -1.494 6.779 -13.398 1.00 98.19 351 TYR A C 1
ATOM 2846 O O . TYR A 1 351 ? -1.214 5.696 -13.908 1.00 98.19 351 TYR A O 1
ATOM 2854 N N . GLY A 1 352 ? -2.473 6.929 -12.515 1.00 98.25 352 GLY A N 1
ATOM 2855 C CA . GLY A 1 352 ? -3.377 5.864 -12.107 1.00 98.25 352 GLY A CA 1
ATOM 2856 C C . GLY A 1 352 ? -4.816 6.355 -12.132 1.00 98.25 352 GLY A C 1
ATOM 2857 O O . GLY A 1 352 ? -5.097 7.458 -11.666 1.00 98.25 352 GLY A O 1
ATOM 2858 N N . ALA A 1 353 ? -5.727 5.542 -12.647 1.00 98.56 353 ALA A N 1
ATOM 2859 C CA . ALA A 1 353 ? -7.164 5.713 -12.480 1.00 98.56 353 ALA A CA 1
ATOM 2860 C C . ALA A 1 353 ? -7.724 4.440 -11.852 1.00 98.56 353 ALA A C 1
ATOM 2862 O O . ALA A 1 353 ? -7.369 3.342 -12.270 1.00 98.56 353 ALA A O 1
ATOM 2863 N N . GLU A 1 354 ? -8.584 4.582 -10.851 1.00 98.25 354 GLU A N 1
ATOM 2864 C CA . GLU A 1 354 ? -9.085 3.458 -10.063 1.00 98.25 354 GLU A CA 1
ATOM 2865 C C . GLU A 1 354 ? -10.597 3.548 -9.850 1.00 98.25 354 GLU A C 1
ATOM 2867 O O . GLU A 1 354 ? -11.180 4.629 -9.735 1.00 98.25 354 GLU A O 1
ATOM 2872 N N . LEU A 1 355 ? -11.232 2.383 -9.781 1.00 98.44 355 LEU A N 1
ATOM 2873 C CA . LEU A 1 355 ? -12.646 2.215 -9.489 1.00 98.44 355 LEU A CA 1
ATOM 2874 C C . LEU A 1 355 ? -12.817 1.044 -8.525 1.00 98.44 355 LEU A C 1
ATOM 2876 O O . LEU A 1 355 ? -12.279 -0.042 -8.740 1.00 98.44 355 LEU A O 1
ATOM 2880 N N . GLY A 1 356 ? -13.599 1.263 -7.475 1.00 98.12 356 GLY A N 1
ATOM 2881 C CA . GLY A 1 356 ? -14.035 0.2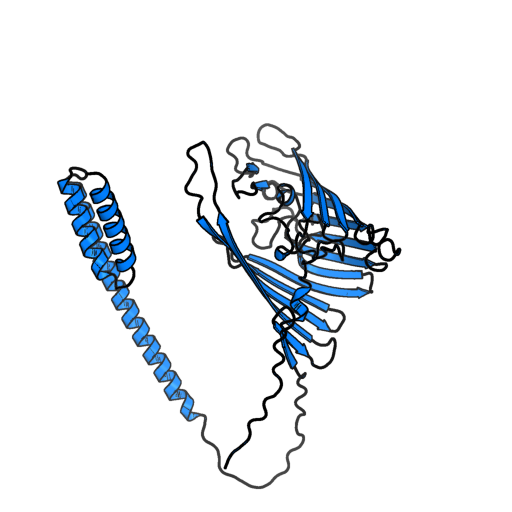37 -6.536 1.00 98.12 356 GLY A CA 1
ATOM 2882 C C . GLY A 1 356 ? -15.547 0.282 -6.382 1.00 98.12 356 GLY A C 1
ATOM 2883 O O . GLY A 1 356 ? -16.144 1.354 -6.313 1.00 98.12 356 GLY A O 1
ATOM 2884 N N . TRP A 1 357 ? -16.183 -0.878 -6.335 1.00 98.00 357 TRP A N 1
ATOM 2885 C CA . TRP A 1 357 ? -17.610 -0.983 -6.068 1.00 98.00 357 TRP A CA 1
ATOM 2886 C C . TRP A 1 357 ? -17.900 -2.264 -5.305 1.00 98.00 357 TRP A C 1
ATOM 2888 O O . TRP A 1 357 ? -17.423 -3.332 -5.682 1.00 98.00 357 TRP A O 1
ATOM 2898 N N . ALA A 1 358 ? -18.694 -2.176 -4.244 1.00 97.50 358 ALA A N 1
ATOM 2899 C CA . ALA A 1 358 ? -19.193 -3.347 -3.541 1.00 97.50 358 ALA A CA 1
ATOM 2900 C C . ALA A 1 358 ? -20.691 -3.217 -3.271 1.00 97.50 358 ALA A C 1
ATOM 2902 O O . ALA A 1 358 ? -21.188 -2.149 -2.917 1.00 97.50 358 ALA A O 1
ATOM 2903 N N . TYR A 1 359 ? -21.413 -4.323 -3.439 1.00 96.56 359 TYR A N 1
ATOM 2904 C CA . TYR A 1 359 ? -22.817 -4.419 -3.070 1.00 96.56 359 TYR A CA 1
ATOM 2905 C C . TYR A 1 359 ? -23.204 -5.863 -2.759 1.00 96.56 359 TYR A C 1
ATOM 2907 O O . TYR A 1 359 ? -23.036 -6.774 -3.575 1.00 96.56 359 TYR A O 1
ATOM 2915 N N . GLY A 1 360 ? -23.783 -6.073 -1.576 1.00 94.75 360 GLY A N 1
ATOM 2916 C CA . GLY A 1 360 ? -24.168 -7.408 -1.129 1.00 94.75 360 GLY A CA 1
ATOM 2917 C C . GLY A 1 360 ? -22.949 -8.342 -1.130 1.00 94.75 360 GLY A C 1
ATOM 2918 O O . GLY A 1 360 ? -21.944 -7.978 -0.529 1.00 94.75 360 GLY A O 1
ATOM 2919 N N . PRO A 1 361 ? -23.011 -9.519 -1.778 1.00 95.75 361 PRO A N 1
ATOM 2920 C CA . PRO A 1 361 ? -21.887 -10.450 -1.856 1.00 95.75 361 PRO A CA 1
ATOM 2921 C C . PRO A 1 361 ? -20.902 -10.153 -2.997 1.00 95.75 361 PRO A C 1
ATOM 2923 O O . PRO A 1 361 ? -19.986 -10.944 -3.220 1.00 95.75 361 PRO A O 1
ATOM 2926 N N . PHE A 1 362 ? -21.099 -9.075 -3.758 1.00 96.94 362 PHE A N 1
ATOM 2927 C CA . PHE A 1 362 ? -20.279 -8.752 -4.921 1.00 96.94 362 PHE A CA 1
ATOM 2928 C C . PHE A 1 362 ? -19.310 -7.614 -4.621 1.00 96.94 362 PHE A C 1
ATOM 2930 O O . PHE A 1 362 ? -19.669 -6.642 -3.955 1.00 96.94 362 PHE A O 1
ATOM 2937 N N . ALA A 1 363 ? -18.101 -7.718 -5.163 1.00 97.56 363 ALA A N 1
ATOM 2938 C CA . ALA A 1 363 ? -17.168 -6.607 -5.254 1.00 97.56 363 ALA A CA 1
ATOM 2939 C C . ALA A 1 363 ? -16.489 -6.580 -6.621 1.00 97.56 363 ALA A C 1
ATOM 2941 O O . ALA A 1 363 ? -16.287 -7.613 -7.260 1.00 97.56 363 ALA A O 1
ATOM 2942 N N . LEU A 1 364 ? -16.143 -5.378 -7.051 1.00 97.69 364 LEU A N 1
ATOM 2943 C CA . LEU A 1 364 ? -15.468 -5.082 -8.296 1.00 97.69 364 LEU A CA 1
ATOM 2944 C C . LEU A 1 364 ? -14.365 -4.071 -8.008 1.00 97.69 364 LEU A C 1
ATOM 2946 O O . LEU A 1 364 ? -14.614 -3.047 -7.374 1.00 97.69 364 LEU A O 1
ATOM 2950 N N . ALA A 1 365 ? -13.171 -4.345 -8.518 1.00 97.62 365 ALA A N 1
ATOM 2951 C CA . ALA A 1 365 ? -12.074 -3.385 -8.557 1.00 97.62 365 ALA A CA 1
ATOM 2952 C C . ALA A 1 365 ? -11.500 -3.330 -9.971 1.00 97.62 365 ALA A C 1
ATOM 2954 O O . ALA A 1 365 ? -11.331 -4.372 -10.607 1.00 97.62 365 ALA A O 1
ATOM 2955 N N . SER A 1 366 ? -11.191 -2.135 -10.457 1.00 97.88 366 SER A N 1
ATOM 2956 C CA . SER A 1 366 ? -10.505 -1.939 -11.730 1.00 97.88 366 SER A CA 1
ATOM 2957 C C . SER A 1 366 ? -9.523 -0.791 -11.615 1.00 97.88 366 SER A C 1
ATOM 2959 O O . SER A 1 366 ? -9.824 0.218 -10.974 1.00 97.88 366 SER A O 1
ATOM 2961 N N . GLU A 1 367 ? -8.365 -0.945 -12.246 1.00 98.12 367 GLU A N 1
ATOM 2962 C CA . GLU A 1 367 ? -7.364 0.109 -12.332 1.00 98.12 367 GLU A CA 1
ATOM 2963 C C . GLU A 1 367 ? -6.769 0.176 -13.735 1.00 98.12 367 GLU A C 1
ATOM 2965 O O . GLU A 1 367 ? -6.605 -0.847 -14.399 1.00 98.12 367 GLU A O 1
ATOM 2970 N N . TYR A 1 368 ? -6.446 1.395 -14.157 1.00 98.31 368 TYR A N 1
ATOM 2971 C CA . TYR A 1 368 ? -5.600 1.711 -15.303 1.00 98.31 368 TYR A CA 1
ATOM 2972 C C . TYR A 1 368 ? -4.348 2.399 -14.769 1.00 98.31 368 TYR A C 1
ATOM 2974 O O . TYR A 1 368 ? -4.460 3.385 -14.036 1.00 98.31 368 TYR A O 1
ATOM 2982 N N . ILE A 1 369 ? -3.169 1.896 -15.124 1.00 98.19 369 ILE A N 1
ATOM 2983 C CA . ILE A 1 369 ? -1.884 2.434 -14.676 1.00 98.19 369 ILE A CA 1
ATOM 2984 C C . ILE A 1 369 ? -1.018 2.704 -15.898 1.00 98.19 369 ILE A C 1
ATOM 2986 O O . ILE A 1 369 ? -0.901 1.864 -16.784 1.00 98.19 369 ILE A O 1
ATOM 2990 N N . LYS A 1 370 ? -0.378 3.871 -15.925 1.00 96.94 370 LYS A N 1
ATOM 2991 C CA . LYS A 1 370 ? 0.579 4.259 -16.954 1.00 96.94 370 LYS A CA 1
ATOM 2992 C C . LYS A 1 370 ? 1.840 4.821 -16.317 1.00 96.94 370 LYS A C 1
ATOM 2994 O O . LYS A 1 370 ? 1.754 5.723 -15.486 1.00 96.94 370 LYS A O 1
ATOM 2999 N N . VAL A 1 371 ? 3.001 4.333 -16.740 1.00 94.94 371 VAL A N 1
ATOM 3000 C CA . VAL A 1 371 ? 4.310 4.901 -16.395 1.00 94.94 371 VAL A CA 1
ATOM 3001 C C . VAL A 1 371 ? 5.027 5.343 -17.663 1.00 94.94 371 VAL A C 1
ATOM 3003 O O . VAL A 1 371 ? 4.977 4.666 -18.688 1.00 94.94 371 VAL A O 1
ATOM 3006 N N . GLN A 1 372 ? 5.663 6.505 -17.598 1.00 94.06 372 GLN A N 1
ATOM 3007 C CA . GLN A 1 372 ? 6.407 7.093 -18.703 1.00 94.06 372 GLN A CA 1
ATOM 3008 C C . GLN A 1 372 ? 7.801 7.467 -18.225 1.00 94.06 372 GLN A C 1
ATOM 3010 O O . GLN A 1 372 ? 7.944 8.222 -17.262 1.00 94.06 372 GLN A O 1
ATOM 3015 N N . TYR A 1 373 ? 8.809 6.970 -18.922 1.00 91.12 373 TYR A N 1
ATOM 3016 C CA . TYR A 1 373 ? 10.197 7.373 -18.774 1.00 91.12 373 TYR A CA 1
ATOM 3017 C C . TYR A 1 373 ? 10.556 8.288 -19.934 1.00 91.12 373 TYR A C 1
ATOM 3019 O O . TYR A 1 373 ? 10.311 7.943 -21.093 1.00 91.12 373 TYR A O 1
ATOM 3027 N N . ARG A 1 374 ? 11.120 9.451 -19.619 1.00 92.25 374 ARG A N 1
ATOM 3028 C CA . ARG A 1 374 ? 11.512 10.455 -20.607 1.00 92.25 374 ARG A CA 1
ATOM 3029 C C . ARG A 1 374 ? 13.018 10.577 -20.697 1.00 92.25 374 ARG A C 1
ATOM 3031 O O . ARG A 1 374 ? 13.711 10.459 -19.682 1.00 92.25 374 ARG A O 1
ATOM 3038 N N . ASP A 1 375 ? 13.475 10.848 -21.914 1.00 89.38 375 ASP A N 1
ATOM 3039 C CA . ASP A 1 375 ? 14.870 11.155 -22.221 1.00 89.38 375 ASP A CA 1
ATOM 3040 C C . ASP A 1 375 ? 15.837 10.027 -21.820 1.00 89.38 375 ASP A C 1
ATOM 3042 O O . ASP A 1 375 ? 16.960 10.269 -21.370 1.00 89.38 375 ASP A O 1
ATOM 3046 N N . ILE A 1 376 ? 15.418 8.767 -22.006 1.00 84.56 376 ILE A N 1
ATOM 3047 C CA . ILE A 1 376 ? 16.318 7.626 -21.825 1.00 84.56 376 ILE A CA 1
ATOM 3048 C C . ILE A 1 376 ? 17.383 7.693 -22.912 1.00 84.56 376 ILE A C 1
ATOM 3050 O O . ILE A 1 376 ? 17.086 7.579 -24.101 1.00 84.56 376 ILE A O 1
ATOM 3054 N N . THR A 1 377 ? 18.637 7.829 -22.494 1.00 85.12 377 THR A N 1
ATOM 3055 C CA . THR A 1 377 ? 19.782 7.938 -23.393 1.00 85.12 377 THR A CA 1
ATOM 3056 C C . THR A 1 377 ? 20.643 6.688 -23.306 1.00 85.12 377 THR A C 1
ATOM 3058 O O . THR A 1 377 ? 21.055 6.237 -22.235 1.00 85.12 377 THR A O 1
ATOM 3061 N N . THR A 1 378 ? 20.949 6.124 -24.468 1.00 83.75 378 THR A N 1
ATOM 3062 C CA . THR A 1 378 ? 21.845 4.976 -24.636 1.00 83.75 378 THR A CA 1
ATOM 3063 C C . THR A 1 378 ? 23.107 5.406 -25.379 1.00 83.75 378 THR A C 1
ATOM 3065 O O . THR A 1 378 ? 23.302 6.573 -25.706 1.00 83.75 378 THR A O 1
ATOM 3068 N N . SER A 1 379 ? 24.013 4.471 -25.669 1.00 80.62 379 SER A N 1
ATOM 3069 C CA . SER A 1 379 ? 25.183 4.769 -26.504 1.00 80.62 379 SER A CA 1
ATOM 3070 C C . SER A 1 379 ? 24.857 5.148 -27.952 1.00 80.62 379 SER A C 1
ATOM 3072 O O . SER A 1 379 ? 25.742 5.675 -28.622 1.00 80.62 379 SER A O 1
ATOM 3074 N N . ALA A 1 380 ? 23.653 4.833 -28.439 1.00 81.88 380 ALA A N 1
ATOM 3075 C CA . ALA A 1 380 ? 23.281 4.975 -29.846 1.00 81.88 380 ALA A CA 1
ATOM 3076 C C . ALA A 1 380 ? 22.130 5.965 -30.069 1.00 81.88 380 ALA A C 1
ATOM 3078 O O . ALA A 1 380 ? 22.190 6.728 -31.025 1.00 81.88 380 ALA A O 1
ATOM 3079 N N . ASP A 1 381 ? 21.132 5.972 -29.182 1.00 85.12 381 ASP A N 1
ATOM 3080 C CA . ASP A 1 381 ? 19.888 6.728 -29.353 1.00 85.12 381 ASP A CA 1
ATOM 3081 C C . ASP A 1 381 ? 19.369 7.304 -28.027 1.00 85.12 381 ASP A C 1
ATOM 3083 O O . ASP A 1 381 ? 19.717 6.812 -26.945 1.00 85.12 381 ASP A O 1
ATOM 3087 N N . GLN A 1 382 ? 18.484 8.298 -28.145 1.00 87.06 382 GLN A N 1
ATOM 3088 C CA . GLN A 1 382 ? 17.643 8.841 -27.075 1.00 87.06 382 GLN A CA 1
ATOM 3089 C C . GLN A 1 382 ? 16.169 8.572 -27.406 1.00 87.06 382 GLN A C 1
ATOM 3091 O O . GLN A 1 382 ? 15.733 8.826 -28.531 1.00 87.06 382 GLN A O 1
ATOM 3096 N N . PHE A 1 383 ? 15.408 8.042 -26.450 1.00 87.12 383 PHE A N 1
ATOM 3097 C CA . PHE A 1 383 ? 14.004 7.678 -26.645 1.00 87.12 383 PHE A CA 1
ATOM 3098 C C . PHE A 1 383 ? 13.196 7.740 -25.343 1.00 87.12 383 PHE A C 1
ATOM 3100 O O . PHE A 1 383 ? 13.747 7.797 -24.246 1.00 87.12 383 PHE A O 1
ATOM 3107 N N . ASP A 1 384 ? 11.874 7.674 -25.490 1.00 89.44 384 ASP A N 1
ATOM 3108 C CA . ASP A 1 384 ? 10.925 7.591 -24.383 1.00 89.44 384 ASP A CA 1
ATOM 3109 C C . ASP A 1 384 ? 10.351 6.175 -24.270 1.00 89.44 384 ASP A C 1
ATOM 3111 O O . ASP A 1 384 ? 10.185 5.477 -25.276 1.00 89.44 384 ASP A O 1
ATOM 3115 N N . VAL A 1 385 ? 10.011 5.758 -23.049 1.00 88.25 385 VAL A N 1
ATOM 3116 C CA . VAL A 1 385 ? 9.369 4.464 -22.778 1.00 88.25 385 VAL A CA 1
ATOM 3117 C C . VAL A 1 385 ? 8.055 4.689 -22.056 1.00 88.25 385 VAL A C 1
ATOM 3119 O O . VAL A 1 385 ? 8.036 5.155 -20.920 1.00 88.25 385 VAL A O 1
ATOM 3122 N N . ASP A 1 386 ? 6.966 4.285 -22.701 1.00 91.75 386 ASP A N 1
ATOM 3123 C CA . ASP A 1 386 ? 5.622 4.288 -22.135 1.00 91.75 386 ASP A CA 1
ATOM 3124 C C . ASP A 1 386 ? 5.187 2.838 -21.868 1.00 91.75 386 ASP A C 1
ATOM 3126 O O . ASP A 1 386 ? 5.235 1.992 -22.763 1.00 91.75 386 ASP A O 1
ATOM 3130 N N . LEU A 1 387 ? 4.744 2.555 -20.644 1.00 92.12 387 LEU A N 1
ATOM 3131 C CA . LEU A 1 387 ? 4.177 1.266 -20.242 1.00 92.12 387 LEU A CA 1
ATOM 3132 C C . LEU A 1 387 ? 2.794 1.496 -19.642 1.00 92.12 387 LEU A C 1
ATOM 3134 O O . LEU A 1 387 ? 2.598 2.419 -18.850 1.00 92.12 387 LEU A O 1
ATOM 3138 N N . GLU A 1 388 ? 1.846 0.644 -20.013 1.00 94.31 388 GLU A N 1
ATOM 3139 C CA . GLU A 1 388 ? 0.446 0.753 -19.614 1.00 94.31 388 GLU A CA 1
ATOM 3140 C C . GLU A 1 388 ? -0.081 -0.616 -19.183 1.00 94.31 388 GLU A C 1
ATOM 3142 O O . GLU A 1 388 ? 0.234 -1.629 -19.808 1.00 94.31 388 GLU A O 1
ATOM 3147 N N . ASP A 1 389 ? -0.898 -0.639 -18.133 1.00 94.81 389 ASP A N 1
ATOM 3148 C CA . ASP A 1 389 ? -1.604 -1.825 -17.654 1.00 94.81 389 ASP A CA 1
ATOM 3149 C C . ASP A 1 389 ? -3.055 -1.484 -17.310 1.00 94.81 389 ASP A C 1
ATOM 3151 O O . ASP A 1 389 ? -3.389 -0.363 -16.914 1.00 94.81 389 ASP A O 1
ATOM 3155 N N . THR A 1 390 ? -3.946 -2.455 -17.484 1.00 96.88 390 THR A N 1
ATOM 3156 C CA . THR A 1 390 ? -5.333 -2.359 -17.033 1.00 96.88 390 THR A CA 1
ATOM 3157 C C . THR A 1 390 ? -5.790 -3.704 -16.527 1.00 96.88 390 THR A C 1
ATOM 3159 O O . THR A 1 390 ? -5.657 -4.709 -17.228 1.00 96.88 390 THR A O 1
ATOM 3162 N N . TYR A 1 391 ? -6.444 -3.714 -15.371 1.00 95.62 391 TYR A N 1
ATOM 3163 C CA . TYR A 1 391 ? -7.111 -4.910 -14.885 1.00 95.62 391 TYR A CA 1
ATOM 3164 C C . TYR A 1 391 ? -8.541 -4.625 -14.429 1.00 95.62 391 TYR A C 1
ATOM 3166 O O . TYR A 1 391 ? -8.918 -3.509 -14.056 1.00 95.62 391 TYR A O 1
ATOM 3174 N N . VAL A 1 392 ? -9.349 -5.683 -14.456 1.00 97.00 392 VAL A N 1
ATOM 3175 C CA . VAL A 1 392 ? -10.690 -5.728 -13.874 1.00 97.00 392 VAL A CA 1
ATOM 3176 C C . VAL A 1 392 ? -10.785 -6.999 -13.046 1.00 97.00 392 VAL A C 1
ATOM 3178 O O . VAL A 1 392 ? -10.463 -8.090 -13.513 1.00 97.00 392 VAL A O 1
ATOM 3181 N N . SER A 1 393 ? -11.239 -6.854 -11.811 1.00 95.94 393 SER A N 1
ATOM 3182 C CA . SER A 1 393 ? -11.439 -7.935 -10.858 1.00 95.94 393 SER A CA 1
ATOM 3183 C C . SER A 1 393 ? -12.899 -7.997 -10.439 1.00 95.94 393 SER A C 1
ATOM 3185 O O . SER A 1 393 ? -13.540 -6.968 -10.221 1.00 95.94 393 SER A O 1
ATOM 3187 N N . LEU A 1 394 ? -13.422 -9.215 -10.332 1.00 96.56 394 LEU A N 1
ATOM 3188 C CA . LEU A 1 394 ? -14.779 -9.492 -9.883 1.00 96.56 394 LEU A CA 1
ATOM 3189 C C . LEU A 1 394 ? -14.717 -10.546 -8.785 1.00 96.56 394 LEU A C 1
ATOM 3191 O O . LEU A 1 394 ? -14.163 -11.626 -8.978 1.00 96.56 394 LEU A O 1
ATOM 3195 N N . LEU A 1 395 ? -15.313 -10.231 -7.642 1.00 96.88 395 LEU A N 1
ATOM 3196 C CA . LEU A 1 395 ? -15.456 -11.128 -6.509 1.00 96.88 395 LEU A CA 1
ATOM 3197 C C . LEU A 1 395 ? -16.934 -11.399 -6.265 1.00 96.88 395 LEU A C 1
ATOM 3199 O O . LEU A 1 395 ? -17.741 -10.474 -6.184 1.00 96.88 395 LEU A O 1
ATOM 3203 N N . TRP A 1 396 ? -17.265 -12.673 -6.075 1.00 96.31 396 TRP A N 1
ATOM 3204 C CA . TRP A 1 396 ? -18.568 -13.105 -5.595 1.00 96.31 396 TRP A CA 1
ATOM 3205 C C . TRP A 1 396 ? -18.414 -14.016 -4.375 1.00 96.31 396 TRP A C 1
ATOM 3207 O O . TRP A 1 396 ? -17.885 -15.125 -4.459 1.00 96.31 396 TRP A O 1
ATOM 3217 N N . MET A 1 397 ? -18.915 -13.552 -3.231 1.00 95.19 397 MET A N 1
ATOM 3218 C CA . MET A 1 397 ? -18.975 -14.313 -1.988 1.00 95.19 397 MET A CA 1
ATOM 3219 C C . MET A 1 397 ? -20.173 -15.265 -2.006 1.00 95.19 397 MET A C 1
ATOM 3221 O O . MET A 1 397 ? -21.283 -14.905 -1.613 1.00 95.19 397 MET A O 1
ATOM 3225 N N . VAL A 1 398 ? -19.947 -16.511 -2.429 1.00 93.56 398 VAL A N 1
ATOM 3226 C CA . VAL A 1 398 ? -20.987 -17.562 -2.495 1.00 93.56 398 VAL A CA 1
ATOM 3227 C C . VAL A 1 398 ? -21.672 -17.788 -1.138 1.00 93.56 398 VAL A C 1
ATOM 3229 O O . VAL A 1 398 ? -22.857 -18.109 -1.073 1.00 93.56 398 VAL A O 1
ATOM 3232 N N . THR A 1 399 ? -20.942 -17.587 -0.042 1.00 91.69 399 THR A N 1
ATOM 3233 C CA . THR A 1 399 ? -21.410 -17.743 1.342 1.00 91.69 399 THR A CA 1
ATOM 3234 C C . THR A 1 399 ? -22.151 -16.522 1.903 1.00 91.69 399 THR A C 1
ATOM 3236 O O . THR A 1 399 ? -22.707 -16.611 2.998 1.00 91.69 399 THR A O 1
ATOM 3239 N N . GLY A 1 400 ? -22.239 -15.423 1.145 1.00 91.25 400 GLY A N 1
ATOM 3240 C CA . GLY A 1 400 ? -23.060 -14.254 1.473 1.00 91.25 400 GLY A CA 1
ATOM 3241 C C . GLY A 1 400 ? -22.370 -13.161 2.293 1.00 91.25 400 GLY A C 1
ATOM 3242 O O . GLY A 1 400 ? -23.021 -12.168 2.622 1.00 91.25 400 GLY A O 1
ATOM 3243 N N . GLU A 1 401 ? -21.082 -13.298 2.622 1.00 93.69 401 GLU A N 1
ATOM 3244 C CA . GLU A 1 401 ? -20.316 -12.221 3.253 1.00 93.69 401 GLU A CA 1
ATOM 3245 C C . GLU A 1 401 ? -20.292 -10.968 2.379 1.00 93.69 401 GLU A C 1
ATOM 3247 O O . GLU A 1 401 ? -20.294 -11.041 1.152 1.00 93.69 401 GLU A O 1
ATOM 3252 N N . ARG A 1 402 ? -20.229 -9.807 3.033 1.00 94.19 402 ARG A N 1
ATOM 3253 C CA . ARG A 1 402 ? -20.314 -8.507 2.373 1.00 94.19 402 ARG A CA 1
ATOM 3254 C C . ARG A 1 402 ? -18.934 -7.854 2.300 1.00 94.19 402 ARG A C 1
ATOM 3256 O O . ARG A 1 402 ? -18.478 -7.328 3.320 1.00 94.19 402 ARG A O 1
ATOM 3263 N N . PRO A 1 403 ? -18.229 -7.927 1.156 1.00 95.00 403 PRO A N 1
ATOM 3264 C CA . PRO A 1 403 ? -17.027 -7.129 0.948 1.00 95.00 403 PRO A CA 1
ATOM 3265 C C . PRO A 1 403 ? -17.365 -5.634 1.012 1.00 95.00 403 PRO A C 1
ATOM 3267 O O . PRO A 1 403 ? -18.487 -5.242 0.708 1.00 95.00 403 PRO A O 1
ATOM 3270 N N . THR A 1 404 ? -16.404 -4.808 1.434 1.00 95.06 404 THR A N 1
ATOM 3271 C CA . THR A 1 404 ? -16.607 -3.358 1.596 1.00 95.06 404 THR A CA 1
ATOM 3272 C C . THR A 1 404 ? -15.356 -2.577 1.215 1.00 95.06 404 THR A C 1
ATOM 3274 O O . THR A 1 404 ? -14.226 -3.051 1.398 1.00 95.06 404 THR A O 1
ATOM 3277 N N . TYR A 1 405 ? -15.561 -1.355 0.732 1.00 95.38 405 TYR A N 1
ATOM 3278 C CA . TYR A 1 405 ? -14.501 -0.373 0.515 1.00 95.38 405 TYR A CA 1
ATOM 3279 C C . TYR A 1 405 ? -14.594 0.693 1.599 1.00 95.38 405 TYR A C 1
ATOM 3281 O O . TYR A 1 405 ? -15.648 1.276 1.776 1.00 95.38 405 TYR A O 1
ATOM 3289 N N . LYS A 1 406 ? -13.519 0.978 2.336 1.00 94.19 406 LYS A N 1
ATOM 3290 C CA . LYS A 1 406 ? -13.478 2.086 3.312 1.00 94.19 406 LYS A CA 1
ATOM 3291 C C . LYS A 1 406 ? -12.088 2.708 3.368 1.00 94.19 406 LYS A C 1
ATOM 3293 O O . LYS A 1 406 ? -11.088 2.008 3.189 1.00 94.19 406 LYS A O 1
ATOM 3298 N N . ASN A 1 407 ? -12.000 3.990 3.679 1.00 94.62 407 ASN A N 1
ATOM 3299 C CA . ASN A 1 407 ? -10.791 4.814 3.638 1.00 94.62 407 ASN A CA 1
ATOM 3300 C C . ASN A 1 407 ? -10.088 4.710 2.275 1.00 94.62 407 ASN A C 1
ATOM 3302 O O . ASN A 1 407 ? -8.879 4.497 2.199 1.00 94.62 407 ASN A O 1
ATOM 3306 N N . GLY A 1 408 ? -10.880 4.703 1.201 1.00 94.00 408 GLY A N 1
ATOM 3307 C CA . GLY A 1 408 ? -10.405 4.532 -0.170 1.00 94.00 408 GLY A CA 1
ATOM 3308 C C . GLY A 1 408 ? -9.783 3.167 -0.503 1.00 94.00 408 GLY A C 1
ATOM 3309 O O . GLY A 1 408 ? -9.141 3.061 -1.544 1.00 94.00 408 GLY A O 1
ATOM 3310 N N . ILE A 1 409 ? -9.909 2.131 0.338 1.00 96.25 409 ILE A N 1
ATOM 3311 C CA . ILE A 1 409 ? -9.276 0.814 0.119 1.00 96.25 409 ILE A CA 1
ATOM 3312 C C . ILE A 1 409 ? -10.220 -0.362 0.372 1.00 96.25 409 ILE A C 1
ATOM 3314 O O . ILE A 1 409 ? -11.163 -0.262 1.161 1.00 96.25 409 ILE A O 1
ATOM 3318 N N . PHE A 1 410 ? -9.917 -1.513 -0.231 1.00 96.25 410 PHE A N 1
ATOM 3319 C CA . PHE A 1 410 ? -10.653 -2.750 0.023 1.00 96.25 410 PHE A CA 1
ATOM 3320 C C . PHE A 1 410 ? -10.354 -3.297 1.429 1.00 96.25 410 PHE A C 1
ATOM 3322 O O . PHE A 1 410 ? -9.193 -3.423 1.854 1.00 96.25 410 PHE A O 1
ATOM 3329 N N . LYS A 1 411 ? -11.403 -3.603 2.195 1.00 94.94 411 LYS A N 1
ATOM 3330 C CA . LYS A 1 411 ? -11.277 -4.079 3.580 1.00 94.94 411 LYS A CA 1
ATOM 3331 C C . LYS A 1 411 ? -11.303 -5.602 3.671 1.00 94.94 411 LYS A C 1
ATOM 3333 O O . LYS A 1 411 ? -11.705 -6.309 2.756 1.00 94.94 411 LYS A O 1
ATOM 3338 N N . ALA A 1 412 ? -10.854 -6.108 4.819 1.00 91.12 412 ALA A N 1
ATOM 3339 C CA . ALA A 1 412 ? -10.883 -7.534 5.104 1.00 91.12 412 ALA A CA 1
ATOM 3340 C C . ALA A 1 412 ? -12.331 -8.037 5.128 1.00 91.12 412 ALA A C 1
ATOM 3342 O O . ALA A 1 412 ? -13.189 -7.449 5.792 1.00 91.12 412 ALA A O 1
ATOM 3343 N N . ILE A 1 413 ? -12.581 -9.154 4.454 1.00 90.75 413 ILE A N 1
ATOM 3344 C CA . ILE A 1 413 ? -13.892 -9.796 4.444 1.00 90.75 413 ILE A CA 1
ATOM 3345 C C . ILE A 1 413 ? -14.084 -10.505 5.784 1.00 90.75 413 ILE A C 1
ATOM 3347 O O . ILE A 1 413 ? -13.285 -11.353 6.185 1.00 90.75 413 ILE A O 1
ATOM 3351 N N . ARG A 1 414 ? -15.141 -10.136 6.508 1.00 82.88 414 ARG A N 1
ATOM 3352 C CA . ARG A 1 414 ? -15.456 -10.705 7.822 1.00 82.88 414 ARG A CA 1
ATOM 3353 C C . ARG A 1 414 ? -16.585 -11.718 7.684 1.00 82.88 414 ARG A C 1
ATOM 3355 O O . ARG A 1 414 ? -17.664 -11.379 7.214 1.00 82.88 414 ARG A O 1
ATOM 3362 N N . SER A 1 415 ? -16.352 -12.948 8.145 1.00 72.88 415 SER A N 1
ATOM 3363 C CA . SER A 1 415 ? -17.413 -13.958 8.198 1.00 72.88 415 SER A CA 1
ATOM 3364 C C . SER A 1 415 ? -18.416 -13.630 9.303 1.00 72.88 415 SER A C 1
ATOM 3366 O O . SER A 1 415 ? -18.040 -13.466 10.469 1.00 72.88 415 SER A O 1
ATOM 3368 N N . GLU A 1 416 ? -19.706 -13.601 8.965 1.00 63.62 416 GLU A N 1
ATOM 3369 C CA . GLU A 1 416 ? -20.789 -13.346 9.924 1.00 63.62 416 GLU A CA 1
ATOM 3370 C C . GLU A 1 416 ? -20.835 -14.395 11.054 1.00 63.62 416 GLU A C 1
ATOM 3372 O O . GLU A 1 416 ? -21.239 -14.098 12.182 1.00 63.62 416 GLU A O 1
ATOM 3377 N N . LYS A 1 417 ? -20.342 -15.617 10.797 1.00 56.19 417 LYS A N 1
ATOM 3378 C CA . LYS A 1 417 ? -20.333 -16.726 11.769 1.00 56.19 417 LYS A CA 1
ATOM 3379 C C . LYS A 1 417 ? -19.332 -16.547 12.914 1.00 56.19 417 LYS A C 1
ATOM 3381 O O . LYS A 1 417 ? -19.444 -17.243 13.923 1.00 56.19 417 LYS A O 1
ATOM 3386 N N . ARG A 1 418 ? -18.390 -15.599 12.816 1.00 48.66 418 ARG A N 1
ATOM 3387 C CA . ARG A 1 418 ? -17.351 -15.374 13.839 1.00 48.66 418 ARG A CA 1
ATOM 3388 C C . ARG A 1 418 ? -17.917 -14.900 15.188 1.00 48.66 418 ARG A C 1
ATOM 3390 O O . ARG A 1 418 ? -17.252 -15.052 16.206 1.00 48.66 418 ARG A O 1
ATOM 3397 N N . LYS A 1 419 ? -19.173 -14.431 15.234 1.00 41.28 419 LYS A N 1
ATOM 3398 C CA . LYS A 1 419 ? -19.875 -14.074 16.484 1.00 41.28 419 LYS A CA 1
ATOM 3399 C C . LYS A 1 419 ? -20.196 -15.266 17.406 1.00 41.28 419 LYS A C 1
ATOM 3401 O O . LYS A 1 419 ? -20.616 -15.036 18.534 1.00 41.28 419 LYS A O 1
ATOM 3406 N N . ARG A 1 420 ? -20.019 -16.525 16.973 1.00 38.88 420 ARG A N 1
ATOM 3407 C CA . ARG A 1 420 ? -20.360 -17.720 17.780 1.00 38.88 420 ARG A CA 1
ATOM 3408 C C . ARG A 1 420 ? -19.199 -18.387 18.522 1.00 38.88 420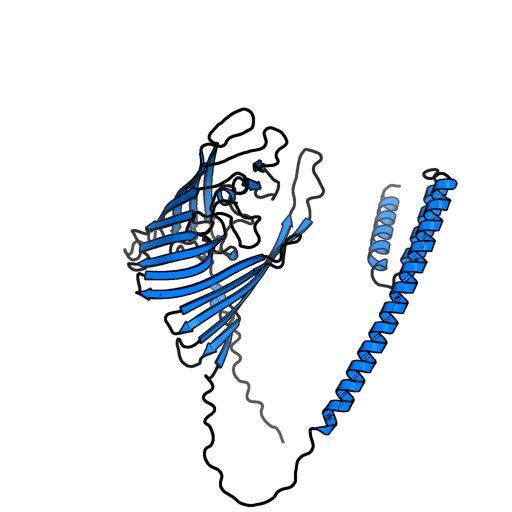 ARG A C 1
ATOM 3410 O O . ARG A 1 420 ? -19.463 -19.291 19.307 1.00 38.88 420 ARG A O 1
ATOM 3417 N N . THR A 1 421 ? -17.957 -17.938 18.342 1.00 32.25 421 THR A N 1
ATOM 3418 C CA . THR A 1 421 ? -16.785 -18.624 18.918 1.00 32.25 421 THR A CA 1
ATOM 3419 C C . THR A 1 421 ? -15.870 -17.661 19.668 1.00 32.25 421 THR A C 1
ATOM 3421 O O . THR A 1 421 ? -14.671 -17.601 19.425 1.00 32.25 421 THR A O 1
ATOM 3424 N N . LEU A 1 422 ? -16.435 -16.894 20.599 1.00 32.97 422 LEU A N 1
ATOM 3425 C CA . LEU A 1 422 ? -15.666 -16.411 21.743 1.00 32.97 422 LEU A CA 1
ATOM 3426 C C . LEU A 1 422 ? -15.845 -17.453 22.842 1.00 32.97 422 LEU A C 1
ATOM 3428 O O . LEU A 1 422 ? -16.923 -17.572 23.425 1.00 32.97 422 LEU A O 1
ATOM 3432 N N . TRP A 1 423 ? -14.793 -18.230 23.094 1.00 30.48 423 TRP A N 1
ATOM 3433 C CA . TRP A 1 423 ? -14.656 -18.959 24.346 1.00 30.48 423 TRP A CA 1
ATOM 3434 C C . TRP A 1 423 ? -14.644 -17.921 25.464 1.00 30.48 423 TRP A C 1
ATOM 3436 O O . TRP A 1 423 ? -13.624 -17.320 25.783 1.00 30.48 423 TRP A O 1
ATOM 3446 N N . ARG A 1 424 ? -15.825 -17.666 26.020 1.00 30.41 424 ARG A N 1
ATOM 3447 C CA . ARG A 1 424 ? -15.989 -16.989 27.294 1.00 30.41 424 ARG A CA 1
ATOM 3448 C C . ARG A 1 424 ? -15.372 -17.947 28.313 1.00 30.41 424 ARG A C 1
ATOM 3450 O O . ARG A 1 424 ? -15.986 -18.969 28.613 1.00 30.41 424 ARG A O 1
ATOM 3457 N N . SER A 1 425 ? -14.164 -17.674 28.808 1.00 31.11 425 SER A N 1
ATOM 3458 C CA . SER A 1 425 ? -13.712 -18.292 30.055 1.00 31.11 425 SER A CA 1
ATOM 3459 C C . SER A 1 425 ? -14.588 -17.711 31.164 1.00 31.11 425 SER A C 1
ATOM 3461 O O . SER A 1 425 ? -14.288 -16.719 31.819 1.00 31.11 425 SER A O 1
ATOM 3463 N N . THR A 1 426 ? -15.780 -18.281 31.313 1.00 32.34 426 THR A N 1
ATOM 3464 C CA . THR A 1 426 ? -16.569 -18.110 32.521 1.00 32.34 426 THR A CA 1
ATOM 3465 C C . THR A 1 426 ? -15.712 -18.617 33.667 1.00 32.34 426 THR A C 1
ATOM 3467 O O . THR A 1 426 ? -15.327 -19.788 33.681 1.00 32.34 426 THR A O 1
ATOM 3470 N N . GLY A 1 427 ? -15.375 -17.700 34.575 1.00 36.34 427 GLY A N 1
ATOM 3471 C CA . GLY A 1 427 ? -14.626 -17.980 35.786 1.00 36.34 427 GLY A CA 1
ATOM 3472 C C . GLY A 1 427 ? -15.154 -19.242 36.448 1.00 36.34 427 GLY A C 1
ATOM 3473 O O . GLY A 1 427 ? -16.334 -19.348 36.772 1.00 36.34 427 GLY A O 1
ATOM 3474 N N . THR A 1 428 ? -14.269 -20.217 36.599 1.00 28.98 428 THR A N 1
ATOM 3475 C CA . THR A 1 428 ? -14.529 -21.367 37.450 1.00 28.98 428 THR A CA 1
ATOM 3476 C C . THR A 1 428 ? -13.782 -21.082 38.739 1.00 28.98 428 THR A C 1
ATOM 3478 O O . THR A 1 428 ? -12.563 -21.211 38.811 1.00 28.98 428 THR A O 1
ATOM 3481 N N . SER A 1 429 ? -14.517 -20.593 39.735 1.00 32.09 429 SER A N 1
ATOM 3482 C CA . SER A 1 429 ? -14.075 -20.592 41.123 1.00 32.09 429 SER A CA 1
ATOM 3483 C C . SER A 1 429 ? -13.689 -22.020 41.497 1.00 32.09 429 SER A C 1
ATOM 3485 O O . SER A 1 429 ? -14.525 -22.921 41.424 1.00 32.09 429 SER A O 1
ATOM 3487 N N . ILE A 1 430 ? -12.429 -22.219 41.868 1.00 30.42 430 ILE A N 1
ATOM 3488 C CA . ILE A 1 430 ? -11.936 -23.466 42.449 1.00 30.42 430 ILE A CA 1
ATOM 3489 C C . ILE A 1 430 ? -12.613 -23.608 43.823 1.00 30.42 430 ILE A C 1
ATOM 3491 O O . ILE A 1 430 ? -12.390 -22.747 44.676 1.00 30.42 430 ILE A O 1
ATOM 3495 N N . PRO A 1 431 ? -13.442 -24.637 44.076 1.00 30.52 431 PRO A N 1
ATOM 3496 C CA . PRO A 1 431 ? -13.879 -24.929 45.427 1.00 30.52 431 PRO A CA 1
ATOM 3497 C C . PRO A 1 431 ? -12.727 -25.622 46.155 1.00 30.52 431 PRO A C 1
ATOM 3499 O O . PRO A 1 431 ? -12.302 -26.716 45.781 1.00 30.52 431 PRO A O 1
ATOM 3502 N N . THR A 1 432 ? -12.219 -24.977 47.199 1.00 35.00 432 THR A N 1
ATOM 3503 C CA . THR A 1 432 ? -11.408 -25.626 48.228 1.00 35.00 432 THR A CA 1
ATOM 3504 C C . THR A 1 432 ? -12.261 -26.682 48.926 1.00 35.00 432 THR A C 1
ATOM 3506 O O . THR A 1 432 ? -13.243 -26.340 49.584 1.00 35.00 432 THR A O 1
ATOM 3509 N N . TYR A 1 433 ? -11.887 -27.953 48.794 1.00 30.62 433 TYR A N 1
ATOM 3510 C CA . TYR A 1 433 ? -12.328 -29.005 49.706 1.00 30.62 433 TYR A CA 1
ATOM 3511 C C . TYR A 1 433 ? -11.211 -29.253 50.718 1.00 30.62 433 TYR A C 1
ATOM 3513 O O . TYR A 1 433 ? -10.052 -29.418 50.329 1.00 30.62 433 TYR A O 1
ATOM 3521 N N . GLY A 1 434 ? -11.583 -29.180 51.998 1.00 34.34 434 GLY A N 1
ATOM 3522 C CA . GLY A 1 434 ? -10.762 -29.604 53.131 1.00 34.34 434 GLY A CA 1
ATOM 3523 C C . GLY A 1 434 ? -10.844 -31.097 53.399 1.00 34.34 434 GLY A C 1
ATOM 3524 O O . GLY A 1 434 ? -11.508 -31.813 52.612 1.00 34.34 434 GLY A O 1
#

pLDDT: mean 80.22, std 20.05, range [28.98, 98.69]

Radius of gyration: 31.11 Å; chains: 1; bounding box: 71×76×94 Å

Sequence (434 aa):
MRWKAICILLAVATAYFFCMASPLRAQDRALQQLVELLEQKGALTPAEAETMRRIIARDQRLLLEKEQALEQREQELLRREQALAEKEPEQAKPLPSEESKPSPGEKEETGLALEAVYEEGFWLRTTEPDVFSLRVGGLLQTDYRYYDYDSEDPDQNKFDIRRARLLLEGWLTSHFDYKFEYEFQGAGSRRLLDAYGDVHLLPYLSVRLGQFKEPFSLEQVTKDKNIVFAERSMGYYLTPGRDLGVMVHASVWDDRVNYGLGLFNGDGEDDATGGDVDEPEFTGRLVFAPFREWGLPWLEDFQIGGSLGYARIDRNNVNINVKTTGLTTFFDVATSAKFNVIREADKRYRYGAELGWAYGPFALASEYIKVQYRDITTSADQFDVDLEDTYVSLLWMVTGERPTYKNGIFKAIRSEKRKRTLWRSTGTSIPTYG

Foldseek 3Di:
DPPVVVVVVVVVVVVVVVVVPDDPPVVLVVQLVVLVVCVVVVVDDPVRSVVSVVVSVVVVVVVVVVVVVVVVVVVVVVVVVVVVVVVVVPPDDDDDDDDDDDDDDDPPPPDFDWDWDDDVFTKIAGPPPQAKMKGKDWDWDWDQDDDDDPDPDDPLRDIDGPWTKIKIWMHHGNFKIWIWMWTPDDDPDRATADGWMWGRPDQFKIKIFFKYQFPADQQQNADPLLDPDPDDDLLNLQGAHIFGWMKIWHQDDQNQKTKIKIWGQLQHGPPGPHFPDRGTKIKMKMKGQPCQPVPPQQSNQKMKMKMKIKDFGWLSSQWGQGADSSRHGPDTDHLVPPPWRFGTWTMKMKIKIKIWGWHWQKIKIKMKIKMKTAQGDTPPDTDIDIDIDIDMDMGGDPVGFTWHAGSNHTDHTDDPVPVPDDPPPPDDDDDDDD

Secondary structure (DSSP, 8-state):
-HHHHHHHHHHHHHHHHHTTSS-THHHHHHHHHHHHHHHHTTSS-HHHHHHHHHHHHHHHHHHHHHHHHHHHHHHHHHHHHHHHHTTGGGG--PPPP-------------PPPEEEEESSSEEEEESSTTSBEEEEEEEEEEEEE----SS------EEEEEEEEEEEEEEBSTTEEEEEEEE--STT--EEEEEEEEEEEETTEEEEEEEEE-S--HHHHS-GGG-SSSS--GGGGGS--EEEEEEEEEEETTTTEEEEEEEE-SS-STTS---S--PPEEEEEEEE-TTTTSS-TTTTT-EEEEEEEEEE--GGG-EEEEE-TT--EEEEEETT-SSS---B--EEEEEEEEEEEEETTEEEEEEEEEEEEEEEE-SS-EEEEEEEEEEEEEEE-TT-----EETTEEPPPPPGGGGG--------PPP---